Protein AF-A0A962AWM6-F1 (afdb_monomer_lite)

Secondary structure (DSSP, 8-state):
-TTHHHHTT--HHHHHHHHHHHHTHHHHHHHHHHHHHHHHHHH-HHHHHHHHH-GGGHHHHHHHHHHHT-SB--EEEE--S-EEETTEEE-TT-EEEE-HHHHTT-TTTSSSTTS--TTS--TT-STT--GGG--TTHHHHHHHHHHHHHHHHHHEEEEEESS--EE---SSB--EEE--EEEEEPSSPPP--TTTSTTSS-EEEEEEEEEEEETTEEEEEEE-TT-PPPPP--TT-EEEEEEETTEEEEEEB-S-TT--S-EEEEEE--TT--SHHHHHHHH--TT-EEEEPPPB-SS---SS-SEEEEEEEGGGHHHHHHHHHHHHHHT--EEEEEEESSGGG-TTHHHHGGGTTTEEEEETTS-GGGS--HHHHT-S--TTEEEEEEE-HHHHHHHHHHHHHHT--GGGEEEEESS------S--EEEEETTTTEEEEE-TT--HHHHHHHTT-----SSSSSSSSTTEEEEEES-EE---SSS-HHHHHHTSEEETTT-EESSSEEEE--

Radius of gyration: 28.43 Å; chains: 1; bounding box: 74×52×82 Å

pLDDT: mean 88.44, std 11.42, range [35.28, 98.56]

Structure (mmCIF, N/CA/C/O backbone):
data_AF-A0A962AWM6-F1
#
_entry.id   AF-A0A962AWM6-F1
#
loop_
_atom_site.group_PDB
_atom_site.id
_atom_site.type_symbol
_atom_site.label_atom_id
_atom_site.label_alt_id
_atom_site.label_comp_id
_atom_site.label_asym_id
_atom_site.label_entity_id
_atom_site.label_seq_id
_atom_site.pdbx_PDB_ins_code
_atom_site.Cartn_x
_atom_site.Cartn_y
_atom_site.Cartn_z
_atom_site.occupancy
_atom_site.B_iso_or_equiv
_atom_site.auth_seq_id
_atom_site.auth_comp_id
_atom_site.auth_asym_id
_atom_site.auth_atom_id
_atom_site.pdbx_PDB_model_num
ATOM 1 N N . ILE A 1 1 ? 14.568 21.253 -15.092 1.00 81.56 1 ILE A N 1
ATOM 2 C CA . ILE A 1 1 ? 16.038 21.143 -14.885 1.00 81.56 1 ILE A CA 1
ATOM 3 C C . ILE A 1 1 ? 16.761 22.460 -15.158 1.00 81.56 1 ILE A C 1
ATOM 5 O O . ILE A 1 1 ? 17.589 22.832 -14.346 1.00 81.56 1 ILE A O 1
ATOM 9 N N . PHE A 1 2 ? 16.430 23.188 -16.231 1.00 88.44 2 PHE A N 1
ATOM 10 C CA . PHE A 1 2 ? 17.069 24.473 -16.549 1.00 88.44 2 PHE A CA 1
ATOM 11 C C . PHE A 1 2 ? 16.739 25.620 -15.583 1.00 88.44 2 PHE A C 1
ATOM 13 O O . PHE A 1 2 ? 17.521 26.553 -15.495 1.00 88.44 2 PHE A O 1
ATOM 20 N N . GLU A 1 3 ? 15.629 25.536 -14.847 1.00 85.69 3 GLU A N 1
ATOM 21 C CA . GLU A 1 3 ? 15.274 26.508 -13.800 1.00 85.69 3 GLU A CA 1
ATOM 22 C C . GLU A 1 3 ? 16.015 26.202 -12.485 1.00 85.69 3 GLU A C 1
ATOM 24 O O . GLU A 1 3 ? 16.808 27.000 -12.009 1.00 85.69 3 GLU A O 1
ATOM 29 N N . ILE A 1 4 ? 15.846 24.986 -11.953 1.00 86.62 4 ILE A N 1
ATOM 30 C CA . ILE A 1 4 ? 16.390 24.569 -10.643 1.00 86.62 4 ILE A CA 1
ATOM 31 C C . ILE A 1 4 ? 17.904 24.269 -10.685 1.00 86.62 4 ILE A C 1
ATOM 33 O O . ILE A 1 4 ? 18.601 24.364 -9.678 1.00 86.62 4 ILE A O 1
ATOM 37 N N . GLY A 1 5 ? 18.438 23.846 -11.833 1.00 86.62 5 GLY A N 1
ATOM 38 C CA . GLY A 1 5 ? 19.843 23.451 -11.976 1.00 86.62 5 GLY A CA 1
ATOM 39 C C . GLY A 1 5 ? 20.822 24.591 -11.668 1.00 86.62 5 GLY A C 1
ATOM 40 O O . GLY A 1 5 ? 21.676 24.407 -10.797 1.00 86.62 5 GLY A O 1
ATOM 41 N N . PRO A 1 6 ? 20.675 25.768 -12.306 1.00 85.38 6 PRO A N 1
ATOM 42 C CA . PRO A 1 6 ? 21.480 26.949 -12.002 1.00 85.38 6 PRO A CA 1
ATOM 43 C C . PRO A 1 6 ? 21.389 27.395 -10.539 1.00 85.38 6 PRO A C 1
ATOM 45 O O . PRO A 1 6 ? 22.417 27.707 -9.942 1.00 85.38 6 PRO A O 1
ATOM 48 N N . GLU A 1 7 ? 20.200 27.333 -9.925 1.00 88.56 7 GLU A N 1
ATOM 49 C CA . GLU A 1 7 ? 20.006 27.631 -8.493 1.00 88.56 7 GLU A CA 1
ATOM 50 C C . GLU A 1 7 ? 20.824 26.703 -7.579 1.00 88.56 7 GLU A C 1
ATOM 52 O O . GLU A 1 7 ? 21.186 27.074 -6.465 1.00 88.56 7 GLU A O 1
ATOM 57 N N . ARG A 1 8 ? 21.152 25.496 -8.056 1.00 88.00 8 ARG A N 1
ATOM 58 C CA . ARG A 1 8 ? 21.978 24.505 -7.350 1.00 88.00 8 ARG A CA 1
ATOM 59 C C . ARG A 1 8 ? 23.421 24.434 -7.857 1.00 88.00 8 ARG A C 1
ATOM 61 O O . ARG A 1 8 ? 24.117 23.462 -7.570 1.00 88.00 8 ARG A O 1
ATOM 68 N N . GLY A 1 9 ? 23.873 25.441 -8.605 1.00 90.62 9 GLY A N 1
ATOM 69 C CA . GLY A 1 9 ? 25.248 25.534 -9.104 1.00 90.62 9 GLY A CA 1
ATOM 70 C C . GLY A 1 9 ? 25.566 24.614 -10.288 1.00 90.62 9 GLY A C 1
ATOM 71 O O . GLY A 1 9 ? 26.736 24.404 -10.604 1.00 90.62 9 GLY A O 1
ATOM 72 N N . ILE A 1 10 ? 24.555 24.051 -10.956 1.00 91.38 10 ILE A N 1
ATOM 73 C CA . ILE A 1 10 ? 24.737 23.254 -12.174 1.00 91.38 10 ILE A CA 1
ATOM 74 C C . ILE A 1 10 ? 24.705 24.200 -13.376 1.00 91.38 10 ILE A C 1
ATOM 76 O O . ILE A 1 10 ? 23.707 24.885 -13.601 1.00 91.38 10 ILE A O 1
ATOM 80 N N . SER A 1 11 ? 25.776 24.218 -14.177 1.00 93.06 11 SER A N 1
ATOM 81 C CA . SER A 1 11 ? 25.823 25.071 -15.369 1.00 93.06 11 SER A CA 1
ATOM 82 C C . SER A 1 11 ? 24.703 24.725 -16.356 1.00 93.06 11 SER A C 1
ATOM 84 O O . SER A 1 11 ? 24.231 23.584 -16.431 1.00 93.06 11 SER A O 1
ATOM 86 N N . TYR A 1 12 ? 24.285 25.708 -17.152 1.00 90.75 12 TYR A N 1
ATOM 87 C CA . TYR A 1 12 ? 23.269 25.509 -18.185 1.00 90.75 12 TYR A CA 1
ATOM 88 C C . TYR A 1 12 ? 23.674 24.406 -19.181 1.00 90.75 12 TYR A C 1
ATOM 90 O O . TYR A 1 12 ? 22.868 23.540 -19.524 1.00 90.75 12 TYR A O 1
ATOM 98 N N . GLU A 1 13 ? 24.949 24.368 -19.581 1.00 91.56 13 GLU A N 1
ATOM 99 C CA . GLU A 1 13 ? 25.497 23.330 -20.467 1.00 91.56 13 GLU A CA 1
ATOM 100 C C . GLU A 1 13 ? 25.404 21.942 -19.830 1.00 91.56 13 GLU A C 1
ATOM 102 O O . GLU A 1 13 ? 25.039 20.969 -20.495 1.00 91.56 13 GLU A O 1
ATOM 107 N N . ARG A 1 14 ? 25.674 21.843 -18.521 1.00 90.44 14 ARG A N 1
ATOM 108 C CA . ARG A 1 14 ? 25.540 20.587 -17.784 1.00 90.44 14 ARG A CA 1
ATOM 109 C C . ARG A 1 14 ? 24.078 20.164 -17.663 1.00 90.44 14 ARG A C 1
ATOM 111 O O . ARG A 1 14 ? 23.800 18.976 -17.798 1.00 90.44 14 ARG A O 1
ATOM 118 N N . CYS A 1 15 ? 23.145 21.101 -17.490 1.00 89.94 15 CYS A N 1
ATOM 119 C CA . CYS A 1 15 ? 21.708 20.816 -17.534 1.00 89.94 15 CYS A CA 1
ATOM 120 C C . CYS A 1 15 ? 21.279 20.267 -18.903 1.00 89.94 15 CYS A C 1
ATOM 122 O O . CYS A 1 15 ? 20.565 19.266 -18.962 1.00 89.94 15 CYS A O 1
ATOM 124 N N . ALA A 1 16 ? 21.758 20.866 -19.999 1.00 88.69 16 ALA A N 1
ATOM 125 C CA . ALA A 1 16 ? 21.488 20.380 -21.351 1.00 88.69 16 ALA A CA 1
ATOM 126 C C . ALA A 1 16 ? 22.069 18.980 -21.589 1.00 88.69 16 ALA A C 1
ATOM 128 O O . ALA A 1 16 ? 21.409 18.132 -22.192 1.00 88.69 16 ALA A O 1
ATOM 129 N N . GLN A 1 17 ? 23.275 18.715 -21.080 1.00 89.50 17 GLN A N 1
ATOM 130 C CA . GLN A 1 17 ? 23.879 17.389 -21.153 1.00 89.50 17 GLN A CA 1
ATOM 131 C C . GLN A 1 17 ? 23.064 16.350 -20.375 1.00 89.50 17 GLN A C 1
ATOM 133 O O . GLN A 1 17 ? 22.725 15.320 -20.942 1.00 89.50 17 GLN A O 1
ATOM 138 N N . LEU A 1 18 ? 22.676 16.644 -19.130 1.00 86.50 18 LEU A N 1
ATOM 139 C CA . LEU A 1 18 ? 21.845 15.749 -18.314 1.00 86.50 18 LEU A CA 1
ATOM 140 C C . LEU A 1 18 ? 20.491 15.456 -18.971 1.00 86.50 18 LEU A C 1
ATOM 142 O O . LEU A 1 18 ? 20.005 14.332 -18.901 1.00 86.50 18 LEU A O 1
ATOM 146 N N . MET A 1 19 ? 19.892 16.448 -19.633 1.00 87.38 19 MET A N 1
ATOM 147 C CA . MET A 1 19 ? 18.646 16.258 -20.373 1.00 87.38 19 MET A CA 1
ATOM 148 C C . MET A 1 19 ? 18.831 15.288 -21.550 1.00 87.38 19 MET A C 1
ATOM 150 O O . MET A 1 19 ? 18.028 14.373 -21.711 1.00 87.38 19 MET A O 1
ATOM 154 N N . ARG A 1 20 ? 19.909 15.429 -22.336 1.00 85.31 20 ARG A N 1
ATOM 155 C CA . ARG A 1 20 ? 20.241 14.475 -23.414 1.00 85.31 20 ARG A CA 1
ATOM 156 C C . ARG A 1 20 ? 20.549 13.080 -22.875 1.00 85.31 20 ARG A C 1
ATOM 158 O O . ARG A 1 20 ? 20.062 12.101 -23.432 1.00 85.31 20 ARG A O 1
ATOM 165 N N . ASP A 1 21 ? 21.305 13.001 -21.782 1.00 83.50 21 ASP A N 1
ATOM 166 C CA . ASP A 1 21 ? 21.666 11.745 -21.118 1.00 83.50 21 ASP A CA 1
ATOM 167 C C . ASP A 1 21 ? 20.448 11.044 -20.495 1.00 83.50 21 ASP A C 1
ATOM 169 O O . ASP A 1 21 ? 20.510 9.850 -20.226 1.00 83.50 21 ASP A O 1
ATOM 173 N N . TYR A 1 22 ? 19.339 11.758 -20.287 1.00 81.62 22 TYR A N 1
ATOM 174 C CA . TYR A 1 22 ? 18.064 11.185 -19.862 1.00 81.62 22 TYR A CA 1
ATOM 175 C C . TYR A 1 22 ? 17.187 10.759 -21.050 1.00 81.62 22 TYR A C 1
ATOM 177 O O . TYR A 1 22 ? 16.686 9.639 -21.063 1.00 81.62 22 TYR A O 1
ATOM 185 N N . ILE A 1 23 ? 17.033 11.626 -22.059 1.00 81.94 23 ILE A N 1
ATOM 186 C CA . ILE A 1 23 ? 16.125 11.408 -23.201 1.00 81.94 23 ILE A CA 1
ATOM 187 C C . ILE A 1 23 ? 16.653 10.341 -24.168 1.00 81.94 23 ILE A C 1
ATOM 189 O O . ILE A 1 23 ? 15.909 9.467 -24.599 1.00 81.94 23 ILE A O 1
ATOM 193 N N . ASN A 1 24 ? 17.934 10.392 -24.536 1.00 81.12 24 ASN A N 1
ATOM 194 C CA . ASN A 1 24 ? 18.476 9.475 -25.541 1.00 81.12 24 ASN A CA 1
ATOM 195 C C . ASN A 1 24 ? 18.356 7.994 -25.128 1.00 81.12 24 ASN A C 1
ATOM 197 O O . ASN A 1 24 ? 17.855 7.197 -25.924 1.00 81.12 24 ASN A O 1
ATOM 201 N N . PRO A 1 25 ? 18.755 7.578 -23.906 1.00 81.75 25 PRO A N 1
ATOM 202 C CA . PRO A 1 25 ? 18.636 6.174 -23.522 1.00 81.75 25 PRO A CA 1
ATOM 203 C C . PRO A 1 25 ? 17.192 5.725 -23.253 1.00 81.75 25 PRO A C 1
ATOM 205 O O . PRO A 1 25 ? 16.959 4.515 -23.233 1.00 81.75 25 PRO A O 1
ATOM 208 N N . SER A 1 26 ? 16.233 6.646 -23.069 1.00 82.19 26 SER A N 1
ATOM 209 C CA . SER A 1 26 ? 14.831 6.309 -22.775 1.00 82.19 26 SER A CA 1
ATOM 210 C C . SER A 1 26 ? 14.011 5.904 -24.003 1.00 82.19 26 SER A C 1
ATOM 212 O O . SER A 1 26 ? 12.874 5.478 -23.846 1.00 82.19 26 SER A O 1
ATOM 214 N N . LEU A 1 27 ? 14.556 6.051 -25.215 1.00 86.00 27 LEU A N 1
ATOM 215 C CA . LEU A 1 27 ? 13.845 5.748 -26.461 1.00 86.00 27 LEU A CA 1
ATOM 216 C C . LEU A 1 27 ? 14.270 4.392 -27.031 1.00 86.00 27 LEU A C 1
ATOM 218 O O . LEU A 1 27 ? 13.503 3.428 -27.014 1.00 86.00 27 LEU A O 1
ATOM 222 N N . ASP A 1 28 ? 15.517 4.298 -27.498 1.00 89.44 28 ASP A N 1
ATOM 223 C CA . ASP A 1 28 ? 15.986 3.161 -28.297 1.00 89.44 28 ASP A CA 1
ATOM 224 C C . ASP A 1 28 ? 15.923 1.833 -27.539 1.00 89.44 28 ASP A C 1
ATOM 226 O O . ASP A 1 28 ? 15.608 0.794 -28.119 1.00 89.44 28 ASP A O 1
ATOM 230 N N . THR A 1 29 ? 16.201 1.844 -26.234 1.00 92.12 29 THR A N 1
ATOM 231 C CA . THR A 1 29 ? 16.214 0.618 -25.424 1.00 92.12 29 THR A CA 1
ATOM 232 C C . THR A 1 29 ? 14.807 0.050 -25.218 1.00 92.12 29 THR A C 1
ATOM 234 O O . THR A 1 29 ? 14.619 -1.161 -25.369 1.00 92.12 29 THR A O 1
ATOM 237 N N . THR A 1 30 ? 13.807 0.906 -24.978 1.00 92.50 30 THR A N 1
ATOM 238 C CA . THR A 1 30 ? 12.395 0.506 -24.875 1.00 92.50 30 THR A CA 1
ATOM 239 C C . THR A 1 30 ? 11.842 0.049 -26.229 1.00 92.50 30 THR A C 1
ATOM 241 O O . THR A 1 30 ? 11.168 -0.982 -26.311 1.00 92.50 30 THR A O 1
ATOM 244 N N . ILE A 1 31 ? 12.162 0.757 -27.318 1.00 92.94 31 ILE A N 1
ATOM 245 C CA . ILE A 1 31 ? 11.776 0.347 -28.681 1.00 92.94 31 ILE A CA 1
ATOM 246 C C . ILE A 1 31 ? 12.367 -1.032 -28.997 1.00 92.94 31 ILE A C 1
ATOM 248 O O . ILE A 1 31 ? 11.667 -1.934 -29.461 1.00 92.94 31 ILE A O 1
ATOM 252 N N . SER A 1 32 ? 13.650 -1.216 -28.684 1.00 93.31 32 SER A N 1
ATOM 253 C CA . SER A 1 32 ? 14.381 -2.458 -28.905 1.00 93.31 32 SER A CA 1
ATOM 254 C C . SER A 1 32 ? 13.749 -3.635 -28.164 1.00 93.31 32 SER A C 1
ATOM 256 O O . SER A 1 32 ? 13.521 -4.677 -28.778 1.00 93.31 32 SER A O 1
ATOM 258 N N . VAL A 1 33 ? 13.443 -3.496 -26.868 1.00 93.75 33 VAL A N 1
ATOM 259 C CA . VAL A 1 33 ? 12.820 -4.595 -26.112 1.00 93.75 33 VAL A CA 1
ATOM 260 C C . VAL A 1 33 ? 11.395 -4.870 -26.580 1.00 93.75 33 VAL A C 1
ATOM 262 O O . VAL A 1 33 ? 11.014 -6.029 -26.696 1.00 93.75 33 VAL A O 1
ATOM 265 N N . SER A 1 34 ? 10.633 -3.834 -26.936 1.00 95.06 34 SER A N 1
ATOM 266 C CA . SER A 1 34 ? 9.277 -4.003 -27.468 1.00 95.06 34 SER A CA 1
ATOM 267 C C . SER A 1 34 ? 9.302 -4.822 -28.760 1.00 95.06 34 SER A C 1
ATOM 269 O O . SER A 1 34 ? 8.532 -5.767 -28.912 1.00 95.06 34 SER A O 1
ATOM 271 N N . GLY A 1 35 ? 10.252 -4.541 -29.659 1.00 95.44 35 GLY A N 1
ATOM 272 C CA . GLY A 1 35 ? 10.480 -5.356 -30.854 1.00 95.44 35 GLY A CA 1
ATOM 273 C C . GLY A 1 35 ? 10.876 -6.800 -30.526 1.00 95.44 35 GLY A C 1
ATOM 274 O O . GLY A 1 35 ? 10.354 -7.737 -31.126 1.00 95.44 35 GLY A O 1
ATOM 275 N N . GLN A 1 36 ? 11.751 -7.007 -29.538 1.00 96.00 36 GLN A N 1
ATOM 276 C CA . GLN A 1 36 ? 12.124 -8.354 -29.091 1.00 96.00 36 GLN A CA 1
ATOM 277 C C . GLN A 1 36 ? 10.935 -9.133 -28.531 1.00 96.00 36 GLN A C 1
ATOM 279 O O . GLN A 1 36 ? 10.790 -10.305 -28.851 1.00 96.00 36 GLN A O 1
ATOM 284 N N . ILE A 1 37 ? 10.069 -8.490 -27.750 1.00 97.06 37 ILE A N 1
ATOM 285 C CA . ILE A 1 37 ? 8.864 -9.103 -27.187 1.00 97.06 37 ILE A CA 1
ATOM 286 C C . ILE A 1 37 ? 7.934 -9.602 -28.292 1.00 97.06 37 ILE A C 1
ATOM 288 O O . ILE A 1 37 ? 7.483 -10.744 -28.244 1.00 97.06 37 ILE A O 1
ATOM 292 N N . ILE A 1 38 ? 7.691 -8.784 -29.321 1.00 96.94 38 ILE A N 1
ATOM 293 C CA . ILE A 1 38 ? 6.863 -9.193 -30.462 1.00 96.94 38 ILE A CA 1
ATOM 294 C C . ILE A 1 38 ? 7.487 -10.389 -31.190 1.00 96.94 38 ILE A C 1
ATOM 296 O O . ILE A 1 38 ? 6.776 -11.342 -31.502 1.00 96.94 38 ILE A O 1
ATOM 300 N N . ARG A 1 39 ? 8.809 -10.386 -31.413 1.00 97.25 39 ARG A N 1
ATOM 301 C CA . ARG A 1 39 ? 9.511 -11.538 -32.000 1.00 97.25 39 ARG A CA 1
ATOM 302 C C . ARG A 1 39 ? 9.374 -12.792 -31.132 1.00 97.25 39 ARG A C 1
ATOM 304 O O . ARG A 1 39 ? 9.029 -13.847 -31.649 1.00 97.25 39 ARG A O 1
ATOM 311 N N . LEU A 1 40 ? 9.622 -12.674 -29.826 1.00 97.69 40 LEU A N 1
ATOM 312 C CA . LEU A 1 40 ? 9.570 -13.789 -28.877 1.00 97.69 40 LEU A CA 1
ATOM 313 C C . LEU A 1 40 ? 8.171 -14.407 -28.820 1.00 97.69 40 LEU A C 1
ATOM 315 O O . LEU A 1 40 ? 8.055 -15.625 -28.881 1.00 97.69 40 LEU A O 1
ATOM 319 N N . PHE A 1 41 ? 7.112 -13.598 -28.786 1.00 98.25 41 PHE A N 1
ATOM 320 C CA . PHE A 1 41 ? 5.739 -14.105 -28.827 1.00 98.25 41 PHE A CA 1
ATOM 321 C C . PHE A 1 41 ? 5.328 -14.667 -30.193 1.00 98.25 41 PHE A C 1
ATOM 323 O O . PHE A 1 41 ? 4.498 -15.572 -30.241 1.00 98.25 41 PHE A O 1
ATOM 330 N N . ALA A 1 42 ? 5.895 -14.172 -31.298 1.00 97.75 42 ALA A N 1
ATOM 331 C CA . ALA A 1 42 ? 5.670 -14.755 -32.621 1.00 97.75 42 ALA A CA 1
ATOM 332 C C . ALA A 1 42 ? 6.338 -16.135 -32.770 1.00 97.75 42 ALA A C 1
ATOM 334 O O . ALA A 1 42 ? 5.765 -17.031 -33.381 1.00 97.75 42 ALA A O 1
ATOM 335 N N . GLU A 1 43 ? 7.533 -16.312 -32.200 1.00 97.25 43 GLU A N 1
ATOM 336 C CA . GLU A 1 43 ? 8.270 -17.584 -32.204 1.00 97.25 43 GLU A CA 1
ATOM 337 C C . GLU A 1 43 ? 7.751 -18.585 -31.155 1.00 97.25 43 GLU A C 1
ATOM 339 O O . GLU A 1 43 ? 7.922 -19.788 -31.329 1.00 97.25 43 GLU A O 1
ATOM 344 N N . ASN A 1 44 ? 7.106 -18.102 -30.087 1.00 98.12 44 ASN A N 1
ATOM 345 C CA . ASN A 1 44 ? 6.578 -18.906 -28.978 1.00 98.12 44 ASN A CA 1
ATOM 346 C C . ASN A 1 44 ? 5.071 -18.625 -28.789 1.00 98.12 44 ASN A C 1
ATOM 348 O O . ASN A 1 44 ? 4.666 -17.964 -27.822 1.00 98.12 44 ASN A O 1
ATOM 352 N N . PRO A 1 45 ? 4.217 -19.066 -29.733 1.00 97.50 45 PRO A N 1
ATOM 353 C CA . PRO A 1 45 ? 2.790 -18.749 -29.717 1.00 97.50 45 PRO A CA 1
ATOM 354 C C . PRO A 1 45 ? 2.051 -19.341 -28.507 1.00 97.50 45 PRO A C 1
ATOM 356 O O . PRO A 1 45 ? 1.044 -18.779 -28.079 1.00 97.50 45 PRO A O 1
ATOM 359 N N . ASP A 1 46 ? 2.553 -20.432 -27.925 1.00 97.62 46 ASP A N 1
ATOM 360 C CA . ASP A 1 46 ? 2.054 -21.022 -26.680 1.00 97.62 46 ASP A CA 1
ATOM 361 C C . ASP A 1 46 ? 2.230 -20.069 -25.487 1.00 97.62 46 ASP A C 1
ATOM 363 O O . ASP A 1 46 ? 1.303 -19.887 -24.698 1.00 97.62 46 ASP A O 1
ATOM 367 N N . GLN A 1 47 ? 3.375 -19.385 -25.398 1.00 98.00 47 GLN A N 1
ATOM 368 C CA . GLN A 1 47 ? 3.648 -18.391 -24.358 1.00 98.00 47 GLN A CA 1
ATOM 369 C C . GLN A 1 47 ? 2.745 -17.163 -24.516 1.00 98.00 47 GLN A C 1
ATOM 371 O O . GLN A 1 47 ? 2.234 -16.633 -23.529 1.00 98.00 47 GLN A O 1
ATOM 376 N N . TRP A 1 48 ? 2.489 -16.729 -25.756 1.00 97.56 48 TRP A N 1
ATOM 377 C CA . TRP A 1 48 ? 1.531 -15.651 -26.017 1.00 97.56 48 TRP A CA 1
ATOM 378 C C . TRP A 1 48 ? 0.106 -16.054 -25.637 1.00 97.56 48 TRP A C 1
ATOM 380 O O . TRP A 1 48 ? -0.586 -15.294 -24.962 1.00 97.56 48 TRP A O 1
ATOM 390 N N . ALA A 1 49 ? -0.327 -17.259 -26.017 1.00 95.88 49 ALA A N 1
ATOM 391 C CA . ALA A 1 49 ? -1.629 -17.791 -25.626 1.00 95.88 49 ALA A CA 1
ATOM 392 C C . ALA A 1 49 ? -1.770 -17.873 -24.097 1.00 95.88 49 ALA A C 1
ATOM 394 O O . ALA A 1 49 ? -2.818 -17.512 -23.562 1.00 95.88 49 ALA A O 1
ATOM 395 N N . LEU A 1 50 ? -0.704 -18.265 -23.391 1.00 94.50 50 LEU A N 1
ATOM 396 C CA . LEU A 1 50 ? -0.669 -18.308 -21.933 1.00 94.50 50 LEU A CA 1
ATOM 397 C C . LEU A 1 50 ? -0.824 -16.913 -21.314 1.00 94.50 50 LEU A C 1
ATOM 399 O O . LEU A 1 50 ? -1.696 -16.735 -20.471 1.00 94.50 50 LEU A O 1
ATOM 403 N N . VAL A 1 51 ? -0.059 -15.911 -21.760 1.00 92.38 51 VAL A N 1
ATOM 404 C CA . VAL A 1 51 ? -0.189 -14.514 -21.290 1.00 92.38 51 VAL A CA 1
ATOM 405 C C . VAL A 1 51 ? -1.560 -13.925 -21.637 1.00 92.38 51 VAL A C 1
ATOM 407 O O . VAL A 1 51 ? -2.136 -13.159 -20.862 1.00 92.38 51 VAL A O 1
ATOM 410 N N . ARG A 1 52 ? -2.133 -14.303 -22.786 1.00 92.75 52 ARG A N 1
ATOM 411 C CA . ARG A 1 52 ? -3.508 -13.932 -23.138 1.00 92.75 52 ARG A CA 1
ATOM 412 C C . ARG A 1 52 ? -4.533 -14.564 -22.202 1.00 92.75 52 ARG A C 1
ATOM 414 O O . ARG A 1 52 ? -5.466 -13.882 -21.796 1.00 92.75 52 ARG A O 1
ATOM 421 N N . ALA A 1 53 ? -4.371 -15.821 -21.811 1.00 89.19 53 ALA A N 1
ATOM 422 C CA . ALA A 1 53 ? -5.263 -16.454 -20.843 1.00 89.19 53 ALA A CA 1
ATOM 423 C C . ALA A 1 53 ? -5.054 -15.925 -19.410 1.00 89.19 53 ALA A C 1
ATOM 425 O O . ALA A 1 53 ? -6.018 -15.813 -18.658 1.00 89.19 53 ALA A O 1
ATOM 426 N N . ARG A 1 54 ? -3.813 -15.576 -19.055 1.00 84.19 54 ARG A N 1
ATOM 427 C CA . ARG A 1 54 ? -3.352 -15.237 -17.701 1.00 84.19 54 ARG A CA 1
ATOM 428 C C . ARG A 1 54 ? -2.660 -13.864 -17.668 1.00 84.19 54 ARG A C 1
ATOM 430 O O . ARG A 1 54 ? -1.429 -13.787 -17.743 1.00 84.19 54 ARG A O 1
ATOM 437 N N . PRO A 1 55 ? -3.432 -12.763 -17.613 1.00 80.56 55 PRO A N 1
ATOM 438 C CA . PRO A 1 55 ? -2.901 -11.401 -17.685 1.00 80.56 55 PRO A CA 1
ATOM 439 C C . PRO A 1 55 ? -1.993 -11.019 -16.506 1.00 80.56 55 PRO A C 1
ATOM 441 O O . PRO A 1 55 ? -1.165 -10.119 -16.655 1.00 80.56 55 PRO A O 1
ATOM 444 N N . GLU A 1 56 ? -2.090 -11.706 -15.366 1.00 74.50 56 GLU A N 1
ATOM 445 C CA . GLU A 1 56 ? -1.191 -11.538 -14.217 1.00 74.50 56 GLU A CA 1
ATOM 446 C C . GLU A 1 56 ? 0.268 -11.898 -14.551 1.00 74.50 56 GLU A C 1
ATOM 448 O O . GLU A 1 56 ? 1.198 -11.434 -13.898 1.00 74.50 56 GLU A O 1
ATOM 453 N N . LEU A 1 57 ? 0.500 -12.672 -15.619 1.00 81.62 57 LEU A N 1
ATOM 454 C CA . LEU A 1 57 ? 1.844 -13.007 -16.096 1.00 81.62 57 LEU A CA 1
ATOM 455 C C . LEU A 1 57 ? 2.479 -11.894 -16.938 1.00 81.62 57 LEU A C 1
ATOM 457 O O . LEU A 1 57 ? 3.672 -11.969 -17.223 1.00 81.62 57 LEU A O 1
ATOM 461 N N . ILE A 1 58 ? 1.730 -10.858 -17.341 1.00 88.00 58 ILE A N 1
ATOM 462 C CA . ILE A 1 58 ? 2.248 -9.789 -18.212 1.00 88.00 58 ILE A CA 1
ATOM 463 C C . ILE A 1 58 ? 3.492 -9.106 -17.616 1.00 88.00 58 ILE A C 1
ATOM 465 O O . ILE A 1 58 ? 4.472 -8.982 -18.351 1.00 88.00 58 ILE A O 1
ATOM 469 N N . PRO A 1 59 ? 3.523 -8.681 -16.334 1.00 81.19 59 PRO A N 1
ATOM 470 C CA . PRO A 1 59 ? 4.720 -8.068 -15.759 1.00 81.19 59 PRO A CA 1
ATOM 471 C C . PRO A 1 59 ? 5.940 -8.994 -15.818 1.00 81.19 59 PRO A C 1
ATOM 473 O O . PRO A 1 59 ? 7.004 -8.569 -16.258 1.00 81.19 59 PRO A O 1
ATOM 476 N N . ASN A 1 60 ? 5.777 -10.272 -15.463 1.00 84.00 60 ASN A N 1
ATOM 477 C CA . ASN A 1 60 ? 6.880 -11.233 -15.496 1.00 84.00 60 ASN A CA 1
ATOM 478 C C . ASN A 1 60 ? 7.325 -11.566 -16.930 1.00 84.00 60 ASN A C 1
ATOM 480 O O . ASN A 1 60 ? 8.511 -11.736 -17.184 1.00 84.00 60 ASN A O 1
ATOM 484 N N . ALA A 1 61 ? 6.401 -11.583 -17.895 1.00 92.38 61 ALA A N 1
ATOM 485 C CA . ALA A 1 61 ? 6.727 -11.764 -19.306 1.00 92.38 61 ALA A CA 1
ATOM 486 C C . ALA A 1 61 ? 7.616 -10.631 -19.851 1.00 92.38 61 ALA A C 1
ATOM 488 O O . ALA A 1 61 ? 8.474 -10.881 -20.700 1.00 92.38 61 ALA A O 1
ATOM 489 N N . VAL A 1 62 ? 7.439 -9.397 -19.357 1.00 91.94 62 VAL A N 1
ATOM 490 C CA . VAL A 1 62 ? 8.332 -8.272 -19.683 1.00 91.94 62 VAL A CA 1
ATOM 491 C C . VAL A 1 62 ? 9.734 -8.524 -19.136 1.00 91.94 62 VAL A C 1
ATOM 493 O O . VAL A 1 62 ? 10.698 -8.398 -19.891 1.00 91.94 62 VAL A O 1
ATOM 496 N N . GLU A 1 63 ? 9.857 -8.931 -17.871 1.00 89.81 63 GLU A N 1
ATOM 497 C CA . GLU A 1 63 ? 11.157 -9.254 -17.268 1.00 89.81 63 GLU A CA 1
ATOM 498 C C . GLU A 1 63 ? 11.840 -10.427 -17.993 1.00 89.81 63 GLU A C 1
ATOM 500 O O . GLU A 1 63 ? 13.018 -10.350 -18.337 1.00 89.81 63 GLU A O 1
ATOM 505 N N . GLU A 1 64 ? 11.105 -11.486 -18.340 1.00 94.56 64 GLU A N 1
ATOM 506 C CA . GLU A 1 64 ? 11.662 -12.629 -19.074 1.00 94.56 64 GLU A CA 1
ATOM 507 C C . GLU A 1 64 ? 12.156 -12.220 -20.469 1.00 94.56 64 GLU A C 1
ATOM 509 O O . GLU A 1 64 ? 13.225 -12.646 -20.923 1.00 94.56 64 GLU A O 1
ATOM 514 N N . ALA A 1 65 ? 11.425 -11.339 -21.152 1.00 95.94 65 ALA A N 1
ATOM 515 C CA . ALA A 1 65 ? 11.859 -10.812 -22.437 1.00 95.94 65 ALA A CA 1
ATOM 516 C C . ALA A 1 65 ? 13.106 -9.927 -22.309 1.00 95.94 65 ALA A C 1
ATOM 518 O O . ALA A 1 65 ? 14.004 -10.017 -23.147 1.00 95.94 65 ALA A O 1
ATOM 519 N N . VAL A 1 66 ? 13.207 -9.113 -21.254 1.00 93.94 66 VAL A N 1
ATOM 520 C CA . VAL A 1 66 ? 14.413 -8.328 -20.950 1.00 93.94 66 VAL A CA 1
ATOM 521 C C . VAL A 1 66 ? 15.585 -9.247 -20.603 1.00 93.94 66 VAL A C 1
ATOM 523 O O . VAL A 1 66 ? 16.703 -8.996 -21.051 1.00 93.94 66 VAL A O 1
ATOM 526 N N . ARG A 1 67 ? 15.366 -10.340 -19.866 1.00 94.62 67 ARG A N 1
ATOM 527 C CA . ARG A 1 67 ? 16.403 -11.338 -19.579 1.00 94.62 67 ARG A CA 1
ATOM 528 C C . ARG A 1 67 ? 16.910 -11.963 -20.879 1.00 94.62 67 ARG A C 1
ATOM 530 O O . ARG A 1 67 ? 18.099 -11.883 -21.195 1.00 94.62 67 ARG A O 1
ATOM 537 N N . ILE A 1 68 ? 16.019 -12.554 -21.673 1.00 94.12 68 ILE A N 1
ATOM 538 C CA . ILE A 1 68 ? 16.407 -13.259 -22.900 1.00 94.12 68 ILE A CA 1
ATOM 539 C C . ILE A 1 68 ? 16.918 -12.316 -23.964 1.00 94.12 68 ILE A C 1
ATOM 541 O O . ILE A 1 68 ? 17.784 -12.706 -24.741 1.00 94.12 68 ILE A O 1
ATOM 545 N N . ALA A 1 69 ? 16.411 -11.099 -24.049 1.00 92.69 69 ALA A N 1
ATOM 546 C CA . ALA A 1 69 ? 16.750 -10.166 -25.104 1.00 92.69 69 ALA A CA 1
ATOM 547 C C . ALA A 1 69 ? 17.189 -8.818 -24.535 1.00 92.69 69 ALA A C 1
ATOM 549 O O . ALA A 1 69 ? 16.739 -7.774 -25.004 1.00 92.69 69 ALA A O 1
ATOM 550 N N . ALA A 1 70 ? 18.116 -8.873 -23.568 1.00 92.06 70 ALA A N 1
ATOM 551 C CA . ALA A 1 70 ? 18.732 -7.715 -22.925 1.00 92.06 70 ALA A CA 1
ATOM 552 C C . ALA A 1 70 ? 19.040 -6.619 -23.960 1.00 92.06 70 ALA A C 1
ATOM 554 O O . ALA A 1 70 ? 19.902 -6.831 -24.827 1.00 92.06 70 ALA A O 1
ATOM 555 N N . PRO A 1 71 ? 18.332 -5.470 -23.905 1.00 89.06 71 PRO A N 1
ATOM 556 C CA . PRO A 1 71 ? 18.439 -4.439 -24.932 1.00 89.06 71 PRO A CA 1
ATOM 557 C C . PRO A 1 71 ? 19.855 -3.910 -25.018 1.00 89.06 71 PRO A C 1
ATOM 559 O O . PRO A 1 71 ? 20.378 -3.761 -26.112 1.00 89.06 71 PRO A O 1
ATOM 562 N N . VAL A 1 72 ? 20.502 -3.719 -23.868 1.00 91.75 72 VAL A N 1
ATOM 563 C CA . VAL A 1 72 ? 21.934 -3.450 -23.767 1.00 91.75 72 VAL A CA 1
ATOM 564 C C . VAL A 1 72 ? 22.664 -4.776 -23.568 1.00 91.75 72 VAL A C 1
ATOM 566 O O . VAL A 1 72 ? 22.525 -5.430 -22.538 1.00 91.75 72 VAL A O 1
ATOM 569 N N . ARG A 1 73 ? 23.468 -5.182 -24.554 1.00 90.44 73 ARG A N 1
ATOM 570 C CA . ARG A 1 73 ? 24.143 -6.492 -24.549 1.00 90.44 73 ARG A CA 1
ATOM 571 C C . ARG A 1 73 ? 25.295 -6.571 -23.561 1.00 90.44 73 ARG A C 1
ATOM 573 O O . ARG A 1 73 ? 25.567 -7.640 -23.017 1.00 90.44 73 ARG A O 1
ATOM 580 N N . GLY A 1 74 ? 25.972 -5.453 -23.349 1.00 91.44 74 GLY A N 1
ATOM 581 C CA . GLY A 1 74 ? 27.068 -5.354 -22.410 1.00 91.44 74 GLY A CA 1
ATOM 582 C C . GLY A 1 74 ? 27.514 -3.918 -22.211 1.00 91.44 74 GLY A C 1
ATOM 583 O O . GLY A 1 74 ? 27.208 -3.035 -23.012 1.00 91.44 74 GLY A O 1
ATOM 584 N N . TRP A 1 75 ? 28.231 -3.694 -21.117 1.00 89.75 75 TRP A N 1
ATOM 585 C CA . TRP A 1 75 ? 28.799 -2.397 -20.776 1.00 89.75 75 TRP A CA 1
ATOM 586 C C . TRP A 1 75 ? 30.192 -2.567 -20.201 1.00 89.75 75 TRP A C 1
ATOM 588 O O . TRP A 1 75 ? 30.496 -3.568 -19.557 1.00 89.75 75 TRP A O 1
ATOM 598 N N . THR A 1 76 ? 31.051 -1.576 -20.398 1.00 92.19 76 THR A N 1
ATOM 599 C CA . THR A 1 76 ? 32.419 -1.655 -19.883 1.00 92.19 76 THR A CA 1
ATOM 600 C C . THR A 1 76 ? 32.531 -1.136 -18.450 1.00 92.19 76 THR A C 1
ATOM 602 O O . THR A 1 76 ? 31.776 -0.248 -18.037 1.00 92.19 76 THR A O 1
ATOM 605 N N . ARG A 1 77 ? 33.521 -1.631 -17.712 1.00 92.00 77 ARG A N 1
ATOM 606 C CA . ARG A 1 77 ? 34.014 -1.083 -16.444 1.00 92.00 77 ARG A CA 1
ATOM 607 C C . ARG A 1 77 ? 35.506 -0.785 -16.559 1.00 92.00 77 ARG A C 1
ATOM 609 O O . ARG A 1 77 ? 36.203 -1.425 -17.343 1.00 92.00 77 ARG A O 1
ATOM 616 N N . PHE A 1 78 ? 35.961 0.214 -15.811 1.00 95.75 78 PHE A N 1
ATOM 617 C CA . PHE A 1 78 ? 37.370 0.575 -15.705 1.00 95.75 78 PHE A CA 1
ATOM 618 C C . PHE A 1 78 ? 37.918 0.025 -14.392 1.00 95.75 78 PHE A C 1
ATOM 620 O O . PHE A 1 78 ? 37.294 0.209 -13.348 1.00 95.75 78 PHE A O 1
ATOM 627 N N . VAL A 1 79 ? 39.053 -0.661 -14.457 1.00 96.38 79 VAL A N 1
ATOM 628 C CA . VAL A 1 79 ? 39.654 -1.343 -13.310 1.00 96.38 79 VAL A CA 1
ATOM 629 C C . VAL A 1 79 ? 40.532 -0.352 -12.550 1.00 96.38 79 VAL A C 1
ATOM 631 O O . VAL A 1 79 ? 41.500 0.178 -13.095 1.00 96.38 79 VAL A O 1
ATOM 634 N N . THR A 1 80 ? 40.171 -0.047 -11.304 1.00 96.75 80 THR A N 1
ATOM 635 C CA . THR A 1 80 ? 40.810 1.015 -10.503 1.00 96.75 80 THR A CA 1
ATOM 636 C C . THR A 1 80 ? 42.058 0.556 -9.751 1.00 96.75 80 THR A C 1
ATOM 638 O O . THR A 1 80 ? 42.906 1.386 -9.416 1.00 96.75 80 THR A O 1
ATOM 641 N N . GLU A 1 81 ? 42.195 -0.748 -9.532 1.00 96.25 81 GLU A N 1
ATOM 642 C CA . GLU A 1 81 ? 43.304 -1.406 -8.841 1.00 96.25 81 GLU A CA 1
ATOM 643 C C . GLU A 1 81 ? 43.501 -2.824 -9.386 1.00 96.25 81 GLU A C 1
ATOM 645 O O . GLU A 1 81 ? 42.567 -3.387 -9.958 1.00 96.25 81 GLU A O 1
ATOM 650 N N . ASP A 1 82 ? 44.702 -3.387 -9.238 1.00 97.50 82 ASP A N 1
ATOM 651 C CA . ASP A 1 82 ? 44.969 -4.765 -9.657 1.00 97.50 82 ASP A CA 1
ATOM 652 C C . ASP A 1 82 ? 43.983 -5.701 -8.950 1.00 97.50 82 ASP A C 1
ATOM 654 O O . ASP A 1 82 ? 43.850 -5.673 -7.729 1.00 97.50 82 ASP A O 1
ATOM 658 N N . SER A 1 83 ? 43.240 -6.474 -9.736 1.00 95.88 83 SER A N 1
ATOM 659 C CA . SER A 1 83 ? 42.098 -7.262 -9.273 1.00 95.88 83 SER A CA 1
ATOM 660 C C . SER A 1 83 ? 42.126 -8.664 -9.871 1.00 95.88 83 SER A C 1
ATOM 662 O O . SER A 1 83 ? 42.922 -8.963 -10.758 1.00 95.88 83 SER A O 1
ATOM 664 N N . GLU A 1 84 ? 41.212 -9.522 -9.431 1.00 96.56 84 GLU A N 1
ATOM 665 C CA . GLU A 1 84 ? 40.998 -10.848 -10.006 1.00 96.56 84 GLU A CA 1
ATOM 666 C C . GLU A 1 84 ? 39.505 -11.059 -10.293 1.00 96.56 84 GLU A C 1
ATOM 668 O O . GLU A 1 84 ? 38.653 -10.691 -9.485 1.00 96.56 84 GLU A O 1
ATOM 673 N N . ILE A 1 85 ? 39.174 -11.641 -11.450 1.00 92.44 85 ILE A N 1
ATOM 674 C CA . ILE A 1 85 ? 37.806 -12.028 -11.819 1.00 92.44 85 ILE A CA 1
ATOM 675 C C . ILE A 1 85 ? 37.827 -13.500 -12.225 1.00 92.44 85 ILE A C 1
ATOM 677 O O . ILE A 1 85 ? 38.478 -13.865 -13.201 1.00 92.44 85 ILE A O 1
ATOM 681 N N . SER A 1 86 ? 37.109 -14.349 -11.485 1.00 89.62 86 SER A N 1
ATOM 682 C CA . SER A 1 86 ? 37.010 -15.793 -11.759 1.00 89.62 86 SER A CA 1
ATOM 683 C C . SER A 1 86 ? 38.376 -16.490 -11.898 1.00 89.62 86 SER A C 1
ATOM 685 O O . SER A 1 86 ? 38.578 -17.280 -12.820 1.00 89.62 86 SER A O 1
ATOM 687 N N . GLY A 1 87 ? 39.333 -16.186 -11.014 1.00 93.06 87 GLY A N 1
ATOM 688 C CA . GLY A 1 87 ? 40.678 -16.770 -11.078 1.00 93.06 87 GLY A CA 1
ATOM 689 C C . GLY A 1 87 ? 41.624 -16.095 -12.074 1.00 93.06 87 GLY A C 1
ATOM 690 O O . GLY A 1 87 ? 42.764 -16.532 -12.205 1.00 93.06 87 GLY A O 1
ATOM 691 N N . GLN A 1 88 ? 41.172 -15.077 -12.817 1.00 95.88 88 GLN A N 1
ATOM 692 C CA . GLN A 1 88 ? 41.982 -14.397 -13.830 1.00 95.88 88 GLN A CA 1
ATOM 693 C C . GLN A 1 88 ? 42.439 -13.020 -13.340 1.00 95.88 88 GLN A C 1
ATOM 695 O O . GLN A 1 88 ? 41.584 -12.196 -12.995 1.00 95.88 88 GLN A O 1
ATOM 700 N N . PRO A 1 89 ? 43.754 -12.730 -13.338 1.00 96.69 89 PRO A N 1
ATOM 701 C CA . PRO A 1 89 ? 44.259 -11.424 -12.944 1.00 96.69 89 PRO A CA 1
ATOM 702 C C . PRO A 1 89 ? 43.851 -10.363 -13.969 1.00 96.69 89 PRO A C 1
ATOM 704 O O . PRO A 1 89 ? 43.997 -10.541 -15.180 1.00 96.69 89 PRO A O 1
ATOM 707 N N . VAL A 1 90 ? 43.363 -9.231 -13.474 1.00 97.12 90 VAL A N 1
ATOM 708 C CA . VAL A 1 90 ? 42.952 -8.077 -14.267 1.00 97.12 90 VAL A CA 1
ATOM 709 C C . VAL A 1 90 ? 43.692 -6.844 -13.743 1.00 97.12 90 VAL A C 1
ATOM 711 O O . VAL A 1 90 ? 43.392 -6.374 -12.644 1.00 97.12 90 VAL A O 1
ATOM 714 N N . PRO A 1 91 ? 44.665 -6.306 -14.498 1.00 97.38 91 PRO A N 1
ATOM 715 C CA . PRO A 1 91 ? 45.501 -5.221 -14.007 1.00 97.38 91 PRO A CA 1
ATOM 716 C C . PRO A 1 91 ? 44.734 -3.899 -13.921 1.00 97.38 91 PRO A C 1
ATOM 718 O O . PRO A 1 91 ? 43.823 -3.617 -14.711 1.00 97.38 91 PRO A O 1
ATOM 721 N N . LYS A 1 92 ? 45.168 -3.042 -12.998 1.00 97.62 92 LYS A N 1
ATOM 722 C CA . LYS A 1 92 ? 44.763 -1.643 -12.899 1.00 97.62 92 LYS A CA 1
ATOM 723 C C . LYS A 1 92 ? 44.887 -0.957 -14.256 1.00 97.62 92 LYS A C 1
ATOM 725 O O . LYS A 1 92 ? 45.887 -1.080 -14.958 1.00 97.62 92 LYS A O 1
ATOM 730 N N . GLY A 1 93 ? 43.871 -0.179 -14.611 1.00 96.31 93 GLY A N 1
ATOM 731 C CA . GLY A 1 93 ? 43.806 0.542 -15.878 1.00 96.31 93 GLY A CA 1
ATOM 732 C C . GLY A 1 93 ? 43.210 -0.259 -17.036 1.00 96.31 93 GLY A C 1
ATOM 733 O O . GLY A 1 93 ? 42.913 0.329 -18.078 1.00 96.31 93 GLY A O 1
ATOM 734 N N . ALA A 1 94 ? 42.971 -1.564 -16.873 1.00 96.81 94 ALA A N 1
ATOM 735 C CA . ALA A 1 94 ? 42.262 -2.354 -17.870 1.00 96.81 94 ALA A CA 1
ATOM 736 C C . ALA A 1 94 ? 40.790 -1.921 -18.011 1.00 96.81 94 ALA A C 1
ATOM 738 O O . ALA A 1 94 ? 40.168 -1.375 -17.092 1.00 96.81 94 ALA A O 1
ATOM 739 N N . ARG A 1 95 ? 40.202 -2.210 -19.179 1.00 95.25 95 ARG A N 1
ATOM 740 C CA . ARG A 1 95 ? 38.752 -2.130 -19.404 1.00 95.25 95 ARG A CA 1
ATOM 741 C C . ARG A 1 95 ? 38.177 -3.530 -19.521 1.00 95.25 95 ARG A C 1
ATOM 743 O O . ARG A 1 95 ? 38.588 -4.291 -20.388 1.00 95.25 95 ARG A O 1
ATOM 750 N N . VAL A 1 96 ? 37.179 -3.830 -18.700 1.00 93.88 96 VAL A N 1
ATOM 751 C CA . VAL A 1 96 ? 36.464 -5.111 -18.723 1.00 93.88 96 VAL A CA 1
ATOM 752 C C . VAL A 1 96 ? 35.095 -4.898 -19.347 1.00 93.88 96 VAL A C 1
ATOM 754 O O . VAL A 1 96 ? 34.382 -3.974 -18.959 1.00 93.88 96 VAL A O 1
ATOM 757 N N . LEU A 1 97 ? 34.716 -5.733 -20.315 1.00 93.12 97 LEU A N 1
ATOM 758 C CA . LEU A 1 97 ? 33.369 -5.747 -20.882 1.00 93.12 97 LEU A CA 1
ATOM 759 C C . LEU A 1 97 ? 32.498 -6.741 -20.108 1.00 93.12 97 LEU A C 1
ATOM 761 O O . LEU A 1 97 ? 32.740 -7.942 -20.142 1.00 93.12 97 LEU A O 1
ATOM 765 N N . VAL A 1 98 ? 31.464 -6.237 -19.438 1.00 91.62 98 VAL A N 1
ATOM 766 C CA . VAL A 1 98 ? 30.470 -7.057 -18.742 1.00 91.62 98 VAL A CA 1
ATOM 767 C C . VAL A 1 98 ? 29.338 -7.366 -19.714 1.00 91.62 98 VAL A C 1
ATOM 769 O O . VAL A 1 98 ? 28.622 -6.461 -20.141 1.00 91.62 98 VAL A O 1
ATOM 772 N N . MET A 1 99 ? 29.182 -8.637 -20.077 1.00 93.88 99 MET A N 1
ATOM 773 C CA . MET A 1 99 ? 28.207 -9.093 -21.070 1.00 93.88 99 MET A CA 1
ATOM 774 C C . MET A 1 99 ? 26.879 -9.487 -20.409 1.00 93.88 99 MET A C 1
ATOM 776 O O . MET A 1 99 ? 26.644 -10.665 -20.138 1.00 93.88 99 MET A O 1
ATOM 780 N N . PHE A 1 100 ? 25.981 -8.521 -20.186 1.00 92.94 100 PHE A N 1
ATOM 781 C CA . PHE A 1 100 ? 24.642 -8.772 -19.626 1.00 92.94 100 PHE A CA 1
ATOM 782 C C . PHE A 1 100 ? 23.849 -9.805 -20.430 1.00 92.94 100 PHE A C 1
ATOM 784 O O . PHE A 1 100 ? 23.235 -10.691 -19.849 1.00 92.94 100 PHE A O 1
ATOM 791 N N . ALA A 1 101 ? 23.921 -9.760 -21.764 1.00 93.25 101 ALA A N 1
ATOM 792 C CA . ALA A 1 101 ? 23.241 -10.735 -22.617 1.00 93.25 101 ALA A CA 1
ATOM 793 C C . ALA A 1 101 ? 23.751 -12.177 -22.422 1.00 93.25 101 ALA A C 1
ATOM 795 O O . ALA A 1 101 ? 23.018 -13.120 -22.719 1.00 93.25 101 ALA A O 1
ATOM 796 N N . SER A 1 102 ? 24.993 -12.347 -21.954 1.00 95.06 102 SER A N 1
ATOM 797 C CA . SER A 1 102 ? 25.536 -13.653 -21.574 1.00 95.06 102 SER A CA 1
ATOM 798 C C . SER A 1 102 ? 25.080 -14.036 -20.169 1.00 95.06 102 SER A C 1
ATOM 800 O O . SER A 1 102 ? 24.541 -15.119 -19.993 1.00 95.06 102 SER A O 1
ATOM 802 N N . ALA A 1 103 ? 25.224 -13.133 -19.193 1.00 93.69 103 ALA A N 1
ATOM 803 C CA . ALA A 1 103 ? 24.842 -13.378 -17.800 1.00 93.69 103 ALA A CA 1
ATOM 804 C C . ALA A 1 103 ? 23.348 -13.714 -17.646 1.00 93.69 103 ALA A C 1
ATOM 806 O O . ALA A 1 103 ? 22.980 -14.653 -16.948 1.00 93.69 103 ALA A O 1
ATOM 807 N N . CYS A 1 104 ? 22.474 -13.012 -18.370 1.00 93.94 104 CYS A N 1
ATOM 808 C CA . CYS A 1 104 ? 21.042 -13.299 -18.377 1.00 93.94 104 CYS A CA 1
ATOM 809 C C . CYS A 1 104 ? 20.694 -14.667 -18.987 1.00 93.94 104 CYS A C 1
ATOM 811 O O . CYS A 1 104 ? 19.562 -15.116 -18.843 1.00 93.94 104 CYS A O 1
ATOM 813 N N . ARG A 1 105 ? 21.629 -15.335 -19.672 1.00 95.00 105 ARG A N 1
ATOM 814 C CA . ARG A 1 105 ? 21.458 -16.686 -20.228 1.00 95.00 105 ARG A CA 1
ATOM 815 C C . ARG A 1 105 ? 22.488 -17.673 -19.672 1.00 95.00 105 ARG A C 1
ATOM 817 O O . ARG A 1 105 ? 22.802 -18.661 -20.331 1.00 95.00 105 ARG A O 1
ATOM 824 N N . ASP A 1 106 ? 23.018 -17.398 -18.487 1.00 95.50 106 ASP A N 1
ATOM 825 C CA . ASP A 1 106 ? 23.983 -18.273 -17.838 1.00 95.50 106 ASP A CA 1
ATOM 826 C C . ASP A 1 106 ? 23.283 -19.546 -17.316 1.00 95.50 106 ASP A C 1
ATOM 828 O O . ASP A 1 106 ? 22.393 -19.435 -16.462 1.00 95.50 106 ASP A O 1
ATOM 832 N N . PRO A 1 107 ? 23.653 -20.751 -17.795 1.00 95.00 107 PRO A N 1
ATOM 833 C CA . PRO A 1 107 ? 23.072 -22.004 -17.318 1.00 95.00 107 PRO A CA 1
ATOM 834 C C . PRO A 1 107 ? 23.382 -22.297 -15.844 1.00 95.00 107 PRO A C 1
ATOM 836 O O . PRO A 1 107 ? 22.652 -23.064 -15.223 1.00 95.00 107 PRO A O 1
ATOM 839 N N . ALA A 1 108 ? 24.418 -21.682 -15.260 1.00 93.00 108 ALA A N 1
ATOM 840 C CA . ALA A 1 108 ? 24.694 -21.798 -13.829 1.00 93.00 108 ALA A CA 1
ATOM 841 C C . ALA A 1 108 ? 23.618 -21.111 -12.969 1.00 93.00 108 ALA A C 1
ATOM 843 O O . ALA A 1 108 ? 23.469 -21.441 -11.793 1.00 93.00 108 ALA A O 1
ATOM 844 N N . LYS A 1 109 ? 22.862 -20.165 -13.547 1.00 87.31 109 LYS A N 1
ATOM 845 C CA . LYS A 1 109 ? 21.790 -19.426 -12.871 1.00 87.31 109 LYS A CA 1
ATOM 846 C C . LYS A 1 109 ? 20.393 -19.834 -13.339 1.00 87.31 109 LYS A C 1
ATOM 848 O O . LYS A 1 109 ? 19.495 -19.968 -12.511 1.00 87.31 109 LYS A O 1
ATOM 853 N N . TYR A 1 110 ? 20.200 -20.018 -14.643 1.00 87.62 110 TYR A N 1
ATOM 854 C CA . TYR A 1 110 ? 18.895 -20.299 -15.240 1.00 87.62 110 TYR A CA 1
ATOM 855 C C . TYR A 1 110 ? 18.916 -21.643 -15.976 1.00 87.62 110 TYR A C 1
ATOM 857 O O . TYR A 1 110 ? 19.622 -21.797 -16.968 1.00 87.62 110 TYR A O 1
ATOM 865 N N . ALA A 1 111 ? 18.097 -22.604 -15.540 1.00 90.50 111 ALA A N 1
ATOM 866 C CA . ALA A 1 111 ? 17.887 -23.855 -16.277 1.00 90.50 111 ALA A CA 1
ATOM 867 C C . ALA A 1 111 ? 17.230 -23.583 -17.644 1.00 90.50 111 ALA A C 1
ATOM 869 O O . ALA A 1 111 ? 16.321 -22.758 -17.722 1.00 90.50 111 ALA A O 1
ATOM 870 N N . ASP A 1 112 ? 17.659 -24.260 -18.712 1.00 94.88 112 ASP A N 1
ATOM 871 C CA . ASP A 1 112 ? 17.232 -23.994 -20.100 1.00 94.88 112 ASP A CA 1
ATOM 872 C C . ASP A 1 112 ? 17.263 -22.493 -20.461 1.00 94.88 112 ASP A C 1
ATOM 874 O O . ASP A 1 112 ? 16.237 -21.898 -20.810 1.00 94.88 112 ASP A O 1
ATOM 878 N N . PRO A 1 113 ? 18.431 -21.834 -20.356 1.00 94.44 113 PRO A N 1
ATOM 879 C CA . PRO A 1 113 ? 18.520 -20.376 -20.277 1.00 94.44 113 PRO A CA 1
ATOM 880 C C . PRO A 1 113 ? 18.092 -19.639 -21.554 1.00 94.44 113 PRO A C 1
ATOM 882 O O . PRO A 1 113 ? 17.851 -18.429 -21.516 1.00 94.44 113 PRO A O 1
ATOM 885 N N . THR A 1 114 ? 18.013 -20.336 -22.688 1.00 95.25 114 THR A N 1
ATOM 886 C CA . THR A 1 114 ? 17.603 -19.785 -23.987 1.00 95.25 114 THR A CA 1
ATOM 887 C C . THR A 1 114 ? 16.106 -19.919 -24.260 1.00 95.25 114 THR A C 1
ATOM 889 O O . THR A 1 114 ? 15.607 -19.238 -25.156 1.00 95.25 114 THR A O 1
ATOM 892 N N . ARG A 1 115 ? 15.386 -20.759 -23.505 1.00 96.69 115 ARG A N 1
ATOM 893 C CA . ARG A 1 115 ? 13.941 -20.950 -23.650 1.00 96.69 115 ARG A CA 1
ATOM 894 C C . ARG A 1 115 ? 13.195 -19.760 -23.055 1.00 96.69 115 ARG A C 1
ATOM 896 O O . ARG A 1 115 ? 13.405 -19.451 -21.884 1.00 96.69 115 ARG A O 1
ATOM 903 N N . PHE A 1 116 ? 12.307 -19.157 -23.847 1.00 97.81 116 PHE A N 1
ATOM 904 C CA . PHE A 1 116 ? 11.378 -18.121 -23.398 1.00 97.81 116 PHE A CA 1
ATOM 905 C C . PHE A 1 116 ? 10.239 -18.746 -22.598 1.00 97.81 116 PHE A C 1
ATOM 907 O O . PHE A 1 116 ? 9.448 -19.514 -23.140 1.00 97.81 116 PHE A O 1
ATOM 914 N N . ASP A 1 117 ? 10.204 -18.446 -21.301 1.00 95.62 117 ASP A N 1
ATOM 915 C CA . ASP A 1 117 ? 9.208 -18.966 -20.370 1.00 95.62 117 ASP A CA 1
ATOM 916 C C . ASP A 1 117 ? 8.678 -17.841 -19.477 1.00 95.62 117 ASP A C 1
ATOM 918 O O . ASP A 1 117 ? 9.342 -17.397 -18.540 1.00 95.62 117 ASP A O 1
ATOM 922 N N . VAL A 1 118 ? 7.454 -17.390 -19.753 1.00 92.19 118 VAL A N 1
ATOM 923 C CA . VAL A 1 118 ? 6.822 -16.265 -19.041 1.00 92.19 118 VAL A CA 1
ATOM 924 C C . VAL A 1 118 ? 6.476 -16.578 -17.584 1.00 92.19 118 VAL A C 1
ATOM 926 O O . VAL A 1 118 ? 6.067 -15.677 -16.853 1.00 92.19 118 VAL A O 1
ATOM 929 N N . THR A 1 119 ? 6.602 -17.834 -17.151 1.00 85.12 119 THR A N 1
ATOM 930 C CA . THR A 1 119 ? 6.346 -18.268 -15.768 1.00 85.12 119 THR A CA 1
ATOM 931 C C . THR A 1 119 ? 7.617 -18.404 -14.937 1.00 85.12 119 THR A C 1
ATOM 933 O O . THR A 1 119 ? 7.541 -18.582 -13.721 1.00 85.12 119 THR A O 1
ATOM 936 N N . ARG A 1 120 ? 8.788 -18.299 -15.576 1.00 84.88 120 ARG A N 1
ATOM 937 C CA . ARG A 1 120 ? 10.086 -18.381 -14.912 1.00 84.88 120 ARG A CA 1
ATOM 938 C C . ARG A 1 120 ? 10.253 -17.226 -13.932 1.00 84.88 120 ARG A C 1
ATOM 940 O O . ARG A 1 120 ? 10.027 -16.076 -14.295 1.00 84.88 120 ARG A O 1
ATOM 947 N N . ASP A 1 121 ? 10.717 -17.520 -12.723 1.00 77.81 121 ASP A N 1
ATOM 948 C CA . ASP A 1 121 ? 11.127 -16.475 -11.789 1.00 77.81 121 ASP A CA 1
ATOM 949 C C . ASP A 1 121 ? 12.421 -15.802 -12.279 1.00 77.81 121 ASP A C 1
ATOM 951 O O . ASP A 1 121 ? 13.476 -16.437 -12.360 1.00 77.81 121 ASP A O 1
ATOM 955 N N . VAL A 1 122 ? 12.319 -14.525 -12.657 1.00 75.88 122 VAL A N 1
ATOM 956 C CA . VAL A 1 122 ? 13.397 -13.757 -13.305 1.00 75.88 122 VAL A CA 1
ATOM 957 C C . VAL A 1 122 ? 13.582 -12.354 -12.742 1.00 75.88 122 VAL A C 1
ATOM 959 O O . VAL A 1 122 ? 14.241 -11.517 -13.357 1.00 75.88 122 VAL A O 1
ATOM 962 N N . HIS A 1 123 ? 13.040 -12.098 -11.551 1.00 68.19 123 HIS A N 1
ATOM 963 C CA . HIS A 1 123 ? 13.115 -10.794 -10.885 1.00 68.19 123 HIS A CA 1
ATOM 964 C C . HIS A 1 123 ? 14.552 -10.298 -10.625 1.00 68.19 123 HIS A C 1
ATOM 966 O O . HIS A 1 123 ? 14.760 -9.112 -10.379 1.00 68.19 123 HIS A O 1
ATOM 972 N N . ASP A 1 124 ? 15.541 -11.192 -10.669 1.00 66.88 124 ASP A N 1
ATOM 973 C CA . ASP A 1 124 ? 16.949 -10.920 -10.384 1.00 66.88 124 ASP A CA 1
ATOM 974 C C . ASP A 1 124 ? 17.841 -10.814 -11.634 1.00 66.88 124 ASP A C 1
ATOM 976 O O . ASP A 1 124 ? 19.070 -10.771 -11.522 1.00 66.88 124 ASP A O 1
ATOM 980 N N . HIS A 1 125 ? 17.251 -10.766 -12.833 1.00 84.31 125 HIS A N 1
ATOM 981 C CA . HIS A 1 125 ? 18.025 -10.645 -14.061 1.00 84.31 125 HIS A CA 1
ATOM 982 C C . HIS A 1 125 ? 18.819 -9.328 -14.116 1.00 84.31 125 HIS A C 1
ATOM 984 O O . HIS A 1 125 ? 18.389 -8.274 -13.646 1.00 84.31 125 HIS A O 1
ATOM 990 N N . VAL A 1 126 ? 19.938 -9.323 -14.838 1.00 85.56 126 VAL A N 1
ATOM 991 C CA . VAL A 1 126 ? 20.811 -8.136 -14.952 1.00 85.56 126 VAL A CA 1
ATOM 992 C C . VAL A 1 126 ? 20.571 -7.298 -16.215 1.00 85.56 126 VAL A C 1
ATOM 994 O O . VAL A 1 126 ? 21.385 -6.439 -16.551 1.00 85.56 126 VAL A O 1
ATOM 997 N N . GLY A 1 127 ? 19.460 -7.508 -16.933 1.00 85.25 127 GLY A N 1
ATOM 998 C CA . GLY A 1 127 ? 19.157 -6.808 -18.192 1.00 85.25 127 GLY A CA 1
ATOM 999 C C . GLY A 1 127 ? 18.970 -5.287 -18.063 1.00 85.25 127 GLY A C 1
ATOM 1000 O O . GLY A 1 127 ? 19.221 -4.560 -19.024 1.00 85.25 127 GLY A O 1
ATOM 1001 N N . PHE A 1 128 ? 18.619 -4.792 -16.871 1.00 82.31 128 PHE A N 1
ATOM 1002 C CA . PHE A 1 128 ? 18.582 -3.359 -16.531 1.00 82.31 128 PHE A CA 1
ATOM 1003 C C . PHE A 1 128 ? 19.875 -2.856 -15.859 1.00 82.31 128 PHE A C 1
ATOM 1005 O O . PHE A 1 128 ? 19.944 -1.713 -15.397 1.00 82.31 128 PHE A O 1
ATOM 1012 N N . GLY A 1 129 ? 20.912 -3.693 -15.807 1.00 80.50 129 GLY A N 1
ATOM 1013 C CA . GLY A 1 129 ? 22.093 -3.474 -14.981 1.00 80.50 129 GLY A CA 1
ATOM 1014 C C . GLY A 1 129 ? 21.818 -3.702 -13.491 1.00 80.50 129 GLY A C 1
ATOM 1015 O O . GLY A 1 129 ? 20.696 -3.976 -13.082 1.00 80.50 129 GLY A O 1
ATOM 1016 N N . GLN A 1 130 ? 22.867 -3.577 -12.677 1.00 74.44 130 GLN A N 1
ATOM 1017 C CA . GLN A 1 130 ? 22.821 -3.785 -11.228 1.00 74.44 130 GLN A CA 1
ATOM 1018 C C . GLN A 1 130 ? 23.670 -2.720 -10.515 1.00 74.44 130 GLN A C 1
ATOM 1020 O O . GLN A 1 130 ? 24.675 -2.245 -11.056 1.00 74.44 130 GLN A O 1
ATOM 1025 N N . GLY A 1 131 ? 23.280 -2.357 -9.291 1.00 66.38 131 GLY A N 1
ATOM 1026 C CA . GLY A 1 131 ? 24.061 -1.499 -8.394 1.00 66.38 131 GLY A CA 1
ATOM 1027 C C . GLY A 1 131 ? 23.877 0.007 -8.611 1.00 66.38 131 GLY A C 1
ATOM 1028 O O . GLY A 1 131 ? 22.792 0.483 -8.940 1.00 66.38 131 GLY A O 1
ATOM 1029 N N . VAL A 1 132 ? 24.941 0.788 -8.389 1.00 64.25 132 VAL A N 1
ATOM 1030 C CA . VAL A 1 132 ? 24.898 2.269 -8.378 1.00 64.25 132 VAL A CA 1
ATOM 1031 C C . VAL A 1 132 ? 24.427 2.903 -9.692 1.00 64.25 132 VAL A C 1
ATOM 1033 O O . VAL A 1 132 ? 23.839 3.979 -9.668 1.00 64.25 132 VAL A O 1
ATOM 1036 N N . HIS A 1 133 ? 24.640 2.215 -10.816 1.00 77.25 133 HIS A N 1
ATOM 1037 C CA . HIS A 1 133 ? 24.226 2.639 -12.158 1.00 77.25 133 HIS A CA 1
ATOM 1038 C C . HIS A 1 133 ? 23.131 1.737 -12.746 1.00 77.25 133 HIS A C 1
ATOM 1040 O O . HIS A 1 133 ? 23.049 1.585 -13.964 1.00 77.25 133 HIS A O 1
ATOM 1046 N N . MET A 1 134 ? 22.316 1.105 -11.895 1.00 76.69 134 MET A N 1
ATOM 1047 C CA . MET A 1 134 ? 21.095 0.433 -12.346 1.00 76.69 134 MET A CA 1
ATOM 1048 C C . MET A 1 134 ? 20.208 1.419 -13.120 1.00 76.69 134 MET A C 1
ATOM 1050 O O . MET A 1 134 ? 20.161 2.610 -12.798 1.00 76.69 134 MET A O 1
ATOM 1054 N N . CYS A 1 135 ? 19.533 0.930 -14.162 1.00 79.75 135 CYS A N 1
ATOM 1055 C CA . CYS A 1 135 ? 18.724 1.757 -15.048 1.00 79.75 135 CYS A CA 1
ATOM 1056 C C . CYS A 1 135 ? 17.647 2.534 -14.276 1.00 79.75 135 CYS A C 1
ATOM 1058 O O . CYS A 1 135 ? 16.654 1.974 -13.824 1.00 79.75 135 CYS A O 1
ATOM 1060 N N . MET A 1 136 ? 17.803 3.855 -14.200 1.00 76.94 136 MET A N 1
ATOM 1061 C CA . MET A 1 136 ? 16.824 4.741 -13.565 1.00 76.94 136 MET A CA 1
ATOM 1062 C C . MET A 1 136 ? 15.474 4.757 -14.309 1.00 76.94 136 MET A C 1
ATOM 1064 O O . MET A 1 136 ? 14.432 4.987 -13.704 1.00 76.94 136 MET A O 1
ATOM 1068 N N . GLY A 1 137 ? 15.485 4.494 -15.621 1.00 78.69 137 GLY A N 1
ATOM 1069 C CA . GLY A 1 137 ? 14.293 4.474 -16.474 1.00 78.69 137 GLY A CA 1
ATOM 1070 C C . GLY A 1 137 ? 13.507 3.159 -16.462 1.00 78.69 137 GLY A C 1
ATOM 1071 O O . GLY A 1 137 ? 12.455 3.095 -17.093 1.00 78.69 137 GLY A O 1
ATOM 1072 N N . MET A 1 138 ? 13.970 2.117 -15.755 1.00 78.69 138 MET A N 1
ATOM 1073 C CA . MET A 1 138 ? 13.366 0.778 -15.833 1.00 78.69 138 MET A CA 1
ATOM 1074 C C . MET A 1 138 ? 11.880 0.758 -15.451 1.00 78.69 138 MET A C 1
ATOM 1076 O O . MET A 1 138 ? 11.104 0.016 -16.042 1.00 78.69 138 MET A O 1
ATOM 1080 N N . HIS A 1 139 ? 11.456 1.596 -14.500 1.00 77.62 139 HIS A N 1
ATOM 1081 C CA . HIS A 1 139 ? 10.054 1.661 -14.075 1.00 77.62 139 HIS A CA 1
ATOM 1082 C C . HIS A 1 139 ? 9.141 2.234 -15.162 1.00 77.62 139 HIS A C 1
ATOM 1084 O O . HIS A 1 139 ? 8.032 1.736 -15.350 1.00 77.62 139 HIS A O 1
ATOM 1090 N N . LEU A 1 140 ? 9.617 3.246 -15.897 1.00 80.12 140 LEU A N 1
ATOM 1091 C CA . LEU A 1 140 ? 8.873 3.813 -17.017 1.00 80.12 140 LEU A CA 1
ATOM 1092 C C . LEU A 1 140 ? 8.807 2.814 -18.176 1.00 80.12 140 LEU A C 1
ATOM 1094 O O . LEU A 1 140 ? 7.716 2.532 -18.656 1.00 80.12 140 LEU A O 1
ATOM 1098 N N . ALA A 1 141 ? 9.938 2.201 -18.541 1.00 82.50 141 ALA A N 1
ATOM 1099 C CA . ALA A 1 141 ? 9.978 1.186 -19.593 1.00 82.50 141 ALA A CA 1
ATOM 1100 C C . ALA A 1 141 ? 9.029 0.011 -19.287 1.00 82.50 141 ALA A C 1
ATOM 1102 O O . ALA A 1 141 ? 8.236 -0.387 -20.139 1.00 82.50 141 ALA A O 1
ATOM 1103 N N . ARG A 1 142 ? 9.036 -0.504 -18.047 1.00 82.25 142 ARG A N 1
ATOM 1104 C CA . ARG A 1 142 ? 8.088 -1.539 -17.599 1.00 82.25 142 ARG A CA 1
ATOM 1105 C C . ARG A 1 142 ? 6.642 -1.090 -17.760 1.00 82.25 142 ARG A C 1
ATOM 1107 O O . ARG A 1 142 ? 5.842 -1.832 -18.319 1.00 82.25 142 ARG A O 1
ATOM 1114 N N . LEU A 1 143 ? 6.305 0.114 -17.297 1.00 80.06 143 LEU A N 1
ATOM 1115 C CA . LEU A 1 143 ? 4.949 0.650 -17.406 1.00 80.06 143 LEU A CA 1
ATOM 1116 C C . LEU A 1 143 ? 4.489 0.737 -18.867 1.00 80.06 143 LEU A C 1
ATOM 1118 O O . LEU A 1 143 ? 3.375 0.312 -19.178 1.00 80.06 143 LEU A O 1
ATOM 1122 N N . GLU A 1 144 ? 5.338 1.253 -19.755 1.00 88.81 144 GLU A N 1
ATOM 1123 C CA . GLU A 1 144 ? 5.055 1.388 -21.187 1.00 88.81 144 GLU A CA 1
ATOM 1124 C C . GLU A 1 144 ? 4.780 0.025 -21.830 1.00 88.81 144 GLU A C 1
ATOM 1126 O O . GLU A 1 144 ? 3.746 -0.172 -22.473 1.00 88.81 144 GLU A O 1
ATOM 1131 N N . ILE A 1 145 ? 5.662 -0.946 -21.596 1.00 91.81 145 ILE A N 1
ATOM 1132 C CA . ILE A 1 145 ? 5.577 -2.271 -22.215 1.00 91.81 145 ILE A CA 1
ATOM 1133 C C . ILE A 1 145 ? 4.416 -3.084 -21.633 1.00 91.81 145 ILE A C 1
ATOM 1135 O O . ILE A 1 145 ? 3.673 -3.712 -22.385 1.00 91.81 145 ILE A O 1
ATOM 1139 N N . VAL A 1 146 ? 4.203 -3.057 -20.313 1.00 87.69 146 VAL A N 1
ATOM 1140 C CA . VAL A 1 146 ? 3.055 -3.726 -19.674 1.00 87.69 146 VAL A CA 1
ATOM 1141 C C . VAL A 1 146 ? 1.745 -3.160 -20.218 1.00 87.69 146 VAL A C 1
ATOM 1143 O O . VAL A 1 146 ? 0.831 -3.920 -20.540 1.00 87.69 146 VAL A O 1
ATOM 1146 N N . SER A 1 147 ? 1.657 -1.836 -20.372 1.00 87.12 147 SER A N 1
ATOM 1147 C CA . SER A 1 147 ? 0.478 -1.181 -20.948 1.00 87.12 147 SER A CA 1
ATOM 1148 C C . SER A 1 147 ? 0.259 -1.601 -22.402 1.00 87.12 147 SER A C 1
ATOM 1150 O O . SER A 1 147 ? -0.866 -1.933 -22.783 1.00 87.12 147 SER A O 1
ATOM 1152 N N . LEU A 1 148 ? 1.335 -1.665 -23.194 1.00 93.56 148 LEU A N 1
ATOM 1153 C CA . LEU A 1 148 ? 1.298 -2.153 -24.570 1.00 93.56 148 LEU A CA 1
ATOM 1154 C C . LEU A 1 148 ? 0.795 -3.602 -24.638 1.00 93.56 148 LEU A C 1
ATOM 1156 O O . LEU A 1 148 ? -0.119 -3.893 -25.405 1.00 93.56 148 LEU A O 1
ATOM 1160 N N . LEU A 1 149 ? 1.333 -4.510 -23.820 1.00 93.56 149 LEU A N 1
ATOM 1161 C CA . LEU A 1 149 ? 0.937 -5.921 -23.837 1.00 93.56 149 LEU A CA 1
ATOM 1162 C C . LEU A 1 149 ? -0.495 -6.144 -23.362 1.00 93.56 149 LEU A C 1
ATOM 1164 O O . LEU A 1 149 ? -1.207 -6.941 -23.972 1.00 93.56 149 LEU A O 1
ATOM 1168 N N . ARG A 1 150 ? -0.957 -5.401 -22.349 1.00 89.44 150 ARG A N 1
ATOM 1169 C CA . ARG A 1 150 ? -2.369 -5.409 -21.934 1.00 89.44 150 ARG A CA 1
ATOM 1170 C C . ARG A 1 150 ? -3.287 -4.982 -23.078 1.00 89.44 150 ARG A C 1
ATOM 1172 O O . ARG A 1 150 ? -4.287 -5.647 -23.344 1.00 89.44 150 ARG A O 1
ATOM 1179 N N . ALA A 1 151 ? -2.926 -3.923 -23.801 1.00 91.75 151 ALA A N 1
ATOM 1180 C CA . ALA A 1 151 ? -3.696 -3.463 -24.953 1.00 91.75 151 ALA A CA 1
ATOM 1181 C C . ALA A 1 151 ? -3.680 -4.475 -26.114 1.00 91.75 151 ALA A C 1
ATOM 1183 O O . ALA A 1 151 ? -4.724 -4.740 -26.714 1.00 91.75 151 ALA A O 1
ATOM 1184 N N . LEU A 1 152 ? -2.518 -5.067 -26.417 1.00 94.19 152 LEU A N 1
ATOM 1185 C CA . LEU A 1 152 ? -2.368 -6.058 -27.485 1.00 94.19 152 LEU A CA 1
ATOM 1186 C C . LEU A 1 152 ? -3.131 -7.346 -27.176 1.00 94.19 152 LEU A C 1
ATOM 1188 O O . LEU A 1 152 ? -3.853 -7.831 -28.041 1.00 94.19 152 LEU A O 1
ATOM 1192 N N . ARG A 1 153 ? -3.049 -7.864 -25.946 1.00 91.69 153 ARG A N 1
ATOM 1193 C CA . ARG A 1 153 ? -3.734 -9.092 -25.507 1.00 91.69 153 ARG A CA 1
ATOM 1194 C C . ARG A 1 153 ? -5.222 -9.101 -25.865 1.00 91.69 153 ARG A C 1
ATOM 1196 O O . ARG A 1 153 ? -5.739 -10.125 -26.309 1.00 91.69 153 ARG A O 1
ATOM 1203 N N . ARG A 1 154 ? -5.891 -7.957 -25.690 1.00 88.00 154 ARG A N 1
ATOM 1204 C CA . ARG A 1 154 ? -7.332 -7.790 -25.942 1.00 88.00 154 ARG A CA 1
ATOM 1205 C C . ARG A 1 154 ? -7.720 -8.018 -27.399 1.00 88.00 154 ARG A C 1
ATOM 1207 O O . ARG A 1 154 ? -8.842 -8.433 -27.673 1.00 88.00 154 ARG A O 1
ATOM 1214 N N . ARG A 1 155 ? -6.821 -7.696 -28.334 1.00 92.44 155 ARG A N 1
ATOM 1215 C CA . ARG A 1 155 ? -7.139 -7.586 -29.767 1.00 92.44 155 ARG A CA 1
ATOM 1216 C C . ARG A 1 155 ? -6.340 -8.535 -30.644 1.00 92.44 155 ARG A C 1
ATOM 1218 O O . ARG A 1 155 ? -6.804 -8.852 -31.730 1.00 92.44 155 ARG A O 1
ATOM 1225 N N . VAL A 1 156 ? -5.159 -8.960 -30.212 1.00 96.00 156 VAL A N 1
ATOM 1226 C CA . VAL A 1 156 ? -4.226 -9.748 -31.016 1.00 96.00 156 VAL A CA 1
ATOM 1227 C C . VAL A 1 156 ? -4.312 -11.207 -30.623 1.00 96.00 156 VAL A C 1
ATOM 1229 O O . VAL A 1 156 ? -3.955 -11.586 -29.512 1.00 96.00 156 VAL A O 1
ATOM 1232 N N . GLU A 1 157 ? -4.744 -12.036 -31.562 1.00 95.75 157 GLU A N 1
ATOM 1233 C CA . GLU A 1 157 ? -4.802 -13.475 -31.380 1.00 95.75 157 GLU A CA 1
ATOM 1234 C C . GLU A 1 157 ? -3.412 -14.105 -31.409 1.00 95.75 157 GLU A C 1
ATOM 1236 O O . GLU A 1 157 ? -3.045 -14.842 -30.494 1.00 95.75 157 GLU A O 1
ATOM 1241 N N . ARG A 1 158 ? -2.631 -13.761 -32.436 1.00 96.56 158 ARG A N 1
ATOM 1242 C CA . ARG A 1 158 ? -1.261 -14.234 -32.638 1.00 96.56 158 ARG A CA 1
ATOM 1243 C C . ARG A 1 158 ? -0.454 -13.261 -33.492 1.00 96.56 158 ARG A C 1
ATOM 1245 O O . ARG A 1 158 ? -1.005 -12.507 -34.299 1.00 96.56 158 ARG A O 1
ATOM 1252 N N . PHE A 1 159 ? 0.860 -13.343 -33.351 1.00 98.00 159 PHE A N 1
ATOM 1253 C CA . PHE A 1 159 ? 1.826 -12.664 -34.207 1.00 98.00 159 PHE A CA 1
ATOM 1254 C C . PHE A 1 159 ? 2.429 -13.664 -35.197 1.00 98.00 159 PHE A C 1
ATOM 1256 O O . PHE A 1 159 ? 2.614 -14.833 -34.869 1.00 98.00 159 PHE A O 1
ATOM 1263 N N . GLU A 1 160 ? 2.730 -13.213 -36.409 1.00 97.81 160 GLU A N 1
ATOM 1264 C CA . GLU A 1 160 ? 3.392 -14.010 -37.441 1.00 97.81 160 GLU A CA 1
ATOM 1265 C C . GLU A 1 160 ? 4.521 -13.190 -38.062 1.00 97.81 160 GLU A C 1
ATOM 1267 O O . GLU A 1 160 ? 4.281 -12.112 -38.610 1.00 97.81 160 GLU A O 1
ATOM 1272 N N . LEU A 1 161 ? 5.753 -13.691 -37.983 1.00 97.56 161 LEU A N 1
ATOM 1273 C CA . LEU A 1 161 ? 6.875 -13.109 -38.716 1.00 97.56 161 LEU A CA 1
ATOM 1274 C C . LEU A 1 161 ? 6.722 -13.474 -40.194 1.00 97.56 161 LEU A C 1
ATOM 1276 O O . LEU A 1 161 ? 6.720 -14.646 -40.554 1.00 97.56 161 LEU A O 1
ATOM 1280 N N . THR A 1 162 ? 6.577 -12.463 -41.047 1.00 97.50 162 THR A N 1
ATOM 1281 C CA . THR A 1 162 ? 6.387 -12.662 -42.499 1.00 97.50 162 THR A CA 1
ATOM 1282 C C . THR A 1 162 ? 7.702 -12.707 -43.274 1.00 97.50 162 THR A C 1
ATOM 1284 O O . THR A 1 162 ? 7.725 -13.104 -44.436 1.00 97.50 162 THR A O 1
ATOM 1287 N N . ALA A 1 163 ? 8.793 -12.305 -42.628 1.00 96.06 163 ALA A N 1
ATOM 1288 C CA . ALA A 1 163 ? 10.159 -12.402 -43.112 1.00 96.06 163 ALA A CA 1
ATOM 1289 C C . ALA A 1 163 ? 11.113 -12.432 -41.909 1.00 96.06 163 ALA A C 1
ATOM 1291 O O . ALA A 1 163 ? 10.717 -12.113 -40.783 1.00 96.06 163 ALA A O 1
ATOM 1292 N N . GLU A 1 164 ? 12.373 -12.787 -42.151 1.00 95.19 164 GLU A N 1
ATOM 1293 C CA . GLU A 1 164 ? 13.402 -12.766 -41.115 1.00 95.19 164 GLU A CA 1
ATOM 1294 C C . GLU A 1 164 ? 13.657 -11.324 -40.622 1.00 95.19 164 GLU A C 1
ATOM 1296 O O . GLU A 1 164 ? 13.842 -10.419 -41.445 1.00 95.19 164 GLU A O 1
ATOM 1301 N N . PRO A 1 165 ? 13.659 -11.070 -39.298 1.00 96.12 165 PRO A N 1
ATOM 1302 C CA . PRO A 1 165 ? 13.938 -9.743 -38.758 1.00 96.12 165 PRO A CA 1
ATOM 1303 C C . PRO A 1 165 ? 15.348 -9.256 -39.121 1.00 96.12 165 PRO A C 1
ATOM 1305 O O . PRO A 1 165 ? 16.342 -9.933 -38.859 1.00 96.12 165 PRO A O 1
ATOM 1308 N N . GLN A 1 166 ? 15.462 -8.035 -39.640 1.00 96.44 166 GLN A N 1
ATOM 1309 C CA . GLN A 1 166 ? 16.753 -7.427 -39.954 1.00 96.44 166 GLN A CA 1
ATOM 1310 C C . GLN A 1 166 ? 17.315 -6.733 -38.717 1.00 96.44 166 GLN A C 1
ATOM 1312 O O . GLN A 1 166 ? 16.782 -5.725 -38.252 1.00 96.44 166 GLN A O 1
ATOM 1317 N N . VAL A 1 167 ? 18.400 -7.269 -38.165 1.00 92.88 167 VAL A N 1
ATOM 1318 C CA . VAL A 1 167 ? 19.058 -6.709 -36.976 1.00 92.88 167 VAL A CA 1
ATOM 1319 C C . VAL A 1 167 ? 19.719 -5.370 -37.311 1.00 92.88 167 VAL A C 1
ATOM 1321 O O . VAL A 1 167 ? 20.451 -5.259 -38.292 1.00 92.88 167 VAL A O 1
ATOM 1324 N N . ALA A 1 168 ? 19.495 -4.356 -36.473 1.00 92.88 168 ALA A N 1
ATOM 1325 C CA . ALA A 1 168 ? 20.213 -3.092 -36.586 1.00 92.88 168 ALA A CA 1
ATOM 1326 C C . ALA A 1 168 ? 21.664 -3.277 -36.114 1.00 92.88 168 ALA A C 1
ATOM 1328 O O . ALA A 1 168 ? 21.908 -3.749 -35.000 1.00 92.88 168 ALA A O 1
ATOM 1329 N N . LEU A 1 169 ? 22.635 -2.890 -36.947 1.00 90.44 169 LEU A N 1
ATOM 1330 C CA . LEU A 1 169 ? 24.049 -2.939 -36.579 1.00 90.44 169 LEU A CA 1
ATOM 1331 C C . LEU A 1 169 ? 24.353 -1.874 -35.521 1.00 90.44 169 LEU A C 1
ATOM 1333 O O . LEU A 1 169 ? 24.417 -0.681 -35.801 1.00 90.44 169 LEU A O 1
ATOM 1337 N N . ASN A 1 170 ? 24.551 -2.326 -34.288 1.00 89.06 170 ASN A N 1
ATOM 1338 C CA . ASN A 1 170 ? 24.962 -1.504 -33.160 1.00 89.06 170 ASN A CA 1
ATOM 1339 C C . ASN A 1 170 ? 25.868 -2.345 -32.252 1.00 89.06 170 ASN A C 1
ATOM 1341 O O . ASN A 1 170 ? 25.711 -3.564 -32.196 1.00 89.06 170 ASN A O 1
ATOM 1345 N N . ASN A 1 171 ? 26.823 -1.720 -31.558 1.00 84.50 171 ASN A N 1
ATOM 1346 C CA . ASN A 1 171 ? 27.779 -2.415 -30.685 1.00 84.50 171 ASN A CA 1
ATOM 1347 C C . ASN A 1 171 ? 27.244 -2.649 -29.263 1.00 84.50 171 ASN A C 1
ATOM 1349 O O . ASN A 1 171 ? 27.621 -3.635 -28.629 1.00 84.50 171 ASN A O 1
ATOM 1353 N N . SER A 1 172 ? 26.299 -1.836 -28.799 1.00 85.38 172 SER A N 1
ATOM 1354 C CA . SER A 1 172 ? 25.777 -1.890 -27.430 1.00 85.38 172 SER A CA 1
ATOM 1355 C C . SER A 1 172 ? 24.339 -2.393 -27.373 1.00 85.38 172 SER A C 1
ATOM 1357 O O . SER A 1 172 ? 24.032 -3.248 -26.544 1.00 85.38 172 SER A O 1
ATOM 1359 N N . ILE A 1 173 ? 23.473 -1.898 -28.260 1.00 90.56 173 ILE A N 1
ATOM 1360 C CA . ILE A 1 173 ? 22.033 -2.170 -28.243 1.00 90.56 173 ILE A CA 1
ATOM 1361 C C . ILE A 1 173 ? 21.671 -3.280 -29.240 1.00 90.56 173 ILE A C 1
ATOM 1363 O O . ILE A 1 173 ? 22.242 -3.348 -30.326 1.00 90.56 173 ILE A O 1
ATOM 1367 N N . ARG A 1 174 ? 20.722 -4.159 -28.893 1.00 90.12 174 ARG A N 1
ATOM 1368 C CA . ARG A 1 174 ? 20.215 -5.226 -29.775 1.00 90.12 174 ARG A CA 1
ATOM 1369 C C . ARG A 1 174 ? 18.782 -4.971 -30.251 1.00 90.12 174 ARG A C 1
ATOM 1371 O O . ARG A 1 174 ? 17.847 -5.627 -29.788 1.00 90.12 174 ARG A O 1
ATOM 1378 N N . GLY A 1 175 ? 18.643 -4.088 -31.234 1.00 92.00 175 GLY A N 1
ATOM 1379 C CA . GLY A 1 175 ? 17.371 -3.788 -31.897 1.00 92.00 175 GLY A CA 1
ATOM 1380 C C . GLY A 1 175 ? 17.261 -4.355 -33.315 1.00 92.00 175 GLY A C 1
ATOM 1381 O O . GLY A 1 175 ? 18.193 -4.968 -33.842 1.00 92.00 175 GLY A O 1
ATOM 1382 N N . TYR A 1 176 ? 16.116 -4.107 -33.945 1.00 94.44 176 TYR A N 1
ATOM 1383 C CA . TYR A 1 176 ? 15.851 -4.433 -35.346 1.00 94.44 176 TYR A CA 1
ATOM 1384 C C . TYR A 1 176 ? 15.778 -3.150 -36.172 1.00 94.44 176 TYR A C 1
ATOM 1386 O O . TYR A 1 176 ? 15.145 -2.188 -35.751 1.00 94.44 176 TYR A O 1
ATOM 1394 N N . ALA A 1 177 ? 16.416 -3.145 -37.343 1.00 94.94 177 ALA A N 1
ATOM 1395 C CA . ALA A 1 177 ? 16.237 -2.104 -38.350 1.00 94.94 177 ALA A CA 1
ATOM 1396 C C . ALA A 1 177 ? 14.866 -2.244 -39.025 1.00 94.94 177 ALA A C 1
ATOM 1398 O O . ALA A 1 177 ? 14.197 -1.253 -39.300 1.00 94.94 177 ALA A O 1
ATOM 1399 N N . SER A 1 178 ? 14.430 -3.485 -39.254 1.00 95.88 178 SER A N 1
ATOM 1400 C CA . SER A 1 178 ? 13.081 -3.801 -39.712 1.00 95.88 178 SER A CA 1
ATOM 1401 C C . SER A 1 178 ? 12.651 -5.178 -39.202 1.00 95.88 178 SER A C 1
ATOM 1403 O O . SER A 1 178 ? 13.470 -6.081 -39.024 1.00 95.88 178 SER A O 1
ATOM 1405 N N . MET A 1 179 ? 11.356 -5.342 -38.939 1.00 96.88 179 MET A N 1
ATOM 1406 C CA . MET A 1 179 ? 10.771 -6.629 -38.565 1.00 96.88 179 MET A CA 1
ATOM 1407 C C . MET A 1 179 ? 9.354 -6.733 -39.143 1.00 96.88 179 MET A C 1
ATOM 1409 O O . MET A 1 179 ? 8.414 -6.198 -38.554 1.00 96.88 179 MET A O 1
ATOM 1413 N N . PRO A 1 180 ? 9.184 -7.375 -40.311 1.00 97.00 180 PRO A N 1
ATOM 1414 C CA . PRO A 1 180 ? 7.873 -7.531 -40.935 1.00 97.00 180 PRO A CA 1
ATOM 1415 C C . PRO A 1 180 ? 6.978 -8.508 -40.156 1.00 97.00 180 PRO A C 1
ATOM 1417 O O . PRO A 1 180 ? 7.159 -9.727 -40.224 1.00 97.00 180 PRO A O 1
ATOM 1420 N N . VAL A 1 181 ? 5.982 -7.981 -39.440 1.00 97.25 181 VAL A N 1
ATOM 1421 C CA . VAL A 1 181 ? 5.039 -8.775 -38.633 1.00 97.25 181 VAL A CA 1
ATOM 1422 C C . VAL A 1 181 ? 3.620 -8.632 -39.164 1.00 97.25 181 VAL A C 1
ATOM 1424 O O . VAL A 1 181 ? 3.115 -7.522 -39.328 1.00 97.25 181 VAL A O 1
ATOM 1427 N N . ARG A 1 182 ? 2.943 -9.763 -39.368 1.00 97.94 182 ARG A N 1
ATOM 1428 C CA . ARG A 1 182 ? 1.493 -9.818 -39.545 1.00 97.94 182 ARG A CA 1
ATOM 1429 C C . ARG A 1 182 ? 0.836 -10.065 -38.192 1.00 97.94 182 ARG A C 1
ATOM 1431 O O . ARG A 1 182 ? 1.151 -11.028 -37.496 1.00 97.94 182 ARG A O 1
ATOM 1438 N N . VAL A 1 183 ? -0.086 -9.182 -37.832 1.00 97.06 183 VAL A N 1
ATOM 1439 C CA . VAL A 1 183 ? -0.866 -9.265 -36.596 1.00 97.06 183 VAL A CA 1
ATOM 1440 C C . VAL A 1 183 ? -2.230 -9.848 -36.934 1.00 97.06 183 VAL A C 1
ATOM 1442 O O . VAL A 1 183 ? -2.985 -9.251 -37.698 1.00 97.06 183 VAL A O 1
ATOM 1445 N N . HIS A 1 184 ? -2.544 -11.013 -36.375 1.00 96.81 184 HIS A N 1
ATOM 1446 C CA . HIS A 1 184 ? -3.853 -11.640 -36.539 1.00 96.81 184 HIS A CA 1
ATOM 1447 C C . HIS A 1 184 ? -4.744 -11.185 -35.396 1.00 96.81 184 HIS A C 1
ATOM 1449 O O . HIS A 1 184 ? -4.413 -11.403 -34.230 1.00 96.81 184 HIS A O 1
ATOM 1455 N N . LEU A 1 185 ? -5.836 -10.498 -35.718 1.00 95.56 185 LEU A N 1
ATOM 1456 C CA . LEU A 1 185 ? -6.765 -9.997 -34.713 1.00 95.56 185 LEU A CA 1
ATOM 1457 C C . LEU A 1 185 ? -7.714 -11.106 -34.263 1.00 95.56 185 LEU A C 1
ATOM 1459 O O . LEU A 1 185 ? -8.156 -11.907 -35.080 1.00 95.56 185 LEU A O 1
ATOM 1463 N N . ALA A 1 186 ? -8.054 -11.113 -32.977 1.00 88.81 186 ALA A N 1
ATOM 1464 C CA . ALA A 1 186 ? -9.063 -12.017 -32.445 1.00 88.81 186 ALA A CA 1
ATOM 1465 C C . ALA A 1 186 ? -10.439 -11.699 -33.054 1.00 88.81 186 ALA A C 1
ATOM 1467 O O . ALA A 1 186 ? -10.817 -10.530 -33.164 1.00 88.81 186 ALA A O 1
ATOM 1468 N N . ALA A 1 187 ? -11.199 -12.741 -33.411 1.00 81.94 187 ALA A N 1
ATOM 1469 C CA . ALA A 1 187 ? -12.530 -12.609 -34.016 1.00 81.94 187 ALA A CA 1
ATOM 1470 C C . ALA A 1 187 ? -13.522 -11.821 -33.137 1.00 81.94 187 ALA A C 1
ATOM 1472 O O . ALA A 1 187 ? -14.401 -11.131 -33.651 1.00 81.94 187 ALA A O 1
ATOM 1473 N N . GLN A 1 188 ? -13.356 -11.894 -31.814 1.00 76.50 188 GLN A N 1
ATOM 1474 C CA . GLN A 1 188 ? -14.005 -11.019 -30.843 1.00 76.50 188 GLN A CA 1
ATOM 1475 C C . GLN A 1 188 ? -12.939 -10.466 -29.887 1.00 76.50 188 GLN A C 1
ATOM 1477 O O . GLN A 1 188 ? -12.061 -11.230 -29.468 1.00 76.50 188 GLN A O 1
ATOM 1482 N N . PRO A 1 189 ? -12.979 -9.168 -29.530 1.00 70.00 189 PRO A N 1
ATOM 1483 C CA . PRO A 1 189 ? -12.111 -8.635 -28.490 1.00 70.00 189 PRO A CA 1
ATOM 1484 C C . PRO A 1 189 ? -12.338 -9.414 -27.198 1.00 70.00 189 PRO A C 1
ATOM 1486 O O . PRO A 1 189 ? -13.486 -9.663 -26.826 1.00 70.00 189 PRO A O 1
ATOM 1489 N N . MET A 1 190 ? -11.261 -9.788 -26.507 1.00 68.69 190 MET A N 1
ATOM 1490 C CA . MET A 1 190 ? -11.415 -10.342 -25.164 1.00 68.69 190 MET A CA 1
ATOM 1491 C C . MET A 1 190 ? -12.052 -9.260 -24.290 1.00 68.69 190 MET A C 1
ATOM 1493 O O . MET A 1 190 ? -11.496 -8.166 -24.170 1.00 68.69 190 MET A O 1
ATOM 1497 N N . ALA A 1 191 ? -13.234 -9.550 -23.741 1.00 57.78 191 ALA A N 1
ATOM 1498 C CA . ALA A 1 191 ? -13.823 -8.727 -22.696 1.00 57.78 191 ALA A CA 1
ATOM 1499 C C . ALA A 1 191 ? -12.842 -8.689 -21.521 1.00 57.78 191 ALA A C 1
ATOM 1501 O O . ALA A 1 191 ? -12.222 -9.716 -21.223 1.00 57.78 191 ALA A O 1
ATOM 15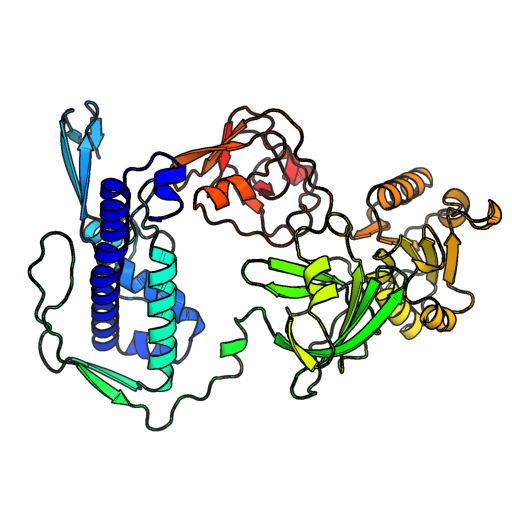02 N N . ASP A 1 192 ? -12.697 -7.531 -20.873 1.00 49.75 192 ASP A N 1
ATOM 1503 C CA . ASP A 1 192 ? -12.002 -7.477 -19.592 1.00 49.75 192 ASP A CA 1
ATOM 1504 C C . ASP A 1 192 ? -12.708 -8.499 -18.693 1.00 49.75 192 ASP A C 1
ATOM 1506 O O . ASP A 1 192 ? -13.906 -8.387 -18.413 1.00 49.75 192 ASP A O 1
ATOM 1510 N N . SER A 1 193 ? -12.011 -9.570 -18.314 1.00 42.69 193 SER A N 1
ATOM 1511 C CA . SER A 1 193 ? -12.559 -10.415 -17.263 1.00 42.69 193 SER A CA 1
ATOM 1512 C C . SER A 1 193 ? -12.643 -9.529 -16.021 1.00 42.69 193 SER A C 1
ATOM 1514 O O . SER A 1 193 ? -11.703 -8.794 -15.737 1.00 42.69 193 SER A O 1
ATOM 1516 N N . ALA A 1 194 ? -13.720 -9.602 -15.239 1.00 39.88 194 ALA A N 1
ATOM 1517 C CA . ALA A 1 194 ? -13.782 -8.933 -13.932 1.00 39.88 194 ALA A CA 1
ATOM 1518 C C . ALA A 1 194 ? -12.612 -9.337 -12.991 1.00 39.88 194 ALA A C 1
ATOM 1520 O O . ALA A 1 194 ? -12.423 -8.751 -11.930 1.00 39.88 194 ALA A O 1
ATOM 1521 N N . ALA A 1 195 ? -11.820 -10.343 -13.388 1.00 35.34 195 ALA A N 1
ATOM 1522 C CA . ALA A 1 195 ? -10.571 -10.763 -12.773 1.00 35.34 195 ALA A CA 1
ATOM 1523 C C . ALA A 1 195 ? -9.331 -9.934 -13.193 1.00 35.34 195 ALA A C 1
ATOM 1525 O O . ALA A 1 195 ? -8.344 -9.944 -12.468 1.00 35.34 195 ALA A O 1
ATOM 1526 N N . GLU A 1 196 ? -9.358 -9.175 -14.292 1.00 38.62 196 GLU A N 1
ATOM 1527 C CA . GLU A 1 196 ? -8.271 -8.255 -14.685 1.00 38.62 196 GLU A CA 1
ATOM 1528 C C . GLU A 1 196 ? -8.165 -7.031 -13.767 1.00 38.62 196 GLU A C 1
ATOM 1530 O O . GLU A 1 196 ? -7.067 -6.514 -13.567 1.00 38.62 196 GLU A O 1
ATOM 1535 N N . ASP A 1 197 ? -9.269 -6.655 -13.118 1.00 35.28 197 ASP A N 1
ATOM 1536 C CA . ASP A 1 197 ? -9.280 -5.704 -12.003 1.00 35.28 197 ASP A CA 1
ATOM 1537 C C . ASP A 1 197 ? -8.995 -6.374 -10.648 1.00 35.28 197 ASP A C 1
ATOM 1539 O O . ASP A 1 197 ? -8.775 -5.688 -9.652 1.00 35.28 197 ASP A O 1
ATOM 1543 N N . ALA A 1 198 ? -8.943 -7.710 -10.566 1.00 36.03 198 ALA A N 1
ATOM 1544 C CA . ALA A 1 198 ? -8.744 -8.402 -9.289 1.00 36.03 198 ALA A CA 1
ATOM 1545 C C . ALA A 1 198 ? -7.303 -8.313 -8.753 1.00 36.03 198 ALA A C 1
ATOM 1547 O O . ALA A 1 198 ? -7.097 -8.577 -7.565 1.00 36.03 198 ALA A O 1
ATOM 1548 N N . GLU A 1 199 ? -6.343 -7.889 -9.584 1.00 36.47 199 GLU A N 1
ATOM 1549 C CA . GLU A 1 199 ? -4.989 -7.491 -9.168 1.00 36.47 199 GLU A CA 1
ATOM 1550 C C . GLU A 1 199 ? -4.769 -5.972 -9.123 1.00 36.47 199 GLU A C 1
ATOM 1552 O O . GLU A 1 199 ? -3.698 -5.520 -8.710 1.00 36.47 199 GLU A O 1
ATOM 1557 N N . ALA A 1 200 ? -5.770 -5.151 -9.456 1.00 42.75 200 ALA A N 1
ATOM 1558 C CA . ALA A 1 200 ? -5.787 -3.814 -8.891 1.00 42.75 200 ALA A CA 1
ATOM 1559 C C . ALA A 1 200 ? -6.147 -4.000 -7.407 1.00 42.75 200 ALA A C 1
ATOM 1561 O O . ALA A 1 200 ? -7.227 -4.502 -7.099 1.00 42.75 200 ALA A O 1
ATOM 1562 N N . PRO A 1 201 ? -5.302 -3.603 -6.437 1.00 62.31 201 PRO A N 1
ATOM 1563 C CA . PRO A 1 201 ? -5.661 -3.682 -5.020 1.00 62.31 201 PRO A CA 1
ATOM 1564 C C . PRO A 1 201 ? -6.757 -2.664 -4.651 1.00 62.31 201 PRO A C 1
ATOM 1566 O O . PRO A 1 201 ? -6.865 -2.275 -3.494 1.00 62.31 201 PRO A O 1
ATOM 1569 N N . TRP A 1 202 ? -7.546 -2.209 -5.626 1.00 76.56 202 TRP A N 1
ATOM 1570 C CA . TRP A 1 202 ? -8.428 -1.064 -5.573 1.00 76.56 202 TRP A CA 1
ATOM 1571 C C . TRP A 1 202 ? -9.782 -1.415 -6.187 1.00 76.56 202 TRP A C 1
ATOM 1573 O O . TRP A 1 202 ? -9.870 -1.796 -7.346 1.00 76.56 202 TRP A O 1
ATOM 1583 N N . LEU A 1 203 ? -10.832 -1.245 -5.401 1.00 88.94 203 LEU A N 1
ATOM 1584 C CA . LEU A 1 203 ? -12.214 -1.147 -5.823 1.00 88.94 203 LEU A CA 1
ATOM 1585 C C . LEU A 1 203 ? -12.491 0.315 -6.174 1.00 88.94 203 LEU A C 1
ATOM 1587 O O . LEU A 1 203 ? -12.143 1.222 -5.405 1.00 88.94 203 LEU A O 1
ATOM 1591 N N . ASP A 1 204 ? -13.140 0.542 -7.308 1.00 91.00 204 ASP A N 1
ATOM 1592 C CA . ASP A 1 204 ? -13.723 1.845 -7.591 1.00 91.00 204 ASP A CA 1
ATOM 1593 C C . ASP A 1 204 ? -14.911 2.083 -6.661 1.00 91.00 204 ASP A C 1
ATOM 1595 O O . ASP A 1 204 ? -15.739 1.202 -6.420 1.00 91.00 204 ASP A O 1
ATOM 1599 N N . ALA A 1 205 ? -14.983 3.291 -6.120 1.00 96.00 205 ALA A N 1
ATOM 1600 C CA . ALA A 1 205 ? -16.039 3.704 -5.220 1.00 96.00 205 ALA A CA 1
ATOM 1601 C C . ALA A 1 205 ? -16.370 5.183 -5.416 1.00 96.00 205 ALA A C 1
ATOM 1603 O O . ALA A 1 205 ? -15.655 5.935 -6.077 1.00 96.00 205 ALA A O 1
ATOM 1604 N N . VAL A 1 206 ? -17.475 5.623 -4.833 1.00 97.69 206 VAL A N 1
ATOM 1605 C CA . VAL A 1 206 ? -17.879 7.028 -4.819 1.00 97.69 206 VAL A CA 1
ATOM 1606 C C . VAL A 1 206 ? -18.223 7.436 -3.397 1.00 97.69 206 VAL A C 1
ATOM 1608 O O . VAL A 1 206 ? -18.853 6.672 -2.663 1.00 97.69 206 VAL A O 1
ATOM 1611 N N . VAL A 1 207 ? -17.824 8.646 -3.008 1.00 98.31 207 VAL A N 1
ATOM 1612 C CA . VAL A 1 207 ? -18.292 9.264 -1.763 1.00 98.31 207 VAL A CA 1
ATOM 1613 C C . VAL A 1 207 ? -19.773 9.593 -1.941 1.00 98.31 207 VAL A C 1
ATOM 1615 O O . VAL A 1 207 ? -20.119 10.575 -2.592 1.00 98.31 207 VAL A O 1
ATOM 1618 N N . SER A 1 208 ? -20.671 8.766 -1.411 1.00 97.81 208 SER A N 1
ATOM 1619 C CA . SER A 1 208 ? -22.119 8.981 -1.523 1.00 97.81 208 SER A CA 1
ATOM 1620 C C . SER A 1 208 ? -22.631 10.030 -0.552 1.00 97.81 208 SER A C 1
ATOM 1622 O O . SER A 1 208 ? -23.644 10.673 -0.822 1.00 97.81 208 SER A O 1
ATOM 1624 N N . LYS A 1 209 ? -21.943 10.213 0.575 1.00 97.81 209 LYS A N 1
ATOM 1625 C CA . LYS A 1 209 ? -22.291 11.222 1.570 1.00 97.81 209 LYS A CA 1
ATOM 1626 C C . LYS A 1 209 ? -21.048 11.664 2.325 1.00 97.81 209 LYS A C 1
ATOM 1628 O O . LYS A 1 209 ? -20.202 10.846 2.670 1.00 97.81 209 LYS A O 1
ATOM 1633 N N . ARG A 1 210 ? -20.984 12.956 2.628 1.00 97.31 210 ARG A N 1
ATOM 1634 C CA . ARG A 1 210 ? -20.009 13.565 3.534 1.00 97.31 210 ARG A CA 1
ATOM 1635 C C . ARG A 1 210 ? -20.768 14.358 4.588 1.00 97.31 210 ARG A C 1
ATOM 1637 O O . ARG A 1 210 ? -21.672 15.116 4.239 1.00 97.31 210 ARG A O 1
ATOM 1644 N N . ARG A 1 211 ? -20.401 14.207 5.858 1.00 96.50 211 ARG A N 1
ATOM 1645 C CA . ARG A 1 211 ? -20.899 15.053 6.952 1.00 96.50 211 ARG A CA 1
ATOM 1646 C C . ARG A 1 211 ? -19.805 15.316 7.971 1.00 96.50 211 ARG A C 1
ATOM 1648 O O . ARG A 1 211 ? -18.913 14.490 8.135 1.00 96.50 211 ARG A O 1
ATOM 1655 N N . ASP A 1 212 ? -19.887 16.440 8.662 1.00 96.44 212 ASP A N 1
ATOM 1656 C CA . ASP A 1 212 ? -19.011 16.701 9.799 1.00 96.44 212 ASP A CA 1
ATOM 1657 C C . ASP A 1 212 ? -19.569 15.923 10.998 1.00 96.44 212 ASP A C 1
ATOM 1659 O O . ASP A 1 212 ? -20.705 16.137 11.414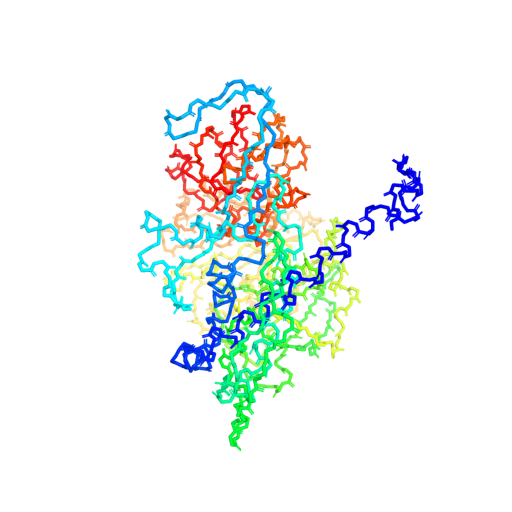 1.00 96.44 212 ASP A O 1
ATOM 1663 N N . ALA A 1 213 ? -18.806 14.948 11.493 1.00 95.69 213 ALA A N 1
ATOM 1664 C CA . ALA A 1 213 ? -19.244 14.055 12.568 1.00 95.69 213 ALA A CA 1
ATOM 1665 C C . ALA A 1 213 ? -18.915 14.605 13.962 1.00 95.69 213 ALA A C 1
ATOM 1667 O O . ALA A 1 213 ? -19.538 14.210 14.945 1.00 95.69 213 ALA A O 1
ATOM 1668 N N . ALA A 1 214 ? -17.901 15.469 14.037 1.00 96.62 214 ALA A N 1
ATOM 1669 C CA . ALA A 1 214 ? -17.455 16.209 15.212 1.00 96.62 214 ALA A CA 1
ATOM 1670 C C . ALA A 1 214 ? -16.431 17.274 14.773 1.00 96.62 214 ALA A C 1
ATOM 1672 O O . ALA A 1 214 ? -15.960 17.266 13.632 1.00 96.62 214 ALA A O 1
ATOM 1673 N N . THR A 1 215 ? -16.026 18.165 15.678 1.00 95.69 215 THR A N 1
ATOM 1674 C CA . THR A 1 215 ? -14.979 19.164 15.429 1.00 95.69 215 THR A CA 1
ATOM 1675 C C . THR A 1 215 ? -13.684 18.492 14.956 1.00 95.69 215 THR A C 1
ATOM 1677 O O . THR A 1 215 ? -12.997 17.795 15.710 1.00 95.69 215 THR A O 1
ATOM 1680 N N . GLY A 1 216 ? -13.326 18.741 13.693 1.00 95.19 216 GLY A N 1
ATOM 1681 C CA . GLY A 1 216 ? -12.135 18.185 13.048 1.00 95.19 216 GLY A CA 1
ATOM 1682 C C . GLY A 1 216 ? -12.282 16.739 12.566 1.00 95.19 216 GLY A C 1
ATOM 1683 O O . GLY A 1 216 ? -11.279 16.143 12.186 1.00 95.19 216 GLY A O 1
ATOM 1684 N N . ILE A 1 217 ? -13.486 16.160 12.557 1.00 97.62 217 ILE A N 1
ATOM 1685 C CA . ILE A 1 217 ? -13.739 14.795 12.078 1.00 97.62 217 ILE A CA 1
ATOM 1686 C C . ILE A 1 217 ? -14.829 14.830 11.010 1.00 97.62 217 ILE A C 1
ATOM 1688 O O . ILE A 1 217 ? -15.955 15.243 11.278 1.00 97.62 217 ILE A O 1
ATOM 1692 N N . VAL A 1 218 ? -14.509 14.334 9.815 1.00 98.00 218 VAL A N 1
ATOM 1693 C CA . VAL A 1 218 ? -15.511 14.089 8.770 1.00 98.00 218 VAL A CA 1
ATOM 1694 C C . VAL A 1 218 ? -15.886 12.620 8.752 1.00 98.00 218 VAL A C 1
ATOM 1696 O O . VAL A 1 218 ? -15.038 11.742 8.920 1.00 98.00 218 VAL A O 1
ATOM 1699 N N . GLU A 1 219 ? -17.159 12.359 8.516 1.00 98.19 219 GLU A N 1
ATOM 1700 C CA . GLU A 1 219 ? -17.654 11.049 8.148 1.00 98.19 219 GLU A CA 1
ATOM 1701 C C . GLU A 1 219 ? -17.891 10.987 6.641 1.00 98.19 219 GLU A C 1
ATOM 1703 O O . GLU A 1 219 ? -18.518 11.879 6.059 1.00 98.19 219 GLU A O 1
ATOM 1708 N N . LEU A 1 220 ? -17.422 9.898 6.035 1.00 98.38 220 LEU A N 1
ATOM 1709 C CA . LEU A 1 220 ? -17.661 9.568 4.637 1.00 98.38 220 LEU A CA 1
ATOM 1710 C C . LEU A 1 220 ? -18.473 8.278 4.544 1.00 98.38 220 LEU A C 1
ATOM 1712 O O . LEU A 1 220 ? -18.082 7.262 5.117 1.00 98.38 220 LEU A O 1
ATOM 1716 N N . GLU A 1 221 ? -19.561 8.309 3.779 1.00 98.06 221 GLU A N 1
ATOM 1717 C CA . GLU A 1 221 ? -20.209 7.106 3.257 1.00 98.06 221 GLU A CA 1
ATOM 1718 C C . GLU A 1 221 ? -19.675 6.850 1.848 1.00 98.06 221 GLU A C 1
ATOM 1720 O O . GLU A 1 221 ? -19.606 7.761 1.016 1.00 98.06 221 GLU A O 1
ATOM 1725 N N . VAL A 1 222 ? -19.274 5.612 1.596 1.00 97.62 222 VAL A N 1
ATOM 1726 C CA . VAL A 1 222 ? -18.625 5.170 0.367 1.00 97.62 222 VAL A CA 1
ATOM 1727 C C . VAL A 1 222 ? -19.415 4.001 -0.201 1.00 97.62 222 VAL A C 1
ATOM 1729 O O . VAL A 1 222 ? -19.698 3.046 0.516 1.00 97.62 222 VAL A O 1
ATOM 1732 N N . ARG A 1 223 ? -19.762 4.050 -1.486 1.00 97.44 223 ARG A N 1
ATOM 1733 C CA . ARG A 1 223 ? -20.507 2.980 -2.171 1.00 97.44 223 ARG A CA 1
ATOM 1734 C C . ARG A 1 223 ? -19.859 2.606 -3.496 1.00 97.44 223 ARG A C 1
ATOM 1736 O O . ARG A 1 223 ? -19.091 3.397 -4.046 1.00 97.44 223 ARG A O 1
ATOM 1743 N N . SER A 1 224 ? -20.219 1.443 -4.033 1.00 94.25 224 SER A N 1
ATOM 1744 C CA . SER A 1 224 ? -19.905 1.113 -5.425 1.00 94.25 224 SER A CA 1
ATOM 1745 C C . SER A 1 224 ? -20.545 2.148 -6.369 1.00 94.25 224 SER A C 1
ATOM 1747 O O . SER A 1 224 ? -21.701 2.522 -6.144 1.00 94.25 224 SER A O 1
ATOM 1749 N N . PRO A 1 225 ? -19.873 2.596 -7.447 1.00 91.19 225 PRO A N 1
ATOM 1750 C CA . PRO A 1 225 ? -20.475 3.487 -8.438 1.00 91.19 225 PRO A CA 1
ATOM 1751 C C . PRO A 1 225 ? -21.706 2.870 -9.117 1.00 91.19 225 PRO A C 1
ATOM 1753 O O . PRO A 1 225 ? -22.592 3.601 -9.547 1.00 91.19 225 PRO A O 1
ATOM 1756 N N . SER A 1 226 ? -21.774 1.535 -9.182 1.00 90.38 226 SER A N 1
ATOM 1757 C CA . SER A 1 226 ? -22.912 0.775 -9.713 1.00 90.38 226 SER A CA 1
ATOM 1758 C C . SER A 1 226 ? -23.989 0.452 -8.671 1.00 90.38 226 SER A C 1
ATOM 1760 O O . SER A 1 226 ? -24.926 -0.273 -8.985 1.00 90.38 226 SER A O 1
ATOM 1762 N N . GLU A 1 227 ? -23.835 0.926 -7.429 1.00 87.62 227 GLU A N 1
ATOM 1763 C CA . GLU A 1 227 ? -24.686 0.590 -6.273 1.00 87.62 227 GLU A CA 1
ATOM 1764 C C . GLU A 1 227 ? -24.723 -0.909 -5.910 1.00 87.62 227 GLU A C 1
ATOM 1766 O O . GLU A 1 227 ? -25.496 -1.329 -5.050 1.00 87.62 227 GLU A O 1
ATOM 1771 N N . ALA A 1 228 ? -23.848 -1.720 -6.512 1.00 90.38 228 ALA A N 1
ATOM 1772 C CA . ALA A 1 228 ? -23.653 -3.107 -6.114 1.00 90.38 228 ALA A CA 1
ATOM 1773 C C . ALA A 1 228 ? -23.103 -3.208 -4.673 1.00 90.38 228 ALA A C 1
ATOM 1775 O O . ALA A 1 228 ? -22.338 -2.328 -4.253 1.00 90.38 228 ALA A O 1
ATOM 1776 N N . PRO A 1 229 ? -23.426 -4.289 -3.936 1.00 93.31 229 PRO A N 1
ATOM 1777 C CA . PRO A 1 229 ? -22.851 -4.535 -2.620 1.00 93.31 229 PRO A CA 1
ATOM 1778 C C . PRO A 1 229 ? -21.321 -4.557 -2.658 1.00 93.31 229 PRO A C 1
ATOM 1780 O O . PRO A 1 229 ? -20.711 -5.175 -3.533 1.00 93.31 229 PRO A O 1
ATOM 1783 N N . LEU A 1 230 ? -20.703 -3.898 -1.684 1.00 94.69 230 LEU A N 1
ATOM 1784 C CA . LEU A 1 230 ? -19.268 -3.969 -1.440 1.00 94.69 230 LEU A CA 1
ATOM 1785 C C . LEU A 1 230 ? -18.912 -5.304 -0.756 1.00 94.69 230 LEU A C 1
ATOM 1787 O O . LEU A 1 230 ? -19.791 -5.969 -0.199 1.00 94.69 230 LEU A O 1
ATOM 1791 N N . PRO A 1 231 ? -17.633 -5.728 -0.768 1.00 94.12 231 PRO A N 1
ATOM 1792 C CA . PRO A 1 231 ? -17.209 -6.917 -0.033 1.00 94.12 231 PRO A CA 1
ATOM 1793 C C . PRO A 1 231 ? -17.626 -6.868 1.443 1.00 94.12 231 PRO A C 1
ATOM 1795 O O . PRO A 1 231 ? -17.579 -5.816 2.080 1.00 94.12 231 PRO A O 1
ATOM 1798 N N . ALA A 1 232 ? -18.019 -8.004 2.009 1.00 94.06 232 ALA A N 1
ATOM 1799 C CA . ALA A 1 232 ? -18.290 -8.072 3.440 1.00 94.06 232 ALA A CA 1
ATOM 1800 C C . ALA A 1 232 ? -17.010 -7.790 4.249 1.00 94.06 232 ALA A C 1
ATOM 1802 O O . ALA A 1 232 ? -15.896 -8.042 3.781 1.00 94.06 232 ALA A O 1
ATOM 1803 N N . PHE A 1 233 ? -17.178 -7.279 5.465 1.00 94.94 233 PHE A N 1
ATOM 1804 C CA . PHE A 1 233 ? -16.088 -7.069 6.409 1.00 94.94 233 PHE A CA 1
ATOM 1805 C C . PHE A 1 233 ? -16.505 -7.527 7.804 1.00 94.94 233 PHE A C 1
ATOM 1807 O O . PHE A 1 233 ? -17.689 -7.674 8.094 1.00 94.94 233 PHE A O 1
ATOM 1814 N N . GLU A 1 234 ? -15.522 -7.745 8.668 1.00 95.62 234 GLU A N 1
ATOM 1815 C CA . GLU A 1 234 ? -15.732 -8.058 10.080 1.00 95.62 234 GLU A CA 1
ATOM 1816 C C . GLU A 1 234 ? -15.401 -6.840 10.945 1.00 95.62 234 GLU A C 1
ATOM 1818 O O . GLU A 1 234 ? -14.593 -5.992 10.558 1.00 95.62 234 GLU A O 1
ATOM 1823 N N . ALA A 1 235 ? -15.998 -6.750 12.135 1.00 96.75 235 ALA A N 1
ATOM 1824 C CA . ALA A 1 235 ? -15.680 -5.683 13.079 1.00 96.75 235 ALA A CA 1
ATOM 1825 C C . ALA A 1 235 ? -14.165 -5.603 13.357 1.00 96.75 235 ALA A C 1
ATOM 1827 O O . ALA A 1 235 ? -13.497 -6.626 13.515 1.00 96.75 235 ALA A O 1
ATOM 1828 N N . GLY A 1 236 ? -13.639 -4.374 13.386 1.00 93.88 236 GLY A N 1
ATOM 1829 C CA . GLY A 1 236 ? -12.199 -4.097 13.474 1.00 93.88 236 GLY A CA 1
ATOM 1830 C C . GLY A 1 236 ? -11.483 -3.975 12.124 1.00 93.88 236 GLY A C 1
ATOM 1831 O O . GLY A 1 236 ? -10.342 -3.521 12.076 1.00 93.88 236 GLY A O 1
ATOM 1832 N N . ALA A 1 237 ? -12.139 -4.307 11.006 1.00 94.25 237 ALA A N 1
ATOM 1833 C CA . ALA A 1 237 ? -11.525 -4.162 9.692 1.00 94.25 237 ALA A CA 1
ATOM 1834 C C . ALA A 1 237 ? -11.286 -2.695 9.288 1.00 94.25 237 ALA A C 1
ATOM 1836 O O . ALA A 1 237 ? -12.034 -1.779 9.639 1.00 94.25 237 ALA A O 1
ATOM 1837 N N . HIS A 1 238 ? -10.265 -2.492 8.459 1.00 93.56 238 HIS A N 1
ATOM 1838 C CA . HIS A 1 238 ? -9.932 -1.227 7.813 1.00 93.56 238 HIS A CA 1
ATOM 1839 C C . HIS A 1 238 ? -9.781 -1.409 6.301 1.00 93.56 238 HIS A C 1
ATOM 1841 O O . HIS A 1 238 ? -9.579 -2.518 5.799 1.00 93.56 238 HIS A O 1
ATOM 1847 N N . ILE A 1 239 ? -9.831 -0.298 5.570 1.00 91.88 239 ILE A N 1
ATOM 1848 C CA . ILE A 1 239 ? -9.538 -0.249 4.133 1.00 91.88 239 ILE A CA 1
ATOM 1849 C C . ILE A 1 239 ? -8.405 0.731 3.851 1.00 91.88 239 ILE A C 1
ATOM 1851 O O . ILE A 1 239 ? -8.231 1.727 4.557 1.00 91.88 239 ILE A O 1
ATOM 1855 N N . ASP A 1 240 ? -7.652 0.467 2.785 1.00 84.06 240 ASP A N 1
ATOM 1856 C CA . ASP A 1 240 ? -6.786 1.482 2.192 1.00 84.06 240 ASP A CA 1
ATOM 1857 C C . ASP A 1 240 ? -7.638 2.468 1.386 1.00 84.06 240 ASP A C 1
ATOM 1859 O O . ASP A 1 240 ? -8.552 2.077 0.669 1.00 84.06 240 ASP A O 1
ATOM 1863 N N . VAL A 1 241 ? -7.314 3.750 1.442 1.00 88.56 241 VAL A N 1
ATOM 1864 C CA . VAL A 1 241 ? -7.917 4.793 0.614 1.00 88.56 241 VAL A CA 1
ATOM 1865 C C . VAL A 1 241 ? -6.809 5.456 -0.181 1.00 88.56 241 VAL A C 1
ATOM 1867 O O . VAL A 1 241 ? -5.846 5.991 0.382 1.00 88.56 241 VAL A O 1
ATOM 1870 N N . TYR A 1 242 ? -6.943 5.422 -1.504 1.00 78.62 242 TYR A N 1
ATOM 1871 C CA . TYR A 1 242 ? -6.054 6.144 -2.399 1.00 78.62 242 TYR A CA 1
ATOM 1872 C C . TYR A 1 242 ? -6.393 7.636 -2.340 1.00 78.62 242 TYR A C 1
ATOM 1874 O O . TYR A 1 242 ? -7.440 8.066 -2.824 1.00 78.62 242 TYR A O 1
ATOM 1882 N N . VAL A 1 243 ? -5.504 8.436 -1.751 1.00 78.38 243 VAL A N 1
ATOM 1883 C CA . VAL A 1 243 ? -5.711 9.882 -1.598 1.00 78.38 243 VAL A CA 1
ATOM 1884 C C . VAL A 1 243 ? -5.202 10.620 -2.836 1.00 78.38 243 VAL A C 1
ATOM 1886 O O . VAL A 1 243 ? -5.934 11.391 -3.453 1.00 78.38 243 VAL A O 1
ATOM 1889 N N . ARG A 1 244 ? -3.946 10.364 -3.218 1.00 69.31 244 ARG A N 1
ATOM 1890 C CA . ARG A 1 244 ? -3.288 10.893 -4.427 1.00 69.31 244 ARG A CA 1
ATOM 1891 C C . ARG A 1 244 ? -2.050 10.061 -4.765 1.00 69.31 244 ARG A C 1
ATOM 1893 O O . ARG A 1 244 ? -1.709 9.140 -4.027 1.00 69.31 244 ARG A O 1
ATOM 1900 N N . SER A 1 245 ? -1.367 10.391 -5.863 1.00 52.78 245 SER A N 1
ATOM 1901 C CA . SER A 1 245 ? -0.150 9.678 -6.283 1.00 52.78 245 SER A CA 1
ATOM 1902 C C . SER A 1 245 ? 0.872 9.604 -5.144 1.00 52.78 245 SER A C 1
ATOM 1904 O O . SER A 1 245 ? 1.195 10.622 -4.532 1.00 52.78 245 SER A O 1
ATOM 1906 N N . GLY A 1 246 ? 1.318 8.387 -4.821 1.00 48.06 246 GLY A N 1
ATOM 1907 C CA . GLY A 1 246 ? 2.253 8.113 -3.725 1.00 48.06 246 GLY A CA 1
ATOM 1908 C C . GLY A 1 246 ? 1.680 8.246 -2.306 1.00 48.06 246 GLY A C 1
ATOM 1909 O O . GLY A 1 246 ? 2.436 8.125 -1.344 1.00 48.06 246 GLY A O 1
ATOM 1910 N N . LEU A 1 247 ? 0.372 8.490 -2.139 1.00 60.06 247 LEU A N 1
ATOM 1911 C CA . LEU A 1 247 ? -0.246 8.726 -0.834 1.00 60.06 247 LEU A CA 1
ATOM 1912 C C . LEU A 1 247 ? -1.503 7.875 -0.616 1.00 60.06 247 LEU A C 1
ATOM 1914 O O . LEU A 1 247 ? -2.578 8.159 -1.146 1.00 60.06 247 LEU A O 1
ATOM 1918 N N . ILE A 1 248 ? -1.355 6.867 0.241 1.00 70.75 248 ILE A N 1
ATOM 1919 C CA . ILE A 1 248 ? -2.413 5.949 0.673 1.00 70.75 248 ILE A CA 1
ATOM 1920 C C . ILE A 1 248 ? -2.590 6.085 2.186 1.00 70.75 248 ILE A C 1
ATOM 1922 O O . ILE A 1 248 ? -1.611 6.282 2.916 1.00 70.75 248 ILE A O 1
ATOM 1926 N N . ARG A 1 249 ? -3.829 6.011 2.672 1.00 77.75 249 ARG A N 1
ATOM 1927 C CA . ARG A 1 249 ? -4.135 6.019 4.109 1.00 77.75 249 ARG A CA 1
ATOM 1928 C C . ARG A 1 249 ? -5.100 4.910 4.472 1.00 77.75 249 ARG A C 1
ATOM 1930 O O . ARG A 1 249 ? -5.953 4.562 3.671 1.00 77.75 249 ARG A O 1
ATOM 1937 N N . GLN A 1 250 ? -4.946 4.386 5.679 1.00 84.38 250 GLN A N 1
ATOM 1938 C CA . GLN A 1 250 ? -5.836 3.380 6.238 1.00 84.38 250 GLN A CA 1
ATOM 1939 C C . GLN A 1 250 ? -6.869 4.057 7.121 1.00 84.38 250 GLN A C 1
ATOM 1941 O O . GLN A 1 250 ? -6.522 4.938 7.909 1.00 84.38 250 GLN A O 1
ATOM 1946 N N . TYR A 1 251 ? -8.118 3.636 6.977 1.00 94.44 251 TYR A N 1
ATOM 1947 C CA . TYR A 1 251 ? -9.217 4.074 7.822 1.00 94.44 251 TYR A CA 1
ATOM 1948 C C . TYR A 1 251 ? -10.043 2.858 8.224 1.00 94.44 251 TYR A C 1
ATOM 1950 O O . TYR A 1 251 ? -10.414 2.051 7.366 1.00 94.44 251 TYR A O 1
ATOM 1958 N N . SER A 1 252 ? -10.307 2.726 9.523 1.00 96.38 252 SER A N 1
ATOM 1959 C CA . SER A 1 252 ? -11.196 1.693 10.050 1.00 96.38 252 SER A CA 1
ATOM 1960 C C . SER A 1 252 ? -12.607 1.894 9.502 1.00 96.38 252 SER A C 1
ATOM 1962 O O . SER A 1 252 ? -13.062 3.027 9.307 1.00 96.38 252 SER A O 1
ATOM 1964 N N . LEU A 1 253 ? -13.287 0.785 9.227 1.00 97.81 253 LEU A N 1
ATOM 1965 C CA . LEU A 1 253 ? -14.679 0.787 8.807 1.00 97.81 253 LEU A CA 1
ATOM 1966 C C . LEU A 1 253 ? -15.564 1.046 10.033 1.00 97.81 253 LEU A C 1
ATOM 1968 O O . LEU A 1 253 ? -15.568 0.277 10.989 1.00 97.81 253 LEU A O 1
ATOM 1972 N N . THR A 1 254 ? -16.304 2.150 9.993 1.00 92.31 254 THR A N 1
ATOM 1973 C CA . THR A 1 254 ? -17.080 2.723 11.099 1.00 92.31 254 THR A CA 1
ATOM 1974 C C . THR A 1 254 ? -18.575 2.555 10.834 1.00 92.31 254 THR A C 1
ATOM 1976 O O . THR A 1 254 ? -19.273 3.506 10.491 1.00 92.31 254 THR A O 1
ATOM 1979 N N . GLY A 1 255 ? -19.087 1.330 10.913 1.00 91.62 255 GLY A N 1
ATOM 1980 C CA . GLY A 1 255 ? -20.495 1.036 10.638 1.00 91.62 255 GLY A CA 1
ATOM 1981 C C . GLY A 1 255 ? -20.870 -0.403 10.969 1.00 91.62 255 GLY A C 1
ATOM 1982 O O . GLY A 1 255 ? -20.030 -1.160 11.446 1.00 91.62 255 GLY A O 1
ATOM 1983 N N . ASP A 1 256 ? -22.129 -0.763 10.718 1.00 95.50 256 ASP A N 1
ATOM 1984 C CA . ASP A 1 256 ? -22.626 -2.126 10.915 1.00 95.50 256 ASP A CA 1
ATOM 1985 C C . ASP A 1 256 ? -21.987 -3.077 9.883 1.00 95.50 256 ASP A C 1
ATOM 1987 O O . ASP A 1 256 ? -22.222 -2.892 8.686 1.00 95.50 256 ASP A O 1
ATOM 1991 N N . PRO A 1 257 ? -21.215 -4.099 10.304 1.00 95.38 257 PRO A N 1
ATOM 1992 C CA . PRO A 1 257 ? -20.622 -5.077 9.388 1.00 95.38 257 PRO A CA 1
ATOM 1993 C C . PRO A 1 257 ? -21.638 -5.849 8.529 1.00 95.38 257 PRO A C 1
ATOM 1995 O O . PRO A 1 257 ? -21.268 -6.406 7.495 1.00 95.38 257 PRO A O 1
ATOM 1998 N N . LYS A 1 258 ? -22.922 -5.881 8.922 1.00 94.81 258 LYS A N 1
ATOM 1999 C CA . LYS A 1 258 ? -24.002 -6.491 8.129 1.00 94.81 258 LYS A CA 1
ATOM 2000 C C . LYS A 1 258 ? -24.475 -5.615 6.965 1.00 94.81 258 LYS A C 1
ATOM 2002 O O . LYS A 1 258 ? -25.114 -6.135 6.051 1.00 94.81 258 LYS A O 1
ATOM 2007 N N . ASP A 1 259 ? -24.185 -4.313 6.978 1.00 95.12 259 ASP A N 1
ATOM 2008 C CA . ASP A 1 259 ? -24.531 -3.394 5.892 1.00 95.12 259 ASP A CA 1
ATOM 2009 C C . ASP A 1 259 ? -23.401 -3.357 4.857 1.00 95.12 259 ASP A C 1
ATOM 2011 O O . ASP A 1 259 ? -22.433 -2.610 4.979 1.00 95.12 259 ASP A O 1
ATOM 2015 N N . ASN A 1 260 ? -23.531 -4.167 3.808 1.00 92.81 260 ASN A N 1
ATOM 2016 C CA . ASN A 1 260 ? -22.596 -4.180 2.684 1.00 92.81 260 ASN A CA 1
ATOM 2017 C C . ASN A 1 260 ? -23.017 -3.256 1.528 1.00 92.81 260 ASN A C 1
ATOM 2019 O O . ASN A 1 260 ? -22.348 -3.224 0.497 1.00 92.81 260 ASN A O 1
ATOM 2023 N N . SER A 1 261 ? -24.100 -2.484 1.676 1.00 95.81 261 SER A N 1
ATOM 2024 C CA . SER A 1 261 ? -24.523 -1.520 0.649 1.00 95.81 261 SER A CA 1
ATOM 2025 C C . SER A 1 261 ? -23.595 -0.302 0.579 1.00 95.81 261 SER A C 1
ATOM 2027 O O . SER A 1 261 ? -23.519 0.388 -0.441 1.00 95.81 261 SER A O 1
ATOM 2029 N N . ARG A 1 262 ? -22.868 -0.038 1.670 1.00 96.25 262 ARG A N 1
ATOM 2030 C CA . ARG A 1 262 ? -21.941 1.082 1.822 1.00 96.25 262 ARG A CA 1
ATOM 2031 C C . ARG A 1 262 ? -20.898 0.777 2.889 1.00 96.25 262 ARG A C 1
ATOM 2033 O O . ARG A 1 262 ? -21.165 0.092 3.867 1.00 96.25 262 ARG A O 1
ATOM 2040 N N . TYR A 1 263 ? -19.735 1.386 2.747 1.00 98.06 263 TYR A N 1
ATOM 2041 C CA . TYR A 1 263 ? -18.764 1.534 3.819 1.00 98.06 263 TYR A CA 1
ATOM 2042 C C . TYR A 1 263 ? -18.887 2.910 4.456 1.00 98.06 263 TYR A C 1
ATOM 2044 O O . TYR A 1 263 ? -19.272 3.884 3.808 1.00 98.06 263 TYR A O 1
ATOM 2052 N N . ARG A 1 264 ? -18.529 2.998 5.733 1.00 97.88 264 ARG A N 1
ATOM 2053 C CA . ARG A 1 264 ? -18.500 4.244 6.499 1.00 97.88 264 ARG A CA 1
ATOM 2054 C C . ARG A 1 264 ? -17.114 4.443 7.079 1.00 97.88 264 ARG A C 1
ATOM 2056 O O . ARG A 1 264 ? -16.533 3.492 7.586 1.00 97.88 264 ARG A O 1
ATOM 2063 N N . LEU A 1 265 ? -16.588 5.660 7.001 1.00 98.06 265 LEU A N 1
ATOM 2064 C CA . LEU A 1 265 ? -15.254 6.015 7.486 1.00 98.06 265 LEU A CA 1
ATOM 2065 C C . LEU A 1 265 ? -15.346 7.247 8.380 1.00 98.06 265 LEU A C 1
ATOM 2067 O O . LEU A 1 265 ? -16.030 8.206 8.027 1.00 98.06 265 LEU A O 1
ATOM 2071 N N . GLY A 1 266 ? -14.614 7.252 9.494 1.00 97.44 266 GLY A N 1
ATOM 2072 C CA . GLY A 1 266 ? -14.384 8.451 10.303 1.00 97.44 266 GLY A CA 1
ATOM 2073 C C . GLY A 1 266 ? -12.956 8.951 10.112 1.00 97.44 266 GLY A C 1
ATOM 2074 O O . GLY A 1 266 ? -12.008 8.231 10.414 1.00 97.44 266 GLY A O 1
ATOM 2075 N N . VAL A 1 267 ? -12.785 10.179 9.624 1.00 96.81 267 VAL A N 1
ATOM 2076 C CA . VAL A 1 267 ? -11.467 10.736 9.291 1.00 96.81 267 VAL A CA 1
ATOM 2077 C C . VAL A 1 267 ? -11.191 11.982 10.121 1.00 96.81 267 VAL A C 1
ATOM 2079 O O . VAL A 1 267 ? -11.769 13.043 9.889 1.00 96.81 267 VAL A O 1
ATOM 2082 N N . LEU A 1 268 ? -10.256 11.869 11.064 1.00 96.00 268 LEU A N 1
ATOM 2083 C CA . LEU A 1 268 ? -9.740 12.997 11.842 1.00 96.00 268 LEU A CA 1
ATOM 2084 C C . LEU A 1 268 ? -8.765 13.844 11.009 1.00 96.00 268 LEU A C 1
ATOM 2086 O O . LEU A 1 268 ? -7.839 13.316 10.386 1.00 96.00 268 LEU A O 1
ATOM 2090 N N . LEU A 1 269 ? -8.932 15.166 11.050 1.00 94.19 269 LEU A N 1
ATOM 2091 C CA . LEU A 1 269 ? -7.951 16.127 10.563 1.00 94.19 269 LEU A CA 1
ATOM 2092 C C . LEU A 1 269 ? -6.804 16.234 11.564 1.00 94.19 269 LEU A C 1
ATOM 2094 O O . LEU A 1 269 ? -6.859 16.996 12.526 1.00 94.19 269 LEU A O 1
ATOM 2098 N N . ASP A 1 270 ? -5.764 15.445 11.322 1.00 85.56 270 ASP A N 1
ATOM 2099 C CA . ASP A 1 270 ? -4.491 15.579 12.027 1.00 85.56 270 ASP A CA 1
ATOM 2100 C C . ASP A 1 270 ? -3.903 16.997 11.828 1.00 85.56 270 ASP A C 1
ATOM 2102 O O . ASP A 1 270 ? -3.644 17.378 10.680 1.00 85.56 270 ASP A O 1
ATOM 2106 N N . PRO A 1 271 ? -3.668 17.779 12.901 1.00 79.12 271 PRO A N 1
ATOM 2107 C CA . PRO A 1 271 ? -3.022 19.090 12.813 1.00 79.12 271 PRO A CA 1
ATOM 2108 C C . PRO A 1 271 ? -1.632 19.047 12.160 1.00 79.12 271 PRO A C 1
ATOM 2110 O O . PRO A 1 271 ? -1.243 20.004 11.497 1.00 79.12 271 PRO A O 1
ATOM 2113 N N . ASN A 1 272 ? -0.916 17.927 12.292 1.00 76.19 272 ASN A N 1
ATOM 2114 C CA . ASN A 1 272 ? 0.409 17.692 11.714 1.00 76.19 272 ASN A CA 1
ATOM 2115 C C . ASN A 1 272 ? 0.327 16.801 10.462 1.00 76.19 272 ASN A C 1
ATOM 2117 O O . ASN A 1 272 ? 1.237 16.022 10.162 1.00 76.19 272 ASN A O 1
ATOM 2121 N N . SER A 1 273 ? -0.786 16.880 9.723 1.00 72.81 273 SER A N 1
ATOM 2122 C CA . SER A 1 273 ? -1.043 16.012 8.576 1.00 72.81 273 SER A CA 1
ATOM 2123 C C . SER A 1 273 ? 0.103 16.018 7.563 1.00 72.81 273 SER A C 1
ATOM 2125 O O . SER A 1 273 ? 0.435 17.038 6.964 1.00 72.81 273 SER A O 1
ATOM 2127 N N . ARG A 1 274 ? 0.598 14.824 7.219 1.00 68.00 274 ARG A N 1
ATOM 2128 C CA . ARG A 1 274 ? 1.521 14.594 6.086 1.00 68.00 274 ARG A CA 1
ATOM 2129 C C . ARG A 1 274 ? 0.830 14.692 4.710 1.00 68.00 274 ARG A C 1
ATOM 2131 O O . ARG A 1 274 ? 1.255 14.058 3.748 1.00 68.00 274 ARG A O 1
ATOM 2138 N N . GLY A 1 275 ? -0.297 15.401 4.632 1.00 66.88 275 GLY A N 1
ATOM 2139 C CA . GLY A 1 275 ? -1.111 15.581 3.428 1.00 66.88 275 GLY A CA 1
ATOM 2140 C C . GLY A 1 275 ? -2.246 14.573 3.231 1.00 66.88 275 GLY A C 1
ATOM 2141 O O . GLY A 1 275 ? -2.978 14.702 2.259 1.00 66.88 275 GLY A O 1
ATOM 2142 N N . GLY A 1 276 ? -2.385 13.561 4.097 1.00 75.50 276 GLY A N 1
ATOM 2143 C CA . GLY A 1 276 ? -3.406 12.512 3.953 1.00 75.50 276 GLY A CA 1
ATOM 2144 C C . GLY A 1 276 ? -4.779 12.983 4.422 1.00 75.50 276 GLY A C 1
ATOM 2145 O O . GLY A 1 276 ? -5.670 13.224 3.616 1.00 75.50 276 GLY A O 1
ATOM 2146 N N . SER A 1 277 ? -4.923 13.162 5.736 1.00 83.12 277 SER A N 1
ATOM 2147 C CA . SER A 1 277 ? -6.159 13.656 6.350 1.00 83.12 277 SER A CA 1
ATOM 2148 C C . SER A 1 277 ? -6.566 15.038 5.832 1.00 83.12 277 SER A C 1
ATOM 2150 O O . SER A 1 277 ? -7.746 15.249 5.581 1.00 83.12 277 SER A O 1
ATOM 2152 N N . SER A 1 278 ? -5.617 15.952 5.593 1.00 88.56 278 SER A N 1
ATOM 2153 C CA . SER A 1 278 ? -5.934 17.280 5.053 1.00 88.56 278 SER A CA 1
ATOM 2154 C C . SER A 1 278 ? -6.511 17.223 3.637 1.00 88.56 278 SER A C 1
ATOM 2156 O O . SER A 1 278 ? -7.487 17.914 3.363 1.00 88.56 278 SER A O 1
ATOM 2158 N N . ALA A 1 279 ? -5.987 16.354 2.765 1.00 85.38 279 ALA A N 1
ATOM 2159 C CA . ALA A 1 279 ? -6.542 16.157 1.426 1.00 85.38 279 ALA A CA 1
ATOM 2160 C C . ALA A 1 279 ? -7.918 15.480 1.459 1.00 85.38 279 ALA A C 1
ATOM 2162 O O . ALA A 1 279 ? -8.800 15.851 0.694 1.00 85.38 279 ALA A O 1
ATOM 2163 N N . VAL A 1 280 ? -8.147 14.526 2.369 1.00 92.75 280 VAL A N 1
ATOM 2164 C CA . VAL A 1 280 ? -9.489 13.945 2.539 1.00 92.75 280 VAL A CA 1
ATOM 2165 C C . VAL A 1 280 ? -10.488 15.019 2.980 1.00 92.75 280 VAL A C 1
ATOM 2167 O O . VAL A 1 280 ? -11.559 15.145 2.395 1.00 92.75 280 VAL A O 1
ATOM 2170 N N . HIS A 1 281 ? -10.128 15.848 3.960 1.00 96.19 281 HIS A N 1
ATOM 2171 C CA . HIS A 1 281 ? -10.999 16.923 4.446 1.00 96.19 281 HIS A CA 1
ATOM 2172 C C . HIS A 1 281 ? -11.324 17.966 3.375 1.00 96.19 281 HIS A C 1
ATOM 2174 O O . HIS A 1 281 ? -12.485 18.371 3.268 1.00 96.19 281 HIS A O 1
ATOM 2180 N N . ALA A 1 282 ? -10.322 18.375 2.595 1.00 92.25 282 ALA A N 1
ATOM 2181 C CA . ALA A 1 282 ? -10.473 19.374 1.543 1.00 92.25 282 ALA A CA 1
ATOM 2182 C C . ALA A 1 282 ? -11.215 18.815 0.320 1.00 92.25 282 ALA A C 1
ATOM 2184 O O . ALA A 1 282 ? -12.181 19.411 -0.160 1.00 92.25 282 ALA A O 1
ATOM 2185 N N . ASP A 1 283 ? -10.804 17.640 -0.154 1.00 91.62 283 ASP A N 1
ATOM 2186 C CA . ASP A 1 283 ? -11.103 17.229 -1.518 1.00 91.62 283 ASP A CA 1
ATOM 2187 C C . ASP A 1 283 ? -12.208 16.162 -1.605 1.00 91.62 283 ASP A C 1
ATOM 2189 O O . ASP A 1 283 ? -12.854 16.050 -2.650 1.00 91.62 283 ASP A O 1
ATOM 2193 N N . PHE A 1 284 ? -12.456 15.361 -0.557 1.00 96.38 284 PHE A N 1
ATOM 2194 C CA . PHE A 1 284 ? -13.386 14.218 -0.608 1.00 96.38 284 PHE A CA 1
ATOM 2195 C C . PHE A 1 284 ? -14.834 14.648 -0.360 1.00 96.38 284 PHE A C 1
ATOM 2197 O O . PHE A 1 284 ? -15.421 14.373 0.683 1.00 96.38 284 PHE A O 1
ATOM 2204 N N . GLN A 1 285 ? -15.404 15.334 -1.348 1.00 96.88 285 GLN A N 1
ATOM 2205 C CA . GLN A 1 285 ? -16.793 15.792 -1.352 1.00 96.88 285 GLN A CA 1
ATOM 2206 C C . GLN A 1 285 ? -17.758 14.724 -1.892 1.00 96.88 285 GLN A C 1
ATOM 2208 O O . GLN A 1 285 ? -17.355 13.816 -2.622 1.00 96.88 285 GLN A O 1
ATOM 2213 N N . THR A 1 286 ? -19.046 14.849 -1.555 1.00 98.00 286 THR A N 1
ATOM 2214 C CA . THR A 1 286 ? -20.117 13.998 -2.101 1.00 98.00 286 THR A CA 1
ATOM 2215 C C . THR A 1 286 ? -20.081 13.983 -3.633 1.00 98.00 286 THR A C 1
ATOM 2217 O O . THR A 1 286 ? -19.921 15.021 -4.270 1.00 98.00 286 THR A O 1
ATOM 2220 N N . GLY A 1 287 ? -20.234 12.799 -4.225 1.00 96.31 287 GLY A N 1
ATOM 2221 C CA . GLY A 1 287 ? -20.157 12.556 -5.664 1.00 96.31 287 GLY A CA 1
ATOM 2222 C C . GLY A 1 287 ? -18.742 12.304 -6.190 1.00 96.31 287 GLY A C 1
ATOM 2223 O O . GLY A 1 287 ? -18.597 11.903 -7.342 1.00 96.31 287 GLY A O 1
ATOM 2224 N N . ARG A 1 288 ? -17.692 12.488 -5.377 1.00 94.75 288 ARG A N 1
ATOM 2225 C CA . ARG A 1 288 ? -16.308 12.266 -5.815 1.00 94.75 288 ARG A CA 1
ATOM 2226 C C . ARG A 1 288 ? -16.025 10.773 -6.046 1.00 94.75 288 ARG A C 1
ATOM 2228 O O . ARG A 1 288 ? -16.167 9.993 -5.099 1.00 94.75 288 ARG A O 1
ATOM 2235 N N . PRO A 1 289 ? -15.529 10.382 -7.235 1.00 95.00 289 PRO A N 1
ATOM 2236 C CA . PRO A 1 289 ? -14.961 9.058 -7.459 1.00 95.00 289 PRO A CA 1
ATOM 2237 C C . PRO A 1 289 ? -13.666 8.884 -6.662 1.00 95.00 289 PRO A C 1
ATOM 2239 O O . PRO A 1 289 ? -12.785 9.747 -6.677 1.00 95.00 289 PRO A O 1
ATOM 2242 N N . ILE A 1 290 ? -13.540 7.761 -5.970 1.00 94.44 290 ILE A N 1
ATOM 2243 C CA . ILE A 1 290 ? -12.371 7.394 -5.176 1.00 94.44 290 ILE A CA 1
ATOM 2244 C C . ILE A 1 290 ? -12.000 5.938 -5.450 1.00 94.44 290 ILE A C 1
ATOM 2246 O O . ILE A 1 290 ? -12.782 5.172 -6.005 1.00 94.44 290 ILE A O 1
ATOM 2250 N N . ARG A 1 291 ? -10.798 5.550 -5.030 1.00 88.19 291 ARG A N 1
ATOM 2251 C CA . ARG A 1 291 ? -10.338 4.161 -5.075 1.00 88.19 291 ARG A CA 1
ATOM 2252 C C . ARG A 1 291 ? -10.039 3.682 -3.667 1.00 88.19 291 ARG A C 1
ATOM 2254 O O . ARG A 1 291 ? -9.346 4.378 -2.918 1.00 88.19 291 ARG A O 1
ATOM 2261 N N . ILE A 1 292 ? -10.557 2.510 -3.322 1.00 93.75 292 ILE A N 1
ATOM 2262 C CA . ILE A 1 292 ? -10.445 1.927 -1.983 1.00 93.75 292 ILE A CA 1
ATOM 2263 C C . ILE A 1 292 ? -9.930 0.493 -2.044 1.00 93.75 292 ILE A C 1
ATOM 2265 O O . ILE A 1 292 ? -10.223 -0.223 -2.985 1.00 93.75 292 ILE A O 1
ATOM 2269 N N . GLY A 1 293 ? -9.162 0.054 -1.059 1.00 84.00 293 GLY A N 1
ATOM 2270 C CA . GLY A 1 293 ? -8.739 -1.335 -0.951 1.00 84.00 293 GLY A CA 1
ATOM 2271 C C . GLY A 1 293 ? -9.868 -2.250 -0.490 1.00 84.00 293 GLY A C 1
ATOM 2272 O O . GLY A 1 293 ? -10.875 -1.800 0.058 1.00 84.00 293 GLY A O 1
ATOM 2273 N N . LYS A 1 294 ? -9.672 -3.560 -0.665 1.00 86.44 294 LYS A N 1
ATOM 2274 C CA . LYS A 1 294 ? -10.508 -4.565 0.005 1.00 86.44 294 LYS A CA 1
ATOM 2275 C C . LYS A 1 294 ? -10.296 -4.485 1.529 1.00 86.44 294 LYS A C 1
ATOM 2277 O O . LYS A 1 294 ? -9.172 -4.186 1.950 1.00 86.44 294 LYS A O 1
ATOM 2282 N N . PRO A 1 295 ? -11.325 -4.768 2.348 1.00 89.75 295 PRO A N 1
ATOM 2283 C CA . PRO A 1 295 ? -11.179 -4.807 3.798 1.00 89.75 295 PRO A CA 1
ATOM 2284 C C . PRO A 1 295 ? -10.084 -5.776 4.243 1.00 89.75 295 PRO A C 1
ATOM 2286 O O . PRO A 1 295 ? -9.965 -6.883 3.716 1.00 89.75 295 PRO A O 1
ATOM 2289 N N . ARG A 1 296 ? -9.298 -5.363 5.236 1.00 86.19 296 ARG A N 1
ATOM 2290 C CA . ARG A 1 296 ? -8.362 -6.216 5.975 1.00 86.19 296 ARG A CA 1
ATOM 2291 C C . ARG A 1 296 ? -8.609 -6.039 7.460 1.00 86.19 296 ARG A C 1
ATOM 2293 O O . ARG A 1 296 ? -8.909 -4.931 7.896 1.00 86.19 296 ARG A O 1
ATOM 2300 N N . ASN A 1 297 ? -8.461 -7.109 8.230 1.00 84.88 297 ASN A N 1
ATOM 2301 C CA . ASN A 1 297 ? -8.710 -7.074 9.662 1.00 84.88 297 ASN A CA 1
ATOM 2302 C C . ASN A 1 297 ? -7.474 -7.528 10.439 1.00 84.88 297 ASN A C 1
ATOM 2304 O O . ASN A 1 297 ? -7.148 -8.709 10.456 1.00 84.88 297 ASN A O 1
ATOM 2308 N N . ASN A 1 298 ? -6.799 -6.569 11.071 1.00 82.06 298 ASN A N 1
ATOM 2309 C CA . ASN A 1 298 ? -5.692 -6.828 11.995 1.00 82.06 298 ASN A CA 1
ATOM 2310 C C . ASN A 1 298 ? -6.125 -6.636 13.455 1.00 82.06 298 ASN A C 1
ATOM 2312 O O . ASN A 1 298 ? -5.288 -6.673 14.351 1.00 82.06 298 ASN A O 1
ATOM 2316 N N . PHE A 1 299 ? -7.416 -6.392 13.682 1.00 91.25 299 PHE A N 1
ATOM 2317 C CA . PHE A 1 299 ? -7.986 -6.146 14.994 1.00 91.25 299 PHE A CA 1
ATOM 2318 C C . PHE A 1 299 ? -9.309 -6.910 15.170 1.00 91.25 299 PHE A C 1
ATOM 2320 O O . PHE A 1 299 ? -10.351 -6.304 15.431 1.00 91.25 299 PHE A O 1
ATOM 2327 N N . PRO A 1 300 ? -9.297 -8.243 14.970 1.00 93.25 300 PRO A N 1
ATOM 2328 C CA . PRO A 1 300 ? -10.510 -9.044 14.995 1.00 93.25 300 PRO A CA 1
ATOM 2329 C C . PRO A 1 300 ? -11.134 -9.079 16.392 1.00 93.25 300 PRO A C 1
ATOM 2331 O O . PRO A 1 300 ? -10.445 -9.186 17.409 1.00 93.25 300 PRO A O 1
ATOM 2334 N N . LEU A 1 301 ? -12.462 -9.023 16.425 1.00 96.06 301 LEU A N 1
ATOM 2335 C CA . LEU A 1 301 ? -13.251 -9.189 17.639 1.00 96.06 301 LEU A CA 1
ATOM 2336 C C . LEU A 1 301 ? -13.411 -10.680 17.978 1.00 96.06 301 LEU A C 1
ATOM 2338 O O . LEU A 1 301 ? -13.878 -11.458 17.146 1.00 96.06 301 LEU A O 1
ATOM 2342 N N . ASP A 1 302 ? -13.089 -11.058 19.212 1.00 93.94 302 ASP A N 1
ATOM 2343 C CA . ASP A 1 302 ? -13.369 -12.378 19.762 1.00 93.94 302 ASP A CA 1
ATOM 2344 C C . ASP A 1 302 ? -14.863 -12.474 20.082 1.00 93.94 302 ASP A C 1
ATOM 2346 O O . ASP A 1 302 ? -15.376 -11.802 20.976 1.00 93.94 302 ASP A O 1
ATOM 2350 N N . GLN A 1 303 ? -15.573 -13.299 19.316 1.00 90.31 303 GLN A N 1
ATOM 2351 C CA . GLN A 1 303 ? -17.021 -13.474 19.451 1.00 90.31 303 GLN A CA 1
ATOM 2352 C C . GLN A 1 303 ? -17.405 -14.512 20.515 1.00 90.31 303 GLN A C 1
ATOM 2354 O O . GLN A 1 303 ? -18.591 -14.785 20.702 1.00 90.31 303 GLN A O 1
ATOM 2359 N N . THR A 1 304 ? -16.426 -15.128 21.178 1.00 93.50 304 THR A N 1
ATOM 2360 C CA . THR A 1 304 ? -16.644 -16.174 22.184 1.00 93.50 304 THR A CA 1
ATOM 2361 C C . THR A 1 304 ? -16.542 -15.662 23.616 1.00 93.50 304 THR A C 1
ATOM 2363 O O . THR A 1 304 ? -17.018 -16.348 24.517 1.00 93.50 304 THR A O 1
ATOM 2366 N N . ALA A 1 305 ? -16.012 -14.450 23.814 1.00 94.81 305 ALA A N 1
ATOM 2367 C CA . ALA A 1 305 ? -15.886 -13.829 25.125 1.00 94.81 305 ALA A CA 1
ATOM 2368 C C . ALA A 1 305 ? -17.250 -13.659 25.827 1.00 94.81 305 ALA A C 1
ATOM 2370 O O . ALA A 1 305 ? -18.190 -13.084 25.269 1.00 94.81 305 ALA A O 1
ATOM 2371 N N . ALA A 1 306 ? -17.349 -14.068 27.091 1.00 96.06 306 ALA A N 1
ATOM 2372 C CA . ALA A 1 306 ? -18.533 -13.881 27.922 1.00 96.06 306 ALA A CA 1
ATOM 2373 C C . ALA A 1 306 ? -18.814 -12.407 28.196 1.00 96.06 306 ALA A C 1
ATOM 2375 O O . ALA A 1 306 ? -19.977 -12.040 28.379 1.00 96.06 306 ALA A O 1
ATOM 2376 N N . HIS A 1 307 ? -17.779 -11.561 28.246 1.00 97.69 307 HIS A N 1
ATOM 2377 C CA . HIS A 1 307 ? -17.958 -10.118 28.346 1.00 97.69 307 HIS A CA 1
ATOM 2378 C C . HIS A 1 307 ? -16.838 -9.320 27.667 1.00 97.69 307 HIS A C 1
ATOM 2380 O O . HIS A 1 307 ? -15.655 -9.560 27.904 1.00 97.69 307 HIS A O 1
ATOM 2386 N N . THR A 1 308 ? -17.214 -8.309 26.882 1.00 98.38 308 THR A N 1
ATOM 2387 C CA . THR A 1 308 ? -16.268 -7.456 26.145 1.00 98.38 308 THR A CA 1
ATOM 2388 C C . THR A 1 308 ? -16.303 -6.002 26.621 1.00 98.38 308 THR A C 1
ATOM 2390 O O . THR A 1 308 ? -17.361 -5.377 26.646 1.00 98.38 308 THR A O 1
ATOM 2393 N N . ILE A 1 309 ? -15.137 -5.436 26.940 1.00 98.38 309 ILE A N 1
ATOM 2394 C CA . ILE A 1 309 ? -14.959 -4.010 27.246 1.00 98.38 309 ILE A CA 1
ATOM 2395 C C . ILE A 1 309 ? -14.343 -3.316 26.028 1.00 98.38 309 ILE A C 1
ATOM 2397 O O . ILE A 1 309 ? -13.238 -3.661 25.610 1.00 98.38 309 ILE A O 1
ATOM 2401 N N . LEU A 1 310 ? -15.027 -2.306 25.490 1.00 98.56 310 LEU A N 1
ATOM 2402 C CA . LEU A 1 310 ? -14.547 -1.471 24.386 1.00 98.56 310 LEU A CA 1
ATOM 2403 C C . LEU A 1 310 ? -14.065 -0.109 24.919 1.00 98.56 310 LEU A C 1
ATOM 2405 O O . LEU A 1 310 ? -14.867 0.707 25.376 1.00 98.56 310 LEU A O 1
ATOM 2409 N N . LEU A 1 311 ? -12.764 0.169 24.852 1.00 98.25 311 LEU A N 1
ATOM 2410 C CA . LEU A 1 311 ? -12.150 1.431 25.278 1.00 98.25 311 LEU A CA 1
ATOM 2411 C C . LEU A 1 311 ? -11.717 2.275 24.074 1.00 98.25 311 LEU A C 1
ATOM 2413 O O . LEU A 1 311 ? -10.698 2.017 23.432 1.00 98.25 311 LEU A O 1
ATOM 2417 N N . ALA A 1 312 ? -12.476 3.335 23.798 1.00 97.88 312 ALA A N 1
ATOM 2418 C CA . ALA A 1 312 ? -12.215 4.259 22.700 1.00 97.88 312 ALA A CA 1
ATOM 2419 C C . ALA A 1 312 ? -11.581 5.562 23.204 1.00 97.88 312 ALA A C 1
ATOM 2421 O O . ALA A 1 312 ? -12.086 6.176 24.141 1.00 97.88 312 ALA A O 1
ATOM 2422 N N . GLY A 1 313 ? -10.534 6.039 22.532 1.00 96.31 313 GLY A N 1
ATOM 2423 C CA . GLY A 1 313 ? -9.968 7.377 22.715 1.00 96.31 313 GLY A CA 1
ATOM 2424 C C . GLY A 1 313 ? -10.076 8.209 21.436 1.00 96.31 313 GLY A C 1
ATOM 2425 O O . GLY A 1 313 ? -9.465 7.875 20.420 1.00 96.31 313 GLY A O 1
ATOM 2426 N N . GLY A 1 314 ? -10.821 9.318 21.464 1.00 95.00 314 GLY A N 1
ATOM 2427 C CA . GLY A 1 314 ? -10.956 10.223 20.313 1.00 95.00 314 GLY A CA 1
ATOM 2428 C C . GLY A 1 314 ? -11.451 9.520 19.038 1.00 95.00 314 GLY A C 1
ATOM 2429 O O . GLY A 1 314 ? -12.535 8.942 19.031 1.00 95.00 314 GLY A O 1
ATOM 2430 N N . ILE A 1 315 ? -10.673 9.561 17.948 1.00 95.38 315 ILE A N 1
ATOM 2431 C CA . ILE A 1 315 ? -11.045 8.904 16.677 1.00 95.38 315 ILE A CA 1
ATOM 2432 C C . ILE A 1 315 ? -10.948 7.366 16.734 1.00 95.38 315 ILE A C 1
ATOM 2434 O O . ILE A 1 315 ? -11.514 6.689 15.877 1.00 95.38 315 ILE A O 1
ATOM 2438 N N . GLY A 1 316 ? -10.327 6.797 17.776 1.00 96.31 316 GLY A N 1
ATOM 2439 C CA . GLY A 1 316 ? -10.316 5.351 18.041 1.00 96.31 316 GLY A CA 1
ATOM 2440 C C . GLY A 1 316 ? -11.706 4.741 18.271 1.00 96.31 316 GLY A C 1
ATOM 2441 O O . GLY A 1 316 ? -11.849 3.526 18.311 1.00 96.31 316 GLY A O 1
ATOM 2442 N N . ILE A 1 317 ? -12.755 5.570 18.353 1.00 97.94 317 ILE A N 1
ATOM 2443 C CA . ILE A 1 317 ? -14.157 5.131 18.329 1.00 97.94 317 ILE A CA 1
ATOM 2444 C C . ILE A 1 317 ? -14.536 4.375 17.050 1.00 97.94 317 ILE A C 1
ATOM 2446 O O . ILE A 1 317 ? -15.477 3.593 17.057 1.00 97.94 317 ILE A O 1
ATOM 2450 N N . THR A 1 318 ? -13.815 4.597 15.952 1.00 98.00 318 THR A N 1
ATOM 2451 C CA . THR A 1 318 ? -14.157 4.075 14.622 1.00 98.00 318 THR A CA 1
ATOM 2452 C C . THR A 1 318 ? -14.256 2.536 14.562 1.00 98.00 318 THR A C 1
ATOM 2454 O O . THR A 1 318 ? -15.350 2.047 14.272 1.00 98.00 318 THR A O 1
ATOM 2457 N N . PRO A 1 319 ? -13.222 1.744 14.920 1.00 97.25 319 PRO A N 1
ATOM 2458 C CA . PRO A 1 319 ? -13.334 0.286 14.994 1.00 97.25 319 PRO A CA 1
ATOM 2459 C C . PRO A 1 319 ? -14.248 -0.167 16.141 1.00 97.25 319 PRO A C 1
ATOM 2461 O O . PRO A 1 319 ? -14.966 -1.155 16.001 1.00 97.25 319 PRO A O 1
ATOM 2464 N N . MET A 1 320 ? -14.278 0.577 17.256 1.00 98.12 320 MET A N 1
ATOM 2465 C CA . MET A 1 320 ? -15.098 0.250 18.431 1.00 98.12 320 MET A CA 1
ATOM 2466 C C . MET A 1 320 ? -16.598 0.306 18.124 1.00 98.12 320 MET A C 1
ATOM 2468 O O . MET A 1 320 ? -17.361 -0.516 18.622 1.00 98.12 320 MET A O 1
ATOM 2472 N N . LEU A 1 321 ? -17.037 1.240 17.277 1.00 98.12 321 LEU A N 1
ATOM 2473 C CA . LEU A 1 321 ? -18.433 1.333 16.856 1.00 98.12 321 LEU A CA 1
ATOM 2474 C C . LEU A 1 321 ? -18.847 0.124 16.003 1.00 98.12 321 LEU A C 1
ATOM 2476 O O . LEU A 1 321 ? -19.936 -0.409 16.197 1.00 98.12 321 LEU A O 1
ATOM 2480 N N . ALA A 1 322 ? -17.975 -0.355 15.109 1.00 98.06 322 ALA A N 1
ATOM 2481 C CA . ALA A 1 322 ? -18.234 -1.581 14.350 1.00 98.06 322 ALA A CA 1
ATOM 2482 C C . ALA A 1 322 ? -18.294 -2.823 15.260 1.00 98.06 322 ALA A C 1
ATOM 2484 O O . ALA A 1 322 ? -19.143 -3.693 15.063 1.00 98.06 322 ALA A O 1
ATOM 2485 N N . MET A 1 323 ? -17.445 -2.884 16.294 1.00 98.50 323 MET A N 1
ATOM 2486 C CA . MET A 1 323 ? -17.497 -3.939 17.316 1.00 98.50 323 MET A CA 1
ATOM 2487 C C . MET A 1 323 ? -18.790 -3.886 18.133 1.00 98.50 323 MET A C 1
ATOM 2489 O O . MET A 1 323 ? -19.408 -4.925 18.345 1.00 98.50 323 MET A O 1
ATOM 2493 N N . ALA A 1 324 ? -19.252 -2.695 18.523 1.00 98.06 324 ALA A N 1
ATOM 2494 C CA . ALA A 1 324 ? -20.530 -2.525 19.213 1.00 98.06 324 ALA A CA 1
ATOM 2495 C C . ALA A 1 324 ? -21.709 -3.048 18.376 1.00 98.06 324 ALA A C 1
ATOM 2497 O O . ALA A 1 324 ? -22.553 -3.772 18.900 1.00 98.06 324 ALA A O 1
ATOM 2498 N N . TYR A 1 325 ? -21.738 -2.761 17.067 1.00 97.56 325 TYR A N 1
ATOM 2499 C CA . TYR A 1 325 ? -22.741 -3.328 16.159 1.00 97.56 325 TYR A CA 1
ATOM 2500 C C . TYR A 1 325 ? -22.711 -4.863 16.132 1.00 97.56 325 TYR A C 1
ATOM 2502 O O . TYR A 1 325 ? -23.762 -5.496 16.241 1.00 97.56 325 TYR A O 1
ATOM 2510 N N . ALA A 1 326 ? -21.523 -5.465 16.023 1.00 97.38 326 ALA A N 1
ATOM 2511 C CA . ALA A 1 326 ? -21.373 -6.919 15.998 1.00 97.38 326 ALA A CA 1
ATOM 2512 C C . ALA A 1 326 ? -21.825 -7.581 17.315 1.00 97.38 326 ALA A C 1
ATOM 2514 O O . ALA A 1 326 ? -22.603 -8.535 17.283 1.00 97.38 326 ALA A O 1
ATOM 2515 N N . LEU A 1 327 ? -21.404 -7.038 18.463 1.00 97.50 327 LEU A N 1
ATOM 2516 C CA . LEU A 1 327 ? -21.761 -7.550 19.793 1.00 97.50 327 LEU A CA 1
ATOM 2517 C C . LEU A 1 327 ? -23.259 -7.409 20.078 1.00 97.50 327 LEU A C 1
ATOM 2519 O O . LEU A 1 327 ? -23.882 -8.337 20.597 1.00 97.50 327 LEU A O 1
ATOM 2523 N N . GLU A 1 328 ? -23.861 -6.276 19.703 1.00 96.12 328 GLU A N 1
ATOM 2524 C CA . GLU A 1 328 ? -25.300 -6.060 19.858 1.00 96.12 328 GLU A CA 1
ATOM 2525 C C . GLU A 1 328 ? -26.105 -7.047 19.010 1.00 96.12 328 GLU A C 1
ATOM 2527 O O . GLU A 1 328 ? -27.059 -7.652 19.494 1.00 96.12 328 GLU A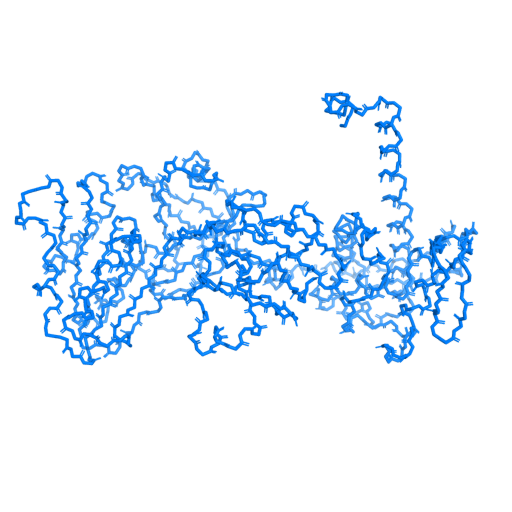 O 1
ATOM 2532 N N . ALA A 1 329 ? -25.686 -7.270 17.763 1.00 95.25 329 ALA A N 1
ATOM 2533 C CA . ALA A 1 329 ? -26.340 -8.207 16.859 1.00 95.25 329 ALA A CA 1
ATOM 2534 C C . ALA A 1 329 ? -26.257 -9.673 17.326 1.00 95.25 329 ALA A C 1
ATOM 2536 O O . ALA A 1 329 ? -27.110 -10.474 16.939 1.00 95.25 329 ALA A O 1
ATOM 2537 N N . GLN A 1 330 ? -25.245 -10.021 18.126 1.00 95.38 330 GLN A N 1
ATOM 2538 C CA . GLN A 1 330 ? -25.086 -11.337 18.753 1.00 95.38 330 GLN A CA 1
ATOM 2539 C C . GLN A 1 330 ? -25.867 -11.461 20.075 1.00 95.38 330 GLN A C 1
ATOM 2541 O O . GLN A 1 330 ? -26.065 -12.568 20.571 1.00 95.38 330 GLN A O 1
ATOM 2546 N N . GLY A 1 331 ? -26.310 -10.345 20.662 1.00 95.88 331 GLY A N 1
ATOM 2547 C CA . GLY A 1 331 ? -26.847 -10.322 22.024 1.00 95.88 331 GLY A CA 1
ATOM 2548 C C . GLY A 1 331 ? -25.779 -10.581 23.095 1.00 95.88 331 GLY A C 1
ATOM 2549 O O . GLY A 1 331 ? -26.110 -11.040 24.187 1.00 95.88 331 GLY A O 1
ATOM 2550 N N . ALA A 1 332 ? -24.504 -10.315 22.788 1.00 97.06 332 ALA A N 1
ATOM 2551 C CA . ALA A 1 332 ? -23.385 -10.530 23.700 1.00 97.06 332 ALA A CA 1
ATOM 2552 C C . ALA A 1 332 ? -23.382 -9.515 24.859 1.00 97.06 332 ALA A C 1
ATOM 2554 O O . ALA A 1 332 ? -23.957 -8.424 24.769 1.00 97.06 332 ALA A O 1
ATOM 2555 N N . SER A 1 333 ? -22.704 -9.856 25.959 1.00 97.38 333 SER A N 1
ATOM 2556 C CA . SER A 1 333 ? -22.485 -8.923 27.067 1.00 97.38 333 SER A CA 1
ATOM 2557 C C . SER A 1 333 ? -21.309 -8.003 26.753 1.00 97.38 333 SER A C 1
ATOM 2559 O O . SER A 1 333 ? -20.204 -8.473 26.481 1.00 97.38 333 SER A O 1
ATOM 2561 N N . TRP A 1 334 ? -21.525 -6.690 26.798 1.00 98.19 334 TRP A N 1
ATOM 2562 C CA . TRP A 1 334 ? -20.469 -5.720 26.527 1.00 98.19 334 TRP A CA 1
ATOM 2563 C C . TRP A 1 334 ? -20.739 -4.358 27.163 1.00 98.19 334 TRP A C 1
ATOM 2565 O O . TRP A 1 334 ? -21.886 -4.008 27.452 1.00 98.19 334 TRP A O 1
ATOM 2575 N N . GLU A 1 335 ? -19.673 -3.586 27.348 1.00 98.06 335 GLU A N 1
ATOM 2576 C CA . GLU A 1 335 ? -19.727 -2.172 27.718 1.00 98.06 335 GLU A CA 1
ATOM 2577 C C . GLU A 1 335 ? -18.691 -1.362 26.931 1.00 98.06 335 GLU A C 1
ATOM 2579 O O . GLU A 1 335 ? -17.664 -1.885 26.497 1.00 98.06 335 GLU A O 1
ATOM 2584 N N . MET A 1 336 ? -18.959 -0.072 26.730 1.00 98.50 336 MET A N 1
ATOM 2585 C CA . MET A 1 336 ? -18.043 0.851 26.069 1.00 98.50 336 MET A CA 1
ATOM 2586 C C . MET A 1 336 ? -17.756 2.062 26.939 1.00 98.50 336 MET A C 1
ATOM 2588 O O . MET A 1 336 ? -18.648 2.691 27.506 1.00 98.50 336 MET A O 1
ATOM 2592 N N . HIS A 1 337 ? -16.488 2.440 26.950 1.00 97.94 337 HIS A N 1
ATOM 2593 C CA . HIS A 1 337 ? -15.974 3.629 27.599 1.00 97.94 337 HIS A CA 1
ATOM 2594 C C . HIS A 1 337 ? -15.319 4.503 26.532 1.00 97.94 337 HIS A C 1
ATOM 2596 O O . HIS A 1 337 ? -14.240 4.190 26.027 1.00 97.94 337 HIS A O 1
ATOM 2602 N N . TYR A 1 338 ? -15.997 5.589 26.162 1.00 97.69 338 TYR A N 1
ATOM 2603 C CA . TYR A 1 338 ? -15.520 6.510 25.140 1.00 97.69 338 TYR A CA 1
ATOM 2604 C C . TYR A 1 338 ? -14.936 7.764 25.787 1.00 97.69 338 TYR A C 1
ATOM 2606 O O . TYR A 1 338 ? -15.665 8.581 26.344 1.00 97.69 338 TYR A O 1
ATOM 2614 N N . CYS A 1 339 ? -13.617 7.905 25.708 1.00 96.69 339 CYS A N 1
ATOM 2615 C CA . CYS A 1 339 ? -12.862 9.024 26.251 1.00 96.69 339 CYS A CA 1
ATOM 2616 C C . CYS A 1 339 ? -12.574 10.074 25.168 1.00 96.69 339 CYS A C 1
ATOM 2618 O O . CYS A 1 339 ? -12.133 9.753 24.057 1.00 96.69 339 CYS A O 1
ATOM 2620 N N . GLY A 1 340 ? -12.776 11.347 25.498 1.00 94.19 340 GLY A N 1
ATOM 2621 C CA . GLY A 1 340 ? -12.486 12.476 24.621 1.00 94.19 340 GLY A CA 1
ATOM 2622 C C . GLY A 1 340 ? -12.068 13.721 25.396 1.00 94.19 340 GLY A C 1
ATOM 2623 O O . GLY A 1 340 ? -12.386 13.888 26.569 1.00 94.19 340 GLY A O 1
ATOM 2624 N N . ARG A 1 341 ? -11.357 14.634 24.724 1.00 89.88 341 ARG A N 1
ATOM 2625 C CA . ARG A 1 341 ? -10.896 15.878 25.359 1.00 89.88 341 ARG A CA 1
ATOM 2626 C C . ARG A 1 341 ? -12.059 16.815 25.694 1.00 89.88 341 ARG A C 1
ATOM 2628 O O . ARG A 1 341 ? -12.117 17.375 26.782 1.00 89.88 341 ARG A O 1
ATOM 2635 N N . THR A 1 342 ? -12.954 16.997 24.732 1.00 91.19 342 THR A N 1
ATOM 2636 C CA . THR A 1 342 ? -14.152 17.834 24.810 1.00 91.19 342 THR A CA 1
ATOM 2637 C C . THR A 1 342 ? -15.275 17.139 24.051 1.00 91.19 342 THR A C 1
ATOM 2639 O O . THR A 1 342 ? -15.016 16.379 23.115 1.00 91.19 342 THR A O 1
ATOM 2642 N N . GLU A 1 343 ? -16.519 17.392 24.447 1.00 91.62 343 GLU A N 1
ATOM 2643 C CA . GLU A 1 343 ? -17.686 16.729 23.860 1.00 91.62 343 GLU A CA 1
ATOM 2644 C C . GLU A 1 343 ? -17.836 16.961 22.352 1.00 91.62 343 GLU A C 1
ATOM 2646 O O . GLU A 1 343 ? -18.203 16.045 21.620 1.00 91.62 343 GLU A O 1
ATOM 2651 N N . ASP A 1 344 ? -17.516 18.165 21.876 1.00 93.06 344 ASP A N 1
ATOM 2652 C CA . ASP A 1 344 ? -17.627 18.556 20.468 1.00 93.06 344 ASP A CA 1
ATOM 2653 C C . ASP A 1 344 ? -16.639 17.812 19.555 1.00 93.06 344 ASP A C 1
ATOM 2655 O O . ASP A 1 344 ? -16.816 17.795 18.341 1.00 93.06 344 ASP A O 1
ATOM 2659 N N . ARG A 1 345 ? -15.607 17.171 20.122 1.00 92.44 345 ARG A N 1
ATOM 2660 C CA . ARG A 1 345 ? -14.596 16.385 19.390 1.00 92.44 345 ARG A CA 1
ATOM 2661 C C . ARG A 1 345 ? -14.864 14.881 19.417 1.00 92.44 345 ARG A C 1
ATOM 2663 O O . ARG A 1 345 ? -14.073 14.114 18.869 1.00 92.44 345 ARG A O 1
ATOM 2670 N N . MET A 1 346 ? -15.944 14.449 20.063 1.00 95.62 346 MET A N 1
ATOM 2671 C CA . MET A 1 346 ? -16.330 13.044 20.160 1.00 95.62 346 MET A CA 1
ATOM 2672 C C . MET A 1 346 ? -17.329 12.715 19.050 1.00 95.62 346 MET A C 1
ATOM 2674 O O . MET A 1 346 ? -18.471 13.166 19.077 1.00 95.62 346 MET A O 1
ATOM 2678 N N . ALA A 1 347 ? -16.894 11.944 18.055 1.00 96.38 347 ALA A N 1
ATOM 2679 C CA . ALA A 1 347 ? -17.714 11.612 16.892 1.00 96.38 347 ALA A CA 1
ATOM 2680 C C . ALA A 1 347 ? -18.781 10.553 17.221 1.00 96.38 347 ALA A C 1
ATOM 2682 O O . ALA A 1 347 ? -18.619 9.751 18.139 1.00 96.38 347 ALA A O 1
ATOM 2683 N N . PHE A 1 348 ? -19.861 10.525 16.434 1.00 96.00 348 PHE A N 1
ATOM 2684 C CA . PHE A 1 348 ? -20.910 9.489 16.476 1.00 96.00 348 PHE A CA 1
ATOM 2685 C C . PHE A 1 348 ? -21.716 9.395 17.789 1.00 96.00 348 PHE A C 1
ATOM 2687 O O . PHE A 1 348 ? -22.386 8.391 18.023 1.00 96.00 348 PHE A O 1
ATOM 2694 N N . ARG A 1 349 ? -21.715 10.429 18.645 1.00 93.94 349 ARG A N 1
ATOM 2695 C CA . ARG A 1 349 ? -22.454 10.413 19.930 1.00 93.94 349 ARG A CA 1
ATOM 2696 C C . ARG A 1 349 ? -23.949 10.133 19.773 1.00 93.94 349 ARG A C 1
ATOM 2698 O O . ARG A 1 349 ? -24.496 9.339 20.531 1.00 93.94 349 ARG A O 1
ATOM 2705 N N . GLU A 1 350 ? -24.594 10.763 18.793 1.00 92.06 350 GLU A N 1
ATOM 2706 C CA . GLU A 1 350 ? -26.026 10.565 18.520 1.00 92.06 350 GLU A CA 1
ATOM 2707 C C . GLU A 1 350 ? -26.339 9.114 18.138 1.00 92.06 350 GLU A C 1
ATOM 2709 O O . GLU A 1 350 ? -27.338 8.547 18.567 1.00 92.06 350 GLU A O 1
ATOM 2714 N N . GLU A 1 351 ? -25.452 8.481 17.372 1.00 93.69 351 GLU A N 1
ATOM 2715 C CA . GLU A 1 351 ? -25.592 7.085 16.967 1.00 93.69 351 GLU A CA 1
ATOM 2716 C C . GLU A 1 351 ? -25.348 6.126 18.138 1.00 93.69 351 GLU A C 1
ATOM 2718 O O . GLU A 1 351 ? -26.076 5.148 18.300 1.00 93.69 351 GLU A O 1
ATOM 2723 N N . LEU A 1 352 ? -24.381 6.439 19.003 1.00 95.12 352 LEU A N 1
ATOM 2724 C CA . LEU A 1 352 ? -24.097 5.664 20.212 1.00 95.12 352 LEU A CA 1
ATOM 2725 C C . LEU A 1 352 ? -25.264 5.660 21.209 1.00 95.12 352 LEU A C 1
ATOM 2727 O O . LEU A 1 352 ? -25.377 4.722 21.998 1.00 95.12 352 LEU A O 1
ATOM 2731 N N . ALA A 1 353 ? -26.175 6.639 21.147 1.00 92.44 353 ALA A N 1
ATOM 2732 C CA . ALA A 1 353 ? -27.387 6.657 21.970 1.00 92.44 353 ALA A CA 1
ATOM 2733 C C . ALA A 1 353 ? -28.297 5.436 21.729 1.00 92.44 353 ALA A C 1
ATOM 2735 O O . ALA A 1 353 ? -29.096 5.080 22.595 1.00 92.44 353 ALA A O 1
ATOM 2736 N N . ARG A 1 354 ? -28.148 4.749 20.587 1.00 93.56 354 ARG A N 1
ATOM 2737 C CA . ARG A 1 354 ? -28.851 3.491 20.284 1.00 93.56 354 ARG A CA 1
ATOM 2738 C C . ARG A 1 354 ? -28.447 2.350 21.217 1.00 93.56 354 ARG A C 1
ATOM 2740 O O . ARG A 1 354 ? -29.250 1.455 21.450 1.00 93.56 354 ARG A O 1
ATOM 2747 N N . PHE A 1 355 ? -27.244 2.409 21.784 1.00 94.25 355 PHE A N 1
ATOM 2748 C CA . PHE A 1 355 ? -26.715 1.435 22.741 1.00 94.25 355 PHE A CA 1
ATOM 2749 C C . PHE A 1 355 ? -26.848 1.943 24.187 1.00 94.25 355 PHE A C 1
ATOM 2751 O O . PHE A 1 355 ? -25.960 1.750 25.025 1.00 94.25 355 PHE A O 1
ATOM 2758 N N . SER A 1 356 ? -27.942 2.659 24.471 1.00 85.56 356 SER A N 1
ATOM 2759 C CA . SER A 1 356 ? -28.199 3.274 25.775 1.00 85.56 356 SER A CA 1
ATOM 2760 C C . SER A 1 356 ? -28.032 2.268 26.920 1.00 85.56 356 SER A C 1
ATOM 2762 O O . SER A 1 356 ? -28.478 1.125 26.838 1.00 85.56 356 SER A O 1
ATOM 2764 N N . GLY A 1 357 ? -27.353 2.692 27.986 1.00 90.50 357 GLY A N 1
ATOM 2765 C CA . GLY A 1 357 ? -27.023 1.854 29.143 1.00 90.50 357 GLY A CA 1
ATOM 2766 C C . GLY A 1 357 ? -25.727 1.044 29.018 1.00 90.50 357 GLY A C 1
ATOM 2767 O O . GLY A 1 357 ? -25.202 0.627 30.048 1.00 90.50 357 GLY A O 1
ATOM 2768 N N . LYS A 1 358 ? -25.167 0.875 27.810 1.00 96.88 358 LYS A N 1
ATOM 2769 C CA . LYS A 1 358 ? -23.885 0.172 27.586 1.00 96.88 358 LYS A CA 1
ATOM 2770 C C . LYS A 1 358 ? -22.709 1.110 27.310 1.00 96.88 358 LYS A C 1
ATOM 2772 O O . LYS A 1 358 ? -21.563 0.708 27.476 1.00 96.88 358 LYS A O 1
ATOM 2777 N N . VAL A 1 359 ? -22.971 2.356 26.911 1.00 97.19 359 VAL A N 1
ATOM 2778 C CA . VAL A 1 359 ? -21.938 3.344 26.554 1.00 97.19 359 VAL A CA 1
ATOM 2779 C C . VAL A 1 359 ? -21.808 4.408 27.642 1.00 97.19 359 VAL A C 1
ATOM 2781 O O . VAL A 1 359 ? -22.793 5.040 28.025 1.00 97.19 359 VAL A O 1
ATOM 2784 N N . ARG A 1 360 ? -20.580 4.645 28.112 1.00 95.75 360 ARG A N 1
ATOM 2785 C CA . ARG A 1 360 ? -20.225 5.722 29.045 1.00 95.75 360 ARG A CA 1
ATOM 2786 C C . ARG A 1 360 ? -19.239 6.679 28.388 1.00 95.75 360 ARG A C 1
ATOM 2788 O O . ARG A 1 360 ? -18.205 6.252 27.875 1.00 95.75 360 ARG A O 1
ATOM 2795 N N . PHE A 1 361 ? -19.549 7.969 28.435 1.00 95.00 361 PHE A N 1
ATOM 2796 C CA . PHE A 1 361 ? -18.688 9.027 27.912 1.00 95.00 361 PHE A CA 1
ATOM 2797 C C . PHE A 1 361 ? -17.826 9.606 29.032 1.00 95.00 361 PHE A C 1
ATOM 2799 O O . PHE A 1 361 ? -18.342 9.898 30.109 1.00 95.00 361 PHE A O 1
ATOM 2806 N N . HIS A 1 362 ? -16.539 9.799 28.750 1.00 95.25 362 HIS A N 1
ATOM 2807 C CA . HIS A 1 362 ? -15.575 10.397 29.670 1.00 95.25 362 HIS A CA 1
ATOM 2808 C C . HIS A 1 362 ? -14.945 11.623 29.013 1.00 95.25 362 HIS A C 1
ATOM 2810 O O . HIS A 1 362 ? -14.395 11.515 27.914 1.00 95.25 362 HIS A O 1
ATOM 2816 N N . VAL A 1 363 ? -15.045 12.786 29.659 1.00 92.94 363 VAL A N 1
ATOM 2817 C CA . VAL A 1 363 ? -14.590 14.070 29.103 1.00 92.94 363 VAL A CA 1
ATOM 2818 C C . VAL A 1 363 ? -13.517 14.666 30.004 1.00 92.94 363 VAL A C 1
ATOM 2820 O O . VAL A 1 363 ? -13.796 15.037 31.141 1.00 92.94 363 VAL A O 1
ATOM 2823 N N . ASP A 1 364 ? -12.295 14.802 29.488 1.00 85.88 364 ASP A N 1
ATOM 2824 C CA . ASP A 1 364 ? -11.126 15.188 30.298 1.00 85.88 364 ASP A CA 1
ATOM 2825 C C . ASP A 1 364 ? -11.256 16.573 30.949 1.00 85.88 364 ASP A C 1
ATOM 2827 O O . ASP A 1 364 ? -10.816 16.778 32.083 1.00 85.88 364 ASP A O 1
ATOM 2831 N N . VAL A 1 365 ? -11.845 17.531 30.224 1.00 83.62 365 VAL A N 1
ATOM 2832 C CA . VAL A 1 365 ? -12.056 18.918 30.686 1.00 83.62 365 VAL A CA 1
ATOM 2833 C C . VAL A 1 365 ? -13.316 19.039 31.567 1.00 83.62 365 VAL A C 1
ATOM 2835 O O . VAL A 1 365 ? -13.624 20.116 32.072 1.00 83.62 365 VAL A O 1
ATOM 2838 N N . GLY A 1 366 ? -14.044 17.938 31.768 1.00 76.69 366 GLY A N 1
ATOM 2839 C CA . GLY A 1 366 ? -15.234 17.864 32.609 1.00 76.69 366 GLY A CA 1
ATOM 2840 C C . GLY A 1 366 ? -14.944 17.787 34.112 1.00 76.69 366 GLY A C 1
ATOM 2841 O O . GLY A 1 366 ? -13.802 17.874 34.575 1.00 76.69 366 GLY A O 1
ATOM 2842 N N . ALA A 1 367 ? -16.012 17.606 34.892 1.00 79.75 367 ALA A N 1
ATOM 2843 C CA . ALA A 1 367 ? -15.915 17.371 36.332 1.00 79.75 367 ALA A CA 1
ATOM 2844 C C . ALA A 1 367 ? -15.155 16.064 36.630 1.00 79.75 367 ALA A C 1
ATOM 2846 O O . ALA A 1 367 ? -15.084 15.169 35.792 1.00 79.75 367 ALA A O 1
ATOM 2847 N N . GLN A 1 368 ? -14.604 15.916 37.839 1.00 76.75 368 GLN A N 1
ATOM 2848 C CA . GLN A 1 368 ? -13.798 14.738 38.199 1.00 76.75 368 GLN A CA 1
ATOM 2849 C C . GLN A 1 368 ? -14.562 13.410 38.030 1.00 76.75 368 GLN A C 1
ATOM 2851 O O . GLN A 1 368 ? -13.968 12.410 37.647 1.00 76.75 368 GLN A O 1
ATOM 2856 N N . GLU A 1 369 ? -15.875 13.422 38.255 1.00 78.31 369 GLU A N 1
ATOM 2857 C CA . GLU A 1 369 ? -16.789 12.281 38.084 1.00 78.31 369 GLU A CA 1
ATOM 2858 C C . GLU A 1 369 ? -16.988 11.867 36.615 1.00 78.31 369 GLU A C 1
ATOM 2860 O O . GLU A 1 369 ? -17.424 10.754 36.339 1.00 78.31 369 GLU A O 1
ATOM 2865 N N . GLN A 1 370 ? -16.670 12.755 35.669 1.00 80.75 370 GLN A N 1
ATOM 2866 C CA . GLN A 1 370 ? -16.743 12.507 34.226 1.00 80.75 370 GLN A CA 1
ATOM 2867 C C . GLN A 1 370 ? -15.418 11.994 33.655 1.00 80.75 370 GLN A C 1
ATOM 2869 O O . GLN A 1 370 ? -15.315 11.779 32.448 1.00 80.75 370 GLN A O 1
ATOM 2874 N N . LYS A 1 371 ? -14.382 11.840 34.487 1.00 87.19 371 LYS A N 1
ATOM 2875 C CA . LYS A 1 371 ? -13.092 11.306 34.051 1.00 87.19 371 LYS A CA 1
ATOM 2876 C C . LYS A 1 371 ? -13.093 9.787 34.106 1.00 87.19 371 LYS A C 1
ATOM 2878 O O . LYS A 1 371 ? -13.746 9.169 34.942 1.00 87.19 371 LYS A O 1
ATOM 2883 N N . PHE A 1 372 ? -12.296 9.195 33.228 1.00 93.06 372 PHE A N 1
ATOM 2884 C CA . PHE A 1 372 ? -12.169 7.752 33.138 1.00 93.06 372 PHE A CA 1
ATOM 2885 C C . PHE A 1 372 ? -11.453 7.163 34.367 1.00 93.06 372 PHE A C 1
ATOM 2887 O O . PHE A 1 372 ? -10.270 7.419 34.597 1.00 93.06 372 PHE A O 1
ATOM 2894 N N . ASP A 1 373 ? -12.174 6.346 35.139 1.00 92.69 373 ASP A N 1
ATOM 2895 C CA . ASP A 1 373 ? -11.650 5.587 36.280 1.00 92.69 373 ASP A CA 1
ATOM 2896 C C . ASP A 1 373 ? -11.177 4.196 35.825 1.00 92.69 373 ASP A C 1
ATOM 2898 O O . ASP A 1 373 ? -11.936 3.223 35.801 1.00 92.69 373 ASP A O 1
ATOM 2902 N N . ALA A 1 374 ? -9.905 4.110 35.424 1.00 93.19 374 ALA A N 1
ATOM 2903 C CA . ALA A 1 374 ? -9.320 2.860 34.948 1.00 93.19 374 ALA A CA 1
ATOM 2904 C C . ALA A 1 374 ? -9.343 1.734 36.007 1.00 93.19 374 ALA A C 1
ATOM 2906 O O . ALA A 1 374 ? -9.762 0.631 35.651 1.00 93.19 374 ALA A O 1
ATOM 2907 N N . PRO A 1 375 ? -8.957 1.956 37.285 1.00 92.56 375 PRO A N 1
ATOM 2908 C CA . PRO A 1 375 ? -9.064 0.928 38.322 1.00 92.56 375 PRO A CA 1
ATOM 2909 C C . PRO A 1 375 ? -10.464 0.330 38.472 1.00 92.56 375 PRO A C 1
ATOM 2911 O O . PRO A 1 375 ? -10.587 -0.888 38.594 1.00 92.56 375 PRO A O 1
ATOM 2914 N N . ALA A 1 376 ? -11.515 1.156 38.449 1.00 93.12 376 ALA A N 1
ATOM 2915 C CA . ALA A 1 376 ? -12.882 0.666 38.599 1.00 93.12 376 ALA A CA 1
ATOM 2916 C C . ALA A 1 376 ? -13.336 -0.169 37.393 1.00 93.12 376 ALA A C 1
ATOM 2918 O O . ALA A 1 376 ? -13.924 -1.237 37.563 1.00 93.12 376 ALA A O 1
ATOM 2919 N N . VAL A 1 377 ? -13.046 0.297 36.176 1.00 94.81 377 VAL A N 1
ATOM 2920 C CA . VAL A 1 377 ? -13.486 -0.353 34.929 1.00 94.81 377 VAL A CA 1
ATOM 2921 C C . VAL A 1 377 ? -12.735 -1.660 34.678 1.00 94.81 377 VAL A C 1
ATOM 2923 O O . VAL A 1 377 ? -13.330 -2.671 34.306 1.00 94.81 377 VAL A O 1
ATOM 2926 N N . LEU A 1 378 ? -11.428 -1.662 34.938 1.00 96.00 378 LEU A N 1
ATOM 2927 C CA . LEU A 1 378 ? -10.539 -2.797 34.681 1.00 96.00 378 LEU A CA 1
ATOM 2928 C C . LEU A 1 378 ? -10.482 -3.794 35.850 1.00 96.00 378 LEU A C 1
ATOM 2930 O O . LEU A 1 378 ? -9.712 -4.755 35.802 1.00 96.00 378 LEU A O 1
ATOM 2934 N N . ALA A 1 379 ? -11.283 -3.596 36.899 1.00 92.12 379 ALA A N 1
ATOM 2935 C CA . ALA A 1 379 ? -11.351 -4.504 38.038 1.00 92.12 379 ALA A CA 1
ATOM 2936 C C . ALA A 1 379 ? -11.822 -5.908 37.623 1.00 92.12 379 ALA A C 1
ATOM 2938 O O . ALA A 1 379 ? -12.664 -6.045 36.739 1.00 92.12 379 ALA A O 1
ATOM 2939 N N . ARG A 1 380 ? -11.367 -6.947 38.340 1.00 90.50 380 ARG A N 1
ATOM 2940 C CA . ARG A 1 380 ? -11.781 -8.359 38.170 1.00 90.50 380 ARG A CA 1
ATOM 2941 C C . ARG A 1 380 ? -11.497 -8.924 36.762 1.00 90.50 380 ARG A C 1
ATOM 2943 O O . ARG A 1 380 ? -12.446 -9.251 36.040 1.00 90.50 380 ARG A O 1
ATOM 2950 N N . PRO A 1 381 ? -10.220 -9.051 36.360 1.00 90.38 381 PRO A N 1
ATOM 2951 C CA . PRO A 1 381 ? -9.876 -9.808 35.162 1.00 90.38 381 PRO A CA 1
ATOM 2952 C C . PRO A 1 381 ? -10.232 -11.286 35.330 1.00 90.38 381 PRO A C 1
ATOM 2954 O O . PRO A 1 381 ? -9.974 -11.888 36.373 1.00 90.38 381 PRO A O 1
ATOM 2957 N N . VAL A 1 382 ? -10.798 -11.871 34.281 1.00 89.62 382 VAL A N 1
ATOM 2958 C CA . VAL A 1 382 ? -10.993 -13.316 34.114 1.00 89.62 382 VAL A CA 1
ATOM 2959 C C . VAL A 1 382 ? -10.698 -13.657 32.655 1.00 89.62 382 VAL A C 1
ATOM 2961 O O . VAL A 1 382 ? -10.816 -12.785 31.800 1.00 89.62 382 VAL A O 1
ATOM 2964 N N . ALA A 1 383 ? -10.318 -14.903 32.365 1.00 85.62 383 ALA A N 1
ATOM 2965 C CA . ALA A 1 383 ? -9.874 -15.312 31.025 1.00 85.62 383 ALA A CA 1
ATOM 2966 C C . ALA A 1 383 ? -10.922 -15.079 29.918 1.00 85.62 383 ALA A C 1
ATOM 2968 O O . ALA A 1 383 ? -10.561 -14.899 28.766 1.00 85.62 383 ALA A O 1
ATOM 2969 N N . ASP A 1 384 ? -12.203 -15.047 30.287 1.00 91.25 384 ASP A N 1
ATOM 2970 C CA . ASP A 1 384 ? -13.350 -14.895 29.385 1.00 91.25 384 ASP A CA 1
ATOM 2971 C C . ASP A 1 384 ? -13.890 -13.447 29.327 1.00 91.25 384 ASP A C 1
ATOM 2973 O O . ASP A 1 384 ? -15.032 -13.166 28.956 1.00 91.25 384 ASP A O 1
ATOM 2977 N N . ARG A 1 385 ? -13.079 -12.490 29.787 1.00 95.94 385 ARG A N 1
ATOM 2978 C CA . ARG A 1 385 ? -13.387 -11.063 29.727 1.00 95.94 385 ARG A CA 1
ATOM 2979 C C . ARG A 1 385 ? -12.313 -10.393 28.896 1.00 95.94 385 ARG A C 1
ATOM 2981 O O . ARG A 1 385 ? -11.142 -10.445 29.255 1.00 95.94 385 ARG A O 1
ATOM 2988 N N . HIS A 1 386 ? -12.705 -9.819 27.765 1.00 97.75 386 HIS A N 1
ATOM 2989 C CA . HIS A 1 386 ? -11.772 -9.278 26.780 1.00 97.75 386 HIS A CA 1
ATOM 2990 C C . HIS A 1 386 ? -11.817 -7.753 26.782 1.00 97.75 386 HIS A C 1
ATOM 2992 O O . HIS A 1 386 ? -12.883 -7.145 26.882 1.00 97.75 386 HIS A O 1
ATOM 2998 N N . LEU A 1 387 ? -10.645 -7.136 26.676 1.00 97.81 387 LEU A N 1
ATOM 2999 C CA . LEU A 1 387 ? -10.462 -5.699 26.600 1.00 97.81 387 LEU A CA 1
ATOM 3000 C C . LEU A 1 387 ? -9.974 -5.332 25.202 1.00 97.81 387 LEU A C 1
ATOM 3002 O O . LEU A 1 387 ? -8.906 -5.769 24.790 1.00 97.81 387 LEU A O 1
ATOM 3006 N N . TYR A 1 388 ? -10.719 -4.472 24.517 1.00 98.19 388 TYR A N 1
ATOM 3007 C CA . TYR A 1 388 ? -10.329 -3.878 23.245 1.00 98.19 388 TYR A CA 1
ATOM 3008 C C . TYR A 1 388 ? -10.050 -2.396 23.444 1.00 98.19 388 TYR A C 1
ATOM 3010 O O . TYR A 1 388 ? -10.890 -1.682 23.986 1.00 98.19 388 TYR A O 1
ATOM 3018 N N . VAL A 1 389 ? -8.888 -1.914 23.007 1.00 97.31 389 VAL A N 1
ATOM 3019 C CA . VAL A 1 389 ? -8.506 -0.506 23.165 1.00 97.31 389 VAL A CA 1
ATOM 3020 C C . VAL A 1 389 ? -7.977 0.099 21.867 1.00 97.31 389 VAL A C 1
ATOM 3022 O O . VAL A 1 389 ? -7.113 -0.462 21.197 1.00 97.31 389 VAL A O 1
ATOM 3025 N N . CYS A 1 390 ? -8.479 1.281 21.511 1.00 95.88 390 CYS A N 1
ATOM 3026 C CA . CYS A 1 390 ? -7.972 2.059 20.382 1.00 95.88 390 CYS A CA 1
ATOM 3027 C C . CYS A 1 390 ? -8.053 3.559 20.684 1.00 95.88 390 CYS A C 1
ATOM 3029 O O . CYS A 1 390 ? -9.084 4.066 21.131 1.00 95.88 390 CYS A O 1
ATOM 3031 N N . GLY A 1 391 ? -6.971 4.296 20.436 1.00 92.94 391 GLY A N 1
ATOM 3032 C CA . GLY A 1 391 ? -6.912 5.740 20.657 1.00 92.94 391 GLY A CA 1
ATOM 3033 C C . GLY A 1 391 ? -5.501 6.314 20.502 1.00 92.94 391 GLY A C 1
ATOM 3034 O O . GLY A 1 391 ? -4.650 5.689 19.873 1.00 92.94 391 GLY A O 1
ATOM 3035 N N . PRO A 1 392 ? -5.221 7.509 21.053 1.00 88.75 392 PRO A N 1
ATOM 3036 C CA . PRO A 1 392 ? -3.867 8.067 21.093 1.00 88.75 392 PRO A CA 1
ATOM 3037 C C . PRO A 1 392 ? -2.893 7.181 21.887 1.00 88.75 392 PRO A C 1
ATOM 3039 O O . PRO A 1 392 ? -3.292 6.568 22.875 1.00 88.75 392 PRO A O 1
ATOM 3042 N N . ASN A 1 393 ? -1.605 7.160 21.515 1.00 82.31 393 ASN A N 1
ATOM 3043 C CA . ASN A 1 393 ? -0.600 6.275 22.135 1.00 82.31 393 ASN A CA 1
ATOM 3044 C C . ASN A 1 393 ? -0.548 6.396 23.661 1.00 82.31 393 ASN A C 1
ATOM 3046 O O . ASN A 1 393 ? -0.718 5.391 24.339 1.00 82.31 393 ASN A O 1
ATOM 3050 N N . GLY A 1 394 ? -0.438 7.615 24.199 1.00 85.44 394 GLY A N 1
ATOM 3051 C CA . GLY A 1 394 ? -0.401 7.815 25.652 1.00 85.44 394 GLY A CA 1
ATOM 3052 C C . GLY A 1 394 ? -1.660 7.320 26.379 1.00 85.44 394 GLY A C 1
ATOM 3053 O O . GLY A 1 394 ? -1.564 6.830 27.500 1.00 85.44 394 GLY A O 1
ATOM 3054 N N . PHE A 1 395 ? -2.830 7.383 25.733 1.00 90.94 395 PHE A N 1
ATOM 3055 C CA . PHE A 1 395 ? -4.070 6.822 26.280 1.00 90.94 395 PHE A CA 1
ATOM 3056 C C . PHE A 1 395 ? -4.036 5.290 26.276 1.00 90.94 395 PHE A C 1
ATOM 3058 O O . PHE A 1 395 ? -4.326 4.668 27.295 1.00 90.94 395 PHE A O 1
ATOM 3065 N N . MET A 1 396 ? -3.644 4.680 25.155 1.00 90.81 396 MET A N 1
ATOM 3066 C CA . MET A 1 396 ? -3.539 3.222 25.052 1.00 90.81 396 MET A CA 1
ATOM 3067 C C . MET A 1 396 ? -2.508 2.666 26.038 1.00 90.81 396 MET A C 1
ATOM 3069 O O . MET A 1 396 ? -2.799 1.700 26.735 1.00 90.81 396 MET A O 1
ATOM 3073 N N . ASP A 1 397 ? -1.344 3.307 26.162 1.00 85.94 397 ASP A N 1
ATOM 3074 C CA . ASP A 1 397 ? -0.286 2.897 27.091 1.00 85.94 397 ASP A CA 1
ATOM 3075 C C . ASP A 1 397 ? -0.770 2.968 28.546 1.00 85.94 397 ASP A C 1
ATOM 3077 O O . ASP A 1 397 ? -0.535 2.044 29.328 1.00 85.94 397 ASP A O 1
ATOM 3081 N N . PHE A 1 398 ? -1.505 4.027 28.902 1.00 93.31 398 PHE A N 1
ATOM 3082 C CA . PHE A 1 398 ? -2.134 4.168 30.215 1.00 93.31 398 PHE A CA 1
ATOM 3083 C C . PHE A 1 398 ? -3.150 3.054 30.501 1.00 93.31 398 PHE A C 1
ATOM 3085 O O . PHE A 1 398 ? -3.115 2.463 31.584 1.00 93.31 398 PHE A O 1
ATOM 3092 N N . VAL A 1 399 ? -4.031 2.744 29.544 1.00 94.38 399 VAL A N 1
ATOM 3093 C CA . VAL A 1 399 ? -5.048 1.691 29.685 1.00 94.38 399 VAL A CA 1
ATOM 3094 C C . VAL A 1 399 ? -4.393 0.320 29.832 1.00 94.38 399 VAL A C 1
ATOM 3096 O O . VAL A 1 399 ? -4.699 -0.396 30.782 1.00 94.38 399 VAL A O 1
ATOM 3099 N N . VAL A 1 400 ? -3.459 -0.028 28.943 1.00 90.94 400 VAL A N 1
ATOM 3100 C CA . VAL A 1 400 ? -2.770 -1.329 28.949 1.00 90.94 400 VAL A CA 1
ATOM 3101 C C . VAL A 1 400 ? -1.972 -1.510 30.237 1.00 90.94 400 VAL A C 1
ATOM 3103 O O . VAL A 1 400 ? -2.112 -2.530 30.907 1.00 90.94 400 VAL A O 1
ATOM 3106 N N . THR A 1 401 ? -1.214 -0.491 30.653 1.00 90.88 401 THR A N 1
ATOM 3107 C CA . THR A 1 401 ? -0.457 -0.536 31.915 1.00 90.88 401 THR A CA 1
ATOM 3108 C C . THR A 1 401 ? -1.392 -0.711 33.114 1.00 90.88 401 THR A C 1
ATOM 3110 O O . THR A 1 401 ? -1.083 -1.448 34.051 1.00 90.88 401 THR A O 1
ATOM 3113 N N . SER A 1 402 ? -2.546 -0.038 33.107 1.00 95.38 402 SER A N 1
ATOM 3114 C CA . SER A 1 402 ? -3.558 -0.173 34.161 1.00 95.38 402 SER A CA 1
ATOM 3115 C C . SER A 1 402 ? -4.184 -1.572 34.182 1.00 95.38 402 SER A C 1
ATOM 3117 O O . SER A 1 402 ? -4.357 -2.139 35.259 1.00 95.38 402 SER A O 1
ATOM 3119 N N . ALA A 1 403 ? -4.464 -2.155 33.014 1.00 93.94 403 ALA A N 1
ATOM 3120 C CA . ALA A 1 403 ? -5.011 -3.504 32.882 1.00 93.94 403 ALA A CA 1
ATOM 3121 C C . ALA A 1 403 ? -4.013 -4.563 33.377 1.00 93.94 403 ALA A C 1
ATOM 3123 O O . ALA A 1 403 ? -4.359 -5.409 34.201 1.00 93.94 403 ALA A O 1
ATOM 3124 N N . GLN A 1 404 ? -2.748 -4.465 32.968 1.00 92.19 404 GLN A N 1
ATOM 3125 C CA . GLN A 1 404 ? -1.687 -5.362 33.429 1.00 92.19 404 GLN A CA 1
ATOM 3126 C C . GLN A 1 404 ? -1.501 -5.282 34.952 1.00 92.19 404 GLN A C 1
ATOM 3128 O O . GLN A 1 404 ? -1.426 -6.310 35.621 1.00 92.19 404 GLN A O 1
ATOM 3133 N N . LYS A 1 405 ? -1.532 -4.075 35.537 1.00 93.81 405 LYS A N 1
ATOM 3134 C CA . LYS A 1 405 ? -1.507 -3.891 37.003 1.00 93.81 405 LYS A CA 1
ATOM 3135 C C . LYS A 1 405 ? -2.711 -4.514 37.710 1.00 93.81 405 LYS A C 1
ATOM 3137 O O . LYS A 1 405 ? -2.573 -4.966 38.842 1.00 93.81 405 LYS A O 1
ATOM 3142 N N . ALA A 1 406 ? -3.874 -4.530 37.064 1.00 94.56 406 ALA A N 1
ATOM 3143 C CA . ALA A 1 406 ? -5.074 -5.176 37.586 1.00 94.56 406 ALA A CA 1
ATOM 3144 C C . ALA A 1 406 ? -5.054 -6.711 37.433 1.00 94.56 406 ALA A C 1
ATOM 3146 O O . ALA A 1 406 ? -5.926 -7.369 37.995 1.00 94.56 406 ALA A O 1
ATOM 3147 N N . GLY A 1 407 ? -4.065 -7.278 36.726 1.00 94.25 407 GLY A N 1
ATOM 3148 C CA . GLY A 1 407 ? -3.872 -8.721 36.552 1.00 94.25 407 GLY A CA 1
ATOM 3149 C C . GLY A 1 407 ? -4.452 -9.299 35.258 1.00 94.25 407 GLY A C 1
ATOM 3150 O O . GLY A 1 407 ? -4.678 -10.505 35.183 1.00 94.25 407 GLY A O 1
ATOM 3151 N N . TRP A 1 408 ? -4.736 -8.467 34.253 1.00 95.62 408 TRP A N 1
ATOM 3152 C CA . TRP A 1 408 ? -5.156 -8.943 32.934 1.00 95.62 408 TRP A CA 1
ATOM 3153 C C . TRP A 1 408 ? -4.015 -9.685 32.231 1.00 95.62 408 TRP A C 1
ATOM 3155 O O . TRP A 1 408 ? -2.862 -9.261 32.296 1.00 95.62 408 TRP A O 1
ATOM 3165 N N . SER A 1 409 ? -4.345 -10.775 31.536 1.00 91.12 409 SER A N 1
ATOM 3166 C CA . SER A 1 409 ? -3.386 -11.469 30.671 1.00 91.12 409 SER A CA 1
ATOM 3167 C C . SER A 1 409 ? -3.298 -10.787 29.307 1.00 91.12 409 SER A C 1
ATOM 3169 O O . SER A 1 409 ? -4.309 -10.285 28.812 1.00 91.12 409 SER A O 1
ATOM 3171 N N . ASP A 1 410 ? -2.125 -10.823 28.671 1.00 83.94 410 ASP A N 1
ATOM 3172 C CA . ASP A 1 410 ? -1.925 -10.209 27.350 1.00 83.94 410 ASP A CA 1
ATOM 3173 C C . ASP A 1 410 ? -2.851 -10.811 26.276 1.00 83.94 410 ASP A C 1
ATOM 3175 O O . ASP A 1 410 ? -3.273 -10.107 25.367 1.00 83.94 410 ASP A O 1
ATOM 3179 N N . ALA A 1 411 ? -3.256 -12.079 26.416 1.00 85.50 411 ALA A N 1
ATOM 3180 C CA . ALA A 1 411 ? -4.199 -12.732 25.501 1.00 85.50 411 ALA A CA 1
ATOM 3181 C C . ALA A 1 411 ? -5.616 -12.123 25.529 1.00 85.50 411 ALA A C 1
ATOM 3183 O O . ALA A 1 411 ? -6.369 -12.261 24.567 1.00 85.50 411 ALA A O 1
ATOM 3184 N N . CYS A 1 412 ? -5.982 -11.443 26.619 1.00 92.44 412 CYS A N 1
ATOM 3185 C CA . CYS A 1 412 ? -7.283 -10.795 26.782 1.00 92.44 412 CYS A CA 1
ATOM 3186 C C . CYS A 1 412 ? -7.222 -9.283 26.498 1.00 92.44 412 CYS A C 1
ATOM 3188 O O . CYS A 1 412 ? -8.247 -8.613 26.625 1.00 92.44 412 CYS A O 1
ATOM 3190 N N . ILE A 1 413 ? -6.048 -8.734 26.156 1.00 92.50 413 ILE A N 1
ATOM 3191 C CA . ILE A 1 413 ? -5.852 -7.315 25.841 1.00 92.50 413 ILE A CA 1
ATOM 3192 C C . ILE A 1 413 ? -5.564 -7.179 24.346 1.00 92.50 413 ILE A C 1
ATOM 3194 O O . ILE A 1 413 ? -4.486 -7.508 23.860 1.00 92.50 413 ILE A O 1
ATOM 3198 N N . HIS A 1 414 ? -6.519 -6.612 23.625 1.00 93.81 414 HIS A N 1
ATOM 3199 C CA . HIS A 1 414 ? -6.462 -6.398 22.186 1.00 93.81 414 HIS A CA 1
ATOM 3200 C C . HIS A 1 414 ? -6.325 -4.902 21.923 1.00 93.81 414 HIS A C 1
ATOM 3202 O O . HIS A 1 414 ? -7.092 -4.102 22.463 1.00 93.81 414 HIS A O 1
ATOM 3208 N N . LEU A 1 415 ? -5.383 -4.492 21.072 1.00 91.88 415 LEU A N 1
ATOM 3209 C CA . LEU A 1 415 ? -5.194 -3.074 20.765 1.00 91.88 415 LEU A CA 1
ATOM 3210 C C . LEU A 1 415 ? -4.902 -2.800 19.291 1.00 91.88 415 LEU A C 1
ATOM 3212 O O . LEU A 1 415 ? -4.148 -3.527 18.650 1.00 91.88 415 LEU A O 1
ATOM 3216 N N . GLU A 1 416 ? -5.434 -1.688 18.785 1.00 88.06 416 GLU A N 1
ATOM 3217 C CA . GLU A 1 416 ? -5.109 -1.149 17.462 1.00 88.06 416 GLU A CA 1
ATOM 3218 C C . GLU A 1 416 ? -4.550 0.266 17.600 1.00 88.06 416 GLU A C 1
ATOM 3220 O O . GLU A 1 416 ? -5.183 1.153 18.178 1.00 88.06 416 GLU A O 1
ATOM 3225 N N . ARG A 1 417 ? -3.357 0.494 17.035 1.00 83.50 417 ARG A N 1
ATOM 3226 C CA . ARG A 1 417 ? -2.703 1.807 17.047 1.00 83.50 417 ARG A CA 1
ATOM 3227 C C . ARG A 1 417 ? -2.849 2.512 15.708 1.00 83.50 417 ARG A C 1
ATOM 3229 O O . ARG A 1 417 ? -2.316 2.062 14.693 1.00 83.50 417 ARG A O 1
ATOM 3236 N N . PHE A 1 418 ? -3.475 3.684 15.721 1.00 77.44 418 PHE A N 1
ATOM 3237 C CA . PHE A 1 418 ? -3.526 4.562 14.557 1.00 77.44 418 PHE A CA 1
ATOM 3238 C C . PHE A 1 418 ? -2.233 5.337 14.419 1.00 77.44 418 PHE A C 1
ATOM 3240 O O . PHE A 1 418 ? -1.985 6.263 15.182 1.00 77.44 418 PHE A O 1
ATOM 3247 N N . GLY A 1 419 ? -1.417 4.940 13.440 1.00 62.00 419 GLY A N 1
ATOM 3248 C CA . GLY A 1 419 ? -0.147 5.598 13.161 1.00 62.00 419 GLY A CA 1
ATOM 3249 C C . GLY A 1 419 ? 0.701 5.718 14.423 1.00 62.00 419 GLY A C 1
ATOM 3250 O O . GLY A 1 419 ? 0.850 6.817 14.946 1.00 62.00 419 GLY A O 1
ATOM 3251 N N . ALA A 1 420 ? 1.244 4.599 14.920 1.00 52.78 420 ALA A N 1
ATOM 3252 C CA . ALA A 1 420 ? 2.293 4.669 15.933 1.00 52.78 420 ALA A CA 1
ATOM 3253 C C . ALA A 1 420 ? 3.337 5.702 15.481 1.00 52.78 420 ALA A C 1
ATOM 3255 O O . ALA A 1 420 ? 3.830 5.633 14.348 1.00 52.78 420 ALA A O 1
ATOM 3256 N N . GLU A 1 421 ? 3.595 6.700 16.333 1.00 53.59 421 GLU A N 1
ATOM 3257 C CA . GLU A 1 421 ? 4.664 7.654 16.085 1.00 53.59 421 GLU A CA 1
ATOM 3258 C C . GLU A 1 421 ? 5.937 6.837 15.976 1.00 53.59 421 GLU A C 1
ATOM 3260 O O . GLU A 1 421 ? 6.348 6.145 16.911 1.00 53.59 421 GLU A O 1
ATOM 3265 N N . VAL A 1 422 ? 6.526 6.860 14.788 1.00 64.06 422 VAL A N 1
ATOM 3266 C CA . VAL A 1 422 ? 7.811 6.226 14.593 1.00 64.06 422 VAL A CA 1
ATOM 3267 C C . VAL A 1 422 ? 8.803 7.070 15.362 1.00 64.06 422 VAL A C 1
ATOM 3269 O O . VAL A 1 422 ? 9.162 8.163 14.928 1.00 64.06 422 VAL A O 1
ATOM 3272 N N . ASN A 1 423 ? 9.247 6.564 16.509 1.00 72.12 423 ASN A N 1
ATOM 3273 C CA . ASN A 1 423 ? 10.403 7.134 17.164 1.00 72.12 423 ASN A CA 1
ATOM 3274 C C . ASN A 1 423 ? 11.569 7.026 16.171 1.00 72.12 423 ASN A C 1
ATOM 3276 O O . ASN A 1 423 ? 12.031 5.928 15.860 1.00 72.12 423 ASN A O 1
ATOM 3280 N N . THR A 1 424 ? 12.026 8.160 15.652 1.00 80.69 424 THR A N 1
ATOM 3281 C CA . THR A 1 424 ? 13.185 8.270 14.757 1.00 80.69 424 THR A CA 1
ATOM 3282 C C . THR A 1 424 ? 14.425 8.806 15.475 1.00 80.69 424 THR A C 1
ATOM 3284 O O . THR A 1 424 ? 15.427 9.107 14.827 1.00 80.69 424 THR A O 1
ATOM 3287 N N . GLU A 1 425 ? 14.382 8.950 16.800 1.00 77.25 425 GLU A N 1
ATOM 3288 C CA . GLU A 1 425 ? 15.517 9.383 17.614 1.00 77.25 425 GLU A CA 1
ATOM 3289 C C . GLU A 1 425 ? 16.561 8.271 17.755 1.00 77.25 425 GLU A C 1
ATOM 3291 O O . GLU A 1 425 ? 16.254 7.077 17.700 1.00 77.25 425 GLU A O 1
ATOM 3296 N N . GLY A 1 426 ? 17.815 8.657 17.967 1.00 84.44 426 GLY A N 1
ATOM 3297 C CA . GLY A 1 426 ? 18.940 7.742 18.146 1.00 84.44 426 GLY A CA 1
ATOM 3298 C C . GLY A 1 426 ? 20.146 8.151 17.313 1.00 84.44 426 GLY A C 1
ATOM 3299 O O . GLY A 1 426 ? 20.059 9.044 16.474 1.00 84.44 426 GLY A O 1
ATOM 3300 N N . ALA A 1 427 ? 21.281 7.489 17.539 1.00 85.25 427 ALA A N 1
ATOM 3301 C CA . ALA A 1 427 ? 22.513 7.784 16.817 1.00 85.25 427 ALA A CA 1
ATOM 3302 C C . ALA A 1 427 ? 22.351 7.563 15.296 1.00 85.25 427 ALA A C 1
ATOM 3304 O O . ALA A 1 427 ? 21.561 6.702 14.876 1.00 85.25 427 ALA A O 1
ATOM 3305 N N . PRO A 1 428 ? 23.076 8.326 14.460 1.00 92.56 428 PRO A N 1
ATOM 3306 C CA . PRO A 1 428 ? 23.170 8.024 13.042 1.00 92.56 428 PRO A CA 1
ATOM 3307 C C . PRO A 1 428 ? 23.863 6.673 12.829 1.00 92.56 428 PRO A C 1
ATOM 3309 O O . PRO A 1 428 ? 24.758 6.289 13.586 1.00 92.56 428 PRO A O 1
ATOM 3312 N N . PHE A 1 429 ? 23.453 5.956 11.790 1.00 96.44 429 PHE A N 1
ATOM 3313 C CA . PHE A 1 429 ? 24.061 4.689 11.386 1.00 96.44 429 PHE A CA 1
ATOM 3314 C C . PHE A 1 429 ? 24.048 4.557 9.866 1.00 96.44 429 PHE A C 1
ATOM 3316 O O . PHE A 1 429 ? 23.288 5.233 9.179 1.00 96.44 429 PHE A O 1
ATOM 3323 N N . THR A 1 430 ? 24.887 3.675 9.337 1.00 97.38 430 THR A N 1
ATOM 3324 C CA . THR A 1 430 ? 24.914 3.354 7.910 1.00 97.38 430 THR A CA 1
ATOM 3325 C C . THR A 1 430 ? 24.024 2.150 7.637 1.00 97.38 430 THR A C 1
ATOM 3327 O O . THR A 1 430 ? 24.210 1.098 8.246 1.00 97.38 430 THR A O 1
ATOM 3330 N N . VAL A 1 431 ? 23.076 2.278 6.714 1.00 97.19 431 VAL A N 1
ATOM 3331 C CA . VAL A 1 431 ? 22.343 1.140 6.157 1.00 97.19 431 VAL A CA 1
ATOM 3332 C C . VAL A 1 431 ? 22.926 0.768 4.799 1.00 97.19 431 VAL A C 1
ATOM 3334 O O . VAL A 1 431 ? 23.100 1.635 3.946 1.00 97.19 431 VAL A O 1
ATOM 3337 N N . THR A 1 432 ? 23.216 -0.512 4.592 1.00 96.94 432 THR A N 1
ATOM 3338 C CA . THR A 1 432 ? 23.711 -1.058 3.325 1.00 96.94 432 THR A CA 1
ATOM 3339 C C . THR A 1 432 ? 22.651 -1.962 2.710 1.00 96.94 432 THR A C 1
ATOM 3341 O O . THR A 1 432 ? 22.255 -2.956 3.312 1.00 96.94 432 THR A O 1
ATOM 3344 N N . ALA A 1 433 ? 22.205 -1.629 1.502 1.00 95.75 433 ALA A N 1
ATOM 3345 C CA . ALA A 1 433 ? 21.332 -2.463 0.683 1.00 95.75 433 ALA A CA 1
ATOM 3346 C C . ALA A 1 433 ? 22.194 -3.498 -0.056 1.00 95.75 433 ALA A C 1
ATOM 3348 O O . ALA A 1 433 ? 22.840 -3.168 -1.055 1.00 95.75 433 ALA A O 1
ATOM 3349 N N . ALA A 1 434 ? 22.275 -4.723 0.470 1.00 92.19 434 ALA A N 1
ATOM 3350 C CA . ALA A 1 434 ? 23.231 -5.747 0.048 1.00 92.19 434 ALA A CA 1
ATOM 3351 C C . ALA A 1 434 ? 23.127 -6.090 -1.442 1.00 92.19 434 ALA A C 1
ATOM 3353 O O . ALA A 1 434 ? 24.153 -6.301 -2.086 1.00 92.19 434 ALA A O 1
ATOM 3354 N N . ARG A 1 435 ? 21.915 -6.083 -2.017 1.00 87.19 435 ARG A N 1
ATOM 3355 C CA . ARG A 1 435 ? 21.708 -6.455 -3.426 1.00 87.19 435 ARG A CA 1
ATOM 3356 C C . ARG A 1 435 ? 22.277 -5.412 -4.377 1.00 87.19 435 ARG A C 1
ATOM 3358 O O . ARG A 1 435 ? 22.764 -5.746 -5.457 1.00 87.19 435 ARG A O 1
ATOM 3365 N N . SER A 1 436 ? 22.216 -4.143 -3.978 1.00 83.31 436 SER A N 1
ATOM 3366 C CA . SER A 1 436 ? 22.731 -3.019 -4.765 1.00 83.31 436 SER A CA 1
ATOM 3367 C C . SER A 1 436 ? 24.151 -2.587 -4.375 1.00 83.31 436 SER A C 1
ATOM 3369 O O . SER A 1 436 ? 24.781 -1.836 -5.122 1.00 83.31 436 SER A O 1
ATOM 3371 N N . GLY A 1 437 ? 24.642 -3.018 -3.209 1.00 86.81 437 GLY A N 1
ATOM 3372 C CA . GLY A 1 437 ? 25.901 -2.577 -2.603 1.00 86.81 437 GLY A CA 1
ATOM 3373 C C . GLY A 1 437 ? 25.893 -1.118 -2.127 1.00 86.81 437 GLY A C 1
ATOM 3374 O O . GLY A 1 437 ? 26.928 -0.606 -1.701 1.00 86.81 437 GLY A O 1
ATOM 3375 N N . LYS A 1 438 ? 24.755 -0.417 -2.216 1.00 88.00 438 LYS A N 1
ATOM 3376 C CA . LYS A 1 438 ? 24.659 0.994 -1.832 1.00 88.00 438 LYS A CA 1
ATOM 3377 C C . LYS A 1 438 ? 24.578 1.131 -0.315 1.00 88.00 438 LYS A C 1
ATOM 3379 O O . LYS A 1 438 ? 23.852 0.383 0.336 1.00 88.00 438 LYS A O 1
ATOM 3384 N N . SER A 1 439 ? 25.275 2.129 0.219 1.00 93.69 439 SER A N 1
ATOM 3385 C CA . SER A 1 439 ? 25.283 2.456 1.644 1.00 93.69 439 SER A CA 1
ATOM 3386 C C . SER A 1 439 ? 24.838 3.894 1.867 1.00 93.69 439 SER A C 1
ATOM 3388 O O . SER A 1 439 ? 25.287 4.798 1.162 1.00 93.69 439 SER A O 1
ATOM 3390 N N . PHE A 1 440 ? 23.976 4.103 2.855 1.00 91.88 440 PHE A N 1
ATOM 3391 C CA . PHE A 1 440 ? 23.385 5.401 3.161 1.00 91.88 440 PHE A CA 1
ATOM 3392 C C . PHE A 1 440 ? 23.432 5.663 4.658 1.00 91.88 440 PHE A C 1
ATOM 3394 O O . PHE A 1 440 ? 23.152 4.773 5.457 1.00 91.88 440 PHE A O 1
ATOM 3401 N N . GLU A 1 441 ? 23.741 6.893 5.046 1.00 96.25 441 GLU A N 1
ATOM 3402 C CA . GLU A 1 441 ? 23.593 7.318 6.434 1.00 96.25 441 GLU A CA 1
ATOM 3403 C C . GLU A 1 441 ? 22.115 7.599 6.734 1.00 96.25 441 GLU A C 1
ATOM 3405 O O . GLU A 1 441 ? 21.473 8.367 6.019 1.00 96.25 441 GLU A O 1
ATOM 3410 N N . VAL A 1 442 ? 21.592 6.984 7.794 1.00 93.81 442 VAL A N 1
ATOM 3411 C CA . VAL A 1 442 ? 20.265 7.247 8.359 1.00 93.81 442 VAL A CA 1
ATOM 3412 C C . VAL A 1 442 ? 20.440 8.128 9.592 1.00 93.81 442 VAL A C 1
ATOM 3414 O O . VAL A 1 442 ? 20.941 7.680 10.629 1.00 93.81 442 VAL A O 1
ATOM 3417 N N . ARG A 1 443 ? 20.030 9.391 9.496 1.00 91.38 443 ARG A N 1
ATOM 3418 C CA . ARG A 1 443 ? 20.186 10.398 10.554 1.00 91.38 443 ARG A CA 1
ATOM 3419 C C . ARG A 1 443 ? 19.074 10.308 11.608 1.00 91.38 443 ARG A C 1
ATOM 3421 O O . ARG A 1 443 ? 18.072 9.611 11.405 1.00 91.38 443 ARG A O 1
ATOM 3428 N N . PRO A 1 444 ? 19.237 10.960 12.775 1.00 89.38 444 PRO A N 1
ATOM 3429 C CA . PRO A 1 444 ? 18.114 11.187 13.680 1.00 89.38 444 PRO A CA 1
ATOM 3430 C C . PRO A 1 444 ? 16.991 11.924 12.931 1.00 89.38 444 PRO A C 1
ATOM 3432 O O . PRO A 1 444 ? 17.268 12.873 12.201 1.00 89.38 444 PRO A O 1
ATOM 3435 N N . GLY A 1 445 ? 15.743 11.481 13.082 1.00 81.25 445 GLY A N 1
ATOM 3436 C CA . GLY A 1 445 ? 14.599 12.042 12.342 1.00 81.25 445 GLY A CA 1
ATOM 3437 C C . GLY A 1 445 ? 14.261 11.331 11.023 1.00 81.25 445 GLY A C 1
ATOM 3438 O O . GLY A 1 445 ? 13.184 11.549 10.479 1.00 81.25 445 GLY A O 1
ATOM 3439 N N . GLU A 1 446 ? 15.141 10.458 10.522 1.00 86.44 446 GLU A N 1
ATOM 3440 C CA . GLU A 1 446 ? 14.929 9.692 9.287 1.00 86.44 446 GLU A CA 1
ATOM 3441 C C . GLU A 1 446 ? 14.621 8.214 9.586 1.00 86.44 446 GLU A C 1
ATOM 3443 O O . GLU A 1 446 ? 15.090 7.642 10.577 1.00 86.44 446 GLU A O 1
ATOM 3448 N N . THR A 1 447 ? 13.866 7.569 8.692 1.00 92.75 447 THR A N 1
ATOM 3449 C CA . THR A 1 447 ? 13.650 6.110 8.697 1.00 92.75 447 THR A CA 1
ATOM 3450 C C . THR A 1 447 ? 14.513 5.412 7.646 1.00 92.75 447 THR A C 1
ATOM 3452 O O . THR A 1 447 ? 14.888 6.010 6.634 1.00 92.75 447 THR A O 1
ATOM 3455 N N . ILE A 1 448 ? 14.782 4.115 7.841 1.00 95.75 448 ILE A N 1
ATOM 3456 C CA . ILE A 1 448 ? 15.504 3.301 6.850 1.00 95.75 448 ILE A CA 1
ATOM 3457 C C . ILE A 1 448 ? 14.739 3.289 5.520 1.00 95.75 448 ILE A C 1
ATOM 3459 O O . ILE A 1 448 ? 15.330 3.509 4.467 1.00 95.75 448 ILE A O 1
ATOM 3463 N N . ALA A 1 449 ? 13.420 3.084 5.565 1.00 90.94 449 ALA A N 1
ATOM 3464 C CA . ALA A 1 449 ? 12.577 3.046 4.375 1.00 90.94 449 ALA A CA 1
ATOM 3465 C C . ALA A 1 449 ? 12.630 4.350 3.567 1.00 90.94 449 ALA A C 1
ATOM 3467 O O . ALA A 1 449 ? 12.769 4.293 2.347 1.00 90.94 449 ALA A O 1
ATOM 3468 N N . GLN A 1 450 ? 12.571 5.513 4.230 1.00 84.00 450 GLN A N 1
ATOM 3469 C CA . GLN A 1 450 ? 12.740 6.807 3.558 1.00 84.00 450 GLN A CA 1
ATOM 3470 C C . GLN A 1 450 ? 14.111 6.906 2.896 1.00 84.00 450 GLN A C 1
ATOM 3472 O O . GLN A 1 450 ? 14.186 7.229 1.714 1.00 84.00 450 GLN A O 1
ATOM 3477 N N . LYS A 1 451 ? 15.186 6.559 3.618 1.00 91.25 451 LYS A N 1
ATOM 3478 C CA . LYS A 1 451 ? 16.547 6.663 3.082 1.00 91.25 451 LYS A CA 1
ATOM 3479 C C . LYS A 1 451 ? 16.773 5.773 1.866 1.00 91.25 451 LYS A C 1
ATOM 3481 O O . LYS A 1 451 ? 17.379 6.206 0.889 1.00 91.25 451 LYS A O 1
ATOM 3486 N N . LEU A 1 452 ? 16.263 4.547 1.909 1.00 88.88 452 LEU A N 1
ATOM 3487 C CA . LEU A 1 452 ? 16.322 3.612 0.790 1.00 88.88 452 LEU A CA 1
ATOM 3488 C C . LEU A 1 452 ? 15.532 4.144 -0.418 1.00 88.88 452 LEU A C 1
ATOM 3490 O O . LEU A 1 452 ? 16.077 4.202 -1.521 1.00 88.88 452 LEU A O 1
ATOM 3494 N N . ALA A 1 453 ? 14.300 4.616 -0.202 1.00 79.88 453 ALA A N 1
ATOM 3495 C CA . ALA A 1 453 ? 13.447 5.150 -1.264 1.00 79.88 453 ALA A CA 1
ATOM 3496 C C . ALA A 1 453 ? 14.033 6.414 -1.924 1.00 79.88 453 ALA A C 1
ATOM 3498 O O . ALA A 1 453 ? 14.069 6.501 -3.150 1.00 79.88 453 ALA A O 1
ATOM 3499 N N . GLU A 1 454 ? 14.560 7.359 -1.135 1.00 80.75 454 GLU A N 1
ATOM 3500 C CA . GLU A 1 454 ? 15.248 8.569 -1.626 1.00 80.75 454 GLU A CA 1
ATOM 3501 C C . GLU A 1 454 ? 16.422 8.247 -2.557 1.00 80.75 454 GLU A C 1
ATOM 3503 O O . GLU A 1 454 ? 16.753 9.030 -3.445 1.00 80.75 454 GLU A O 1
ATOM 3508 N N . ASN A 1 455 ? 17.047 7.084 -2.366 1.00 80.94 455 ASN A N 1
ATOM 3509 C CA . ASN A 1 455 ? 18.215 6.647 -3.121 1.00 80.94 455 ASN A CA 1
ATOM 3510 C C . ASN A 1 455 ? 17.893 5.567 -4.173 1.00 80.94 455 ASN A C 1
ATOM 3512 O O . ASN A 1 455 ? 18.797 4.891 -4.692 1.00 80.94 455 ASN A O 1
ATOM 3516 N N . GLY A 1 456 ? 16.606 5.429 -4.511 1.00 77.44 456 GLY A N 1
ATOM 3517 C CA . GLY A 1 456 ? 16.117 4.565 -5.581 1.00 77.44 456 GLY A CA 1
ATOM 3518 C C . GLY A 1 456 ? 16.219 3.071 -5.275 1.00 77.44 456 GLY A C 1
ATOM 3519 O O . GLY A 1 456 ? 16.370 2.282 -6.203 1.00 77.44 456 GLY A O 1
ATOM 3520 N N . VAL A 1 457 ? 16.200 2.682 -3.997 1.00 83.00 457 VAL A N 1
ATOM 3521 C CA . VAL A 1 457 ? 16.036 1.284 -3.575 1.00 83.00 457 VAL A CA 1
ATOM 3522 C C . VAL A 1 457 ? 14.552 1.045 -3.305 1.00 83.00 457 VAL A C 1
ATOM 3524 O O . VAL A 1 457 ? 13.930 1.763 -2.519 1.00 83.00 457 VAL A O 1
ATOM 3527 N N . GLU A 1 458 ? 13.970 0.057 -3.984 1.00 75.31 458 GLU A N 1
ATOM 3528 C CA . GLU A 1 458 ? 12.551 -0.262 -3.853 1.00 75.31 458 GLU A CA 1
ATOM 3529 C C . GLU A 1 458 ? 12.246 -0.779 -2.443 1.00 75.31 458 GLU A C 1
ATOM 3531 O O . GLU A 1 458 ? 12.893 -1.697 -1.944 1.00 75.31 458 GLU A O 1
ATOM 3536 N N . THR A 1 459 ? 11.245 -0.190 -1.789 1.00 79.56 459 THR A N 1
ATOM 3537 C CA . THR A 1 459 ? 10.817 -0.594 -0.448 1.00 79.56 459 THR A CA 1
ATOM 3538 C C . THR A 1 459 ? 9.332 -0.911 -0.440 1.00 79.56 459 THR A C 1
ATOM 3540 O O . THR A 1 459 ? 8.508 -0.165 -0.970 1.00 79.56 459 THR A O 1
ATOM 3543 N N . ARG A 1 460 ? 8.967 -2.026 0.194 1.00 75.38 460 ARG A N 1
ATOM 3544 C CA . ARG A 1 460 ? 7.566 -2.400 0.401 1.00 75.38 460 ARG A CA 1
ATOM 3545 C C . ARG A 1 460 ? 7.089 -1.777 1.705 1.00 75.38 460 ARG A C 1
ATOM 3547 O O . ARG A 1 460 ? 7.421 -2.255 2.782 1.00 75.38 460 ARG A O 1
ATOM 3554 N N . VAL A 1 461 ? 6.326 -0.692 1.636 1.00 68.44 461 VAL A N 1
ATOM 3555 C CA . VAL A 1 461 ? 5.778 -0.023 2.826 1.00 68.44 461 VAL A CA 1
ATOM 3556 C C . VAL A 1 461 ? 4.272 0.177 2.696 1.00 68.44 461 VAL A C 1
ATOM 3558 O O . VAL A 1 461 ? 3.779 0.528 1.631 1.00 68.44 461 VAL A O 1
ATOM 3561 N N . SER A 1 462 ? 3.546 -0.038 3.796 1.00 61.41 462 SER A N 1
ATOM 3562 C CA . SER A 1 462 ? 2.100 0.210 3.887 1.00 61.41 462 SER A CA 1
ATOM 3563 C C . SER A 1 462 ? 1.792 1.165 5.049 1.00 61.41 462 SER A C 1
ATOM 3565 O O . SER A 1 462 ? 1.731 2.373 4.831 1.00 61.41 462 SER A O 1
ATOM 3567 N N . CYS A 1 463 ? 1.719 0.677 6.297 1.00 58.78 463 CYS A N 1
ATOM 3568 C CA . CYS A 1 463 ? 1.351 1.508 7.461 1.00 58.78 463 CYS A CA 1
ATOM 3569 C C . CYS A 1 463 ? 2.357 2.626 7.806 1.00 58.78 463 CYS A C 1
ATOM 3571 O O . CYS A 1 463 ? 1.978 3.658 8.356 1.00 58.78 463 CYS A O 1
ATOM 3573 N N . GLN A 1 464 ? 3.645 2.412 7.503 1.00 73.62 464 GLN A N 1
ATOM 3574 C CA . GLN A 1 464 ? 4.770 3.265 7.917 1.00 73.62 464 GLN A CA 1
ATOM 3575 C C . GLN A 1 464 ? 4.827 3.578 9.424 1.00 73.62 464 GLN A C 1
ATOM 3577 O O . GLN A 1 464 ? 5.285 4.643 9.821 1.00 73.62 464 GLN A O 1
ATOM 3582 N N . SER A 1 465 ? 4.348 2.655 10.252 1.00 71.81 465 SER A N 1
ATOM 3583 C CA . SER A 1 465 ? 4.288 2.800 11.709 1.00 71.81 465 SER A CA 1
ATOM 3584 C C . SER A 1 465 ? 4.669 1.515 12.453 1.00 71.81 465 SER A C 1
ATOM 3586 O O . SER A 1 465 ? 4.486 1.417 13.658 1.00 71.81 465 SER A O 1
ATOM 3588 N N . GLY A 1 466 ? 5.184 0.503 11.745 1.00 72.69 466 GLY A N 1
ATOM 3589 C CA . GLY A 1 466 ? 5.652 -0.738 12.372 1.00 72.69 466 GLY A CA 1
ATOM 3590 C C . GLY A 1 466 ? 4.567 -1.721 12.808 1.00 72.69 466 GLY A C 1
ATOM 3591 O O . GLY A 1 466 ? 4.874 -2.630 13.570 1.00 72.69 466 GLY A O 1
ATOM 3592 N N . VAL A 1 467 ? 3.321 -1.571 12.343 1.00 64.56 467 VAL A N 1
ATOM 3593 C CA . VAL A 1 467 ? 2.190 -2.409 12.805 1.00 64.56 467 VAL A CA 1
ATOM 3594 C C . VAL A 1 467 ? 1.719 -3.463 11.797 1.00 64.56 467 VAL A C 1
ATOM 3596 O O . VAL A 1 467 ? 1.120 -4.451 12.188 1.00 64.56 467 VAL A O 1
ATOM 3599 N N . CYS A 1 468 ? 1.981 -3.289 10.495 1.00 57.25 468 CYS A N 1
ATOM 3600 C CA . CYS A 1 468 ? 1.418 -4.168 9.450 1.00 57.25 468 CYS A CA 1
ATOM 3601 C C . CYS A 1 468 ? 2.366 -5.252 8.904 1.00 57.25 468 CYS A C 1
ATOM 3603 O O . CYS A 1 468 ? 1.948 -6.076 8.101 1.00 57.25 468 CYS A O 1
ATOM 3605 N N . GLY A 1 469 ? 3.665 -5.197 9.216 1.00 67.44 469 GLY A N 1
ATOM 3606 C CA . GLY A 1 469 ? 4.651 -6.170 8.712 1.00 67.44 469 GLY A CA 1
ATOM 3607 C C . GLY A 1 469 ? 5.042 -6.085 7.230 1.00 67.44 469 GLY A C 1
ATOM 3608 O O . GLY A 1 469 ? 6.039 -6.689 6.848 1.00 67.44 469 GLY A O 1
ATOM 3609 N N . THR A 1 470 ? 4.364 -5.295 6.388 1.00 71.00 470 THR A N 1
ATOM 3610 C CA . THR A 1 470 ? 4.714 -5.161 4.953 1.00 71.00 470 THR A CA 1
ATOM 3611 C C . THR A 1 470 ? 6.175 -4.756 4.722 1.00 71.00 470 THR A C 1
ATOM 3613 O O . THR A 1 470 ? 6.781 -5.178 3.743 1.00 71.00 470 THR A O 1
ATOM 3616 N N . CYS A 1 471 ? 6.738 -3.965 5.642 1.00 86.25 471 CYS A N 1
ATOM 3617 C CA . CYS A 1 471 ? 8.101 -3.438 5.574 1.00 86.25 471 CYS A CA 1
ATOM 3618 C C . CYS A 1 471 ? 9.162 -4.351 6.218 1.00 86.25 471 CYS A C 1
ATOM 3620 O O . CYS A 1 471 ? 10.243 -3.873 6.548 1.00 86.25 471 CYS A O 1
ATOM 3622 N N . LEU A 1 472 ? 8.868 -5.638 6.447 1.00 89.75 472 LEU A N 1
ATOM 3623 C CA . LEU A 1 472 ? 9.831 -6.585 7.018 1.00 89.75 472 LEU A CA 1
ATOM 3624 C C . LEU A 1 472 ? 10.874 -7.027 5.983 1.00 89.75 472 LEU A C 1
ATOM 3626 O O . LEU A 1 472 ? 10.587 -7.814 5.076 1.00 89.75 472 LEU A O 1
ATOM 3630 N N . THR A 1 473 ? 12.110 -6.586 6.190 1.00 95.19 473 THR A N 1
ATOM 3631 C CA . THR A 1 473 ? 13.263 -6.860 5.325 1.00 95.19 473 THR A CA 1
ATOM 3632 C C . THR A 1 473 ? 14.257 -7.783 6.033 1.00 95.19 473 THR A C 1
ATOM 3634 O O . THR A 1 473 ? 14.517 -7.563 7.217 1.00 95.19 473 THR A O 1
ATOM 3637 N N . PRO A 1 474 ? 14.828 -8.806 5.370 1.00 97.06 474 PRO A N 1
ATOM 3638 C CA . PRO A 1 474 ? 15.854 -9.650 5.980 1.00 97.06 474 PRO A CA 1
ATOM 3639 C C . PRO A 1 474 ? 17.134 -8.869 6.309 1.00 97.06 474 PRO A C 1
ATOM 3641 O O . PRO A 1 474 ? 17.560 -7.993 5.553 1.00 97.06 474 PRO A O 1
ATOM 3644 N N . VAL A 1 475 ? 17.755 -9.205 7.437 1.00 96.88 475 VAL A N 1
ATOM 3645 C CA . VAL A 1 475 ? 19.020 -8.620 7.898 1.00 96.88 475 VAL A CA 1
ATOM 3646 C C . VAL A 1 475 ? 20.149 -9.591 7.573 1.00 96.88 475 VAL A C 1
ATOM 3648 O O . VAL A 1 475 ? 20.096 -10.762 7.933 1.00 96.88 475 VAL A O 1
ATOM 3651 N N . VAL A 1 476 ? 21.180 -9.094 6.895 1.00 96.44 476 VAL A N 1
ATOM 3652 C CA . VAL A 1 476 ? 22.383 -9.859 6.530 1.00 96.44 476 VAL A CA 1
ATOM 3653 C C . VAL A 1 476 ? 23.467 -9.701 7.595 1.00 96.44 476 VAL A C 1
ATOM 3655 O O . VAL A 1 476 ? 24.147 -10.664 7.934 1.00 96.44 476 VAL A O 1
ATOM 3658 N N . ALA A 1 477 ? 23.645 -8.488 8.127 1.00 91.94 477 ALA A N 1
ATOM 3659 C CA . ALA A 1 477 ? 24.628 -8.202 9.171 1.00 91.94 477 ALA A CA 1
ATOM 3660 C C . ALA A 1 477 ? 24.245 -6.963 9.994 1.00 91.94 477 ALA A C 1
ATOM 3662 O O . ALA A 1 477 ? 23.587 -6.052 9.496 1.00 91.94 477 ALA A O 1
ATOM 3663 N N . GLY A 1 478 ? 24.726 -6.894 11.236 1.00 90.88 478 GLY A N 1
ATOM 3664 C CA . GLY A 1 478 ? 24.397 -5.827 12.186 1.00 90.88 478 GLY A CA 1
ATOM 3665 C C . GLY A 1 478 ? 23.252 -6.204 13.127 1.00 90.88 478 GLY A C 1
ATOM 3666 O O . GLY A 1 478 ? 22.637 -7.257 12.984 1.00 90.88 478 GLY A O 1
ATOM 3667 N N . MET A 1 479 ? 22.993 -5.352 14.120 1.00 90.12 479 MET A N 1
ATOM 3668 C CA . MET A 1 479 ? 21.961 -5.587 15.131 1.00 90.12 479 MET A CA 1
ATOM 3669 C C . MET A 1 479 ? 20.870 -4.516 15.021 1.00 90.12 479 MET A C 1
ATOM 3671 O O . MET A 1 479 ? 21.131 -3.357 15.364 1.00 90.12 479 MET A O 1
ATOM 3675 N N . PRO A 1 480 ? 19.662 -4.876 14.558 1.00 95.19 480 PRO A N 1
ATOM 3676 C CA . PRO A 1 480 ? 18.500 -4.001 14.583 1.00 95.19 480 PRO A CA 1
ATOM 3677 C C . PRO A 1 480 ? 18.205 -3.417 15.968 1.00 95.19 480 PRO A C 1
ATOM 3679 O O . PRO A 1 480 ? 18.362 -4.064 17.003 1.00 95.19 480 PRO A O 1
ATOM 3682 N N . ASP A 1 481 ? 17.718 -2.183 15.968 1.00 92.81 481 ASP A N 1
ATOM 3683 C CA . ASP A 1 481 ? 16.982 -1.597 17.081 1.00 92.81 481 ASP A CA 1
ATOM 3684 C C . ASP A 1 481 ? 15.488 -1.689 16.754 1.00 92.81 481 ASP A C 1
ATOM 3686 O O . ASP A 1 481 ? 14.946 -0.831 16.048 1.00 92.81 481 ASP A O 1
ATOM 3690 N N . HIS A 1 482 ? 14.852 -2.787 17.170 1.00 88.62 482 HIS A N 1
ATOM 3691 C CA . HIS A 1 482 ? 13.460 -3.088 16.825 1.00 88.62 482 HIS A CA 1
ATOM 3692 C C . HIS A 1 482 ? 12.495 -2.127 17.516 1.00 88.62 482 HIS A C 1
ATOM 3694 O O . HIS A 1 482 ? 12.476 -2.026 18.740 1.00 88.62 482 HIS A O 1
ATOM 3700 N N . ARG A 1 483 ? 11.673 -1.445 16.715 1.00 88.75 483 ARG A N 1
ATOM 3701 C CA . ARG A 1 483 ? 10.640 -0.498 17.171 1.00 88.75 483 ARG A CA 1
ATOM 3702 C C . ARG A 1 483 ? 9.253 -0.844 16.637 1.00 88.75 483 ARG A C 1
ATOM 3704 O O . ARG A 1 483 ? 8.316 -0.071 16.795 1.00 88.75 483 ARG A O 1
ATOM 3711 N N . ASP A 1 484 ? 9.134 -1.981 15.961 1.00 81.88 484 ASP A N 1
ATOM 3712 C CA . ASP A 1 484 ? 7.876 -2.491 15.438 1.00 81.88 484 ASP A CA 1
ATOM 3713 C C . ASP A 1 484 ? 7.076 -3.268 16.485 1.00 81.88 484 ASP A C 1
ATOM 3715 O O . ASP A 1 484 ? 7.607 -3.747 17.490 1.00 81.88 484 ASP A O 1
ATOM 3719 N N . LEU A 1 485 ? 5.782 -3.406 16.217 1.00 68.94 485 LEU A N 1
ATOM 3720 C CA . LEU A 1 485 ? 4.827 -4.155 17.034 1.00 68.94 485 LEU A CA 1
ATOM 3721 C C . LEU A 1 485 ? 4.365 -5.447 16.345 1.00 68.94 485 LEU A C 1
ATOM 3723 O O . LEU A 1 485 ? 3.462 -6.107 16.841 1.00 68.94 485 LEU A O 1
ATOM 3727 N N . VAL A 1 486 ? 4.958 -5.791 15.197 1.00 68.94 486 VAL A N 1
ATOM 3728 C CA . VAL A 1 486 ? 4.580 -6.972 14.409 1.00 68.94 486 VAL A CA 1
ATOM 3729 C C . VAL A 1 486 ? 5.428 -8.198 14.744 1.00 68.94 486 VAL A C 1
ATOM 3731 O O . VAL A 1 486 ? 4.917 -9.309 14.677 1.00 68.94 486 VAL A O 1
ATOM 3734 N N . GLN A 1 487 ? 6.700 -8.018 15.110 1.00 77.19 487 GLN A N 1
ATOM 3735 C CA . GLN A 1 487 ? 7.562 -9.122 15.532 1.00 77.19 487 GLN A CA 1
ATOM 3736 C C . GLN A 1 487 ? 7.440 -9.363 17.044 1.00 77.19 487 GLN A C 1
ATOM 3738 O O . GLN A 1 487 ? 7.483 -8.420 17.847 1.00 77.19 487 GLN A O 1
ATOM 3743 N N . THR A 1 488 ? 7.342 -10.636 17.427 1.00 58.41 488 THR A N 1
ATOM 3744 C CA . THR A 1 488 ? 7.427 -11.111 18.816 1.00 58.41 488 THR A CA 1
ATOM 3745 C C . THR A 1 488 ? 8.819 -10.870 19.404 1.00 58.41 488 THR A C 1
ATOM 3747 O O . THR A 1 488 ? 9.794 -10.668 18.678 1.00 58.41 488 THR A O 1
ATOM 3750 N N . ASP A 1 489 ? 8.953 -10.936 20.730 1.00 56.97 489 ASP A N 1
ATOM 3751 C CA . ASP A 1 489 ? 10.254 -10.765 21.392 1.00 56.97 489 ASP A CA 1
ATOM 3752 C C . ASP A 1 489 ? 11.281 -11.828 20.967 1.00 56.97 489 ASP A C 1
ATOM 3754 O O . ASP A 1 489 ? 12.466 -11.520 20.830 1.00 56.97 489 ASP A O 1
ATOM 3758 N N . ILE A 1 490 ? 10.832 -13.057 20.678 1.00 51.56 490 ILE A N 1
ATOM 3759 C CA . ILE A 1 490 ? 11.687 -14.144 20.174 1.00 51.56 490 ILE A CA 1
ATOM 3760 C C . ILE A 1 490 ? 12.189 -13.823 18.759 1.00 51.56 490 ILE A C 1
ATOM 3762 O O . ILE A 1 490 ? 13.382 -13.947 18.480 1.00 51.56 490 ILE A O 1
ATOM 3766 N N . GLU A 1 491 ? 11.306 -13.365 17.868 1.00 59.75 491 GLU A N 1
ATOM 3767 C CA . GLU A 1 491 ? 11.672 -12.977 16.498 1.00 59.75 491 GLU A CA 1
ATOM 3768 C C . GLU A 1 491 ? 12.610 -11.764 16.481 1.00 59.75 491 GLU A C 1
ATOM 3770 O O . GLU A 1 491 ? 13.597 -11.746 15.741 1.00 59.75 491 GLU A O 1
ATOM 3775 N N . LYS A 1 492 ? 12.356 -10.776 17.349 1.00 75.75 492 LYS A N 1
ATOM 3776 C CA . LYS A 1 492 ? 13.233 -9.615 17.543 1.00 75.75 492 LYS A CA 1
ATOM 3777 C C . LYS A 1 492 ? 14.610 -10.039 18.051 1.00 75.75 492 LYS A C 1
ATOM 3779 O O . LYS A 1 492 ? 15.620 -9.574 17.525 1.00 75.75 492 LYS A O 1
ATOM 3784 N N . ALA A 1 493 ? 1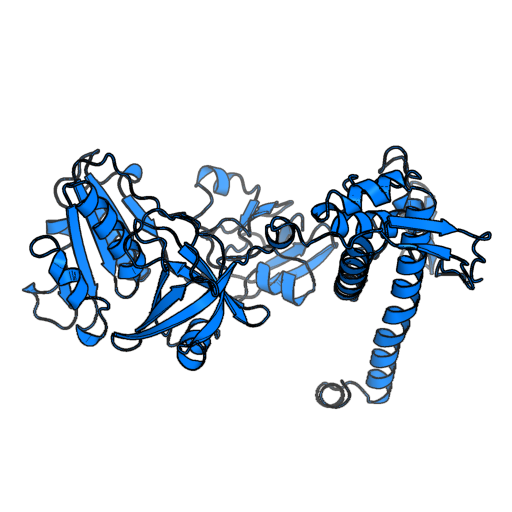4.676 -10.953 19.019 1.00 60.69 493 ALA A N 1
ATOM 3785 C CA . ALA A 1 493 ? 15.941 -11.456 19.552 1.00 60.69 493 ALA A CA 1
ATOM 3786 C C . ALA A 1 493 ? 16.790 -12.185 18.494 1.00 60.69 493 ALA A C 1
ATOM 3788 O O . ALA A 1 493 ? 18.019 -12.117 18.545 1.00 60.69 493 ALA A O 1
ATOM 3789 N N . ALA A 1 494 ? 16.155 -12.827 17.507 1.00 77.81 494 ALA A N 1
ATOM 3790 C CA . ALA A 1 494 ? 16.848 -13.520 16.422 1.00 77.81 494 ALA A CA 1
ATOM 3791 C C . ALA A 1 494 ? 17.530 -12.573 15.416 1.00 77.81 494 ALA A C 1
ATOM 3793 O O . ALA A 1 494 ? 18.430 -13.001 14.697 1.00 77.81 494 ALA A O 1
ATOM 3794 N N . ASN A 1 495 ? 17.119 -11.298 15.348 1.00 85.94 495 ASN A N 1
ATOM 3795 C CA . ASN A 1 495 ? 17.657 -10.282 14.431 1.00 85.94 495 ASN A CA 1
ATOM 3796 C C . ASN A 1 495 ? 17.637 -10.667 12.939 1.00 85.94 495 ASN A C 1
ATOM 3798 O O . ASN A 1 495 ? 18.348 -10.061 12.146 1.00 85.94 495 ASN A O 1
ATOM 3802 N N . ALA A 1 496 ? 16.819 -11.643 12.536 1.00 84.88 496 ALA A N 1
ATOM 3803 C CA . ALA A 1 496 ? 16.787 -12.147 11.163 1.00 84.88 496 ALA A CA 1
ATOM 3804 C C . ALA A 1 496 ? 16.089 -11.191 10.180 1.00 84.88 496 ALA A C 1
ATOM 3806 O O . ALA A 1 496 ? 16.353 -11.219 8.977 1.00 84.88 496 ALA A O 1
ATOM 3807 N N . ARG A 1 497 ? 15.170 -10.352 10.671 1.00 94.25 497 ARG A N 1
ATOM 3808 C CA . ARG A 1 497 ? 14.407 -9.382 9.876 1.00 94.25 497 ARG A CA 1
ATOM 3809 C C . ARG A 1 497 ? 14.269 -8.069 10.637 1.00 94.25 497 ARG A C 1
ATOM 3811 O O . ARG A 1 497 ? 14.466 -8.021 11.844 1.00 94.25 497 ARG A O 1
ATOM 3818 N N . ILE A 1 498 ? 13.945 -6.997 9.925 1.00 97.62 498 ILE A N 1
ATOM 3819 C CA . ILE A 1 498 ? 13.711 -5.671 10.494 1.00 97.62 498 ILE A CA 1
ATOM 3820 C C . ILE A 1 498 ? 12.567 -4.971 9.763 1.00 97.62 498 ILE A C 1
ATOM 3822 O O . ILE A 1 498 ? 12.485 -4.999 8.536 1.00 97.62 498 ILE A O 1
ATOM 3826 N N . ALA A 1 499 ? 11.699 -4.290 10.507 1.00 94.00 499 ALA A N 1
ATOM 3827 C CA . ALA A 1 499 ? 10.703 -3.388 9.942 1.00 94.00 499 ALA A CA 1
ATOM 3828 C C . ALA A 1 499 ? 11.345 -2.039 9.558 1.00 94.00 499 ALA A C 1
ATOM 3830 O O . ALA A 1 499 ? 11.461 -1.129 10.381 1.00 94.00 499 ALA A O 1
ATOM 3831 N N . ILE A 1 500 ? 11.743 -1.876 8.291 1.00 95.69 500 ILE A N 1
ATOM 3832 C CA . ILE A 1 500 ? 12.511 -0.698 7.825 1.00 95.69 500 ILE A CA 1
ATOM 3833 C C . ILE A 1 500 ? 11.754 0.634 7.928 1.00 95.69 500 ILE A C 1
ATOM 3835 O O . ILE A 1 500 ? 12.343 1.709 7.825 1.00 95.69 500 ILE A O 1
ATOM 3839 N N . CYS A 1 501 ? 10.440 0.585 8.114 1.00 86.44 501 CYS A N 1
ATOM 3840 C CA . CYS A 1 501 ? 9.607 1.769 8.217 1.00 86.44 501 CYS A CA 1
ATOM 3841 C C . CYS A 1 501 ? 9.580 2.400 9.617 1.00 86.44 501 CYS A C 1
ATOM 3843 O O . CYS A 1 501 ? 9.075 3.512 9.746 1.00 86.44 501 CYS A O 1
ATOM 3845 N N . CYS A 1 502 ? 10.125 1.732 10.641 1.00 88.12 502 CYS A N 1
ATOM 3846 C CA . CYS A 1 502 ? 10.154 2.273 12.002 1.00 88.12 502 CYS A CA 1
ATOM 3847 C C . CYS A 1 502 ? 11.387 1.917 12.837 1.00 88.12 502 CYS A C 1
ATOM 3849 O O . CYS A 1 502 ? 11.772 2.688 13.713 1.00 88.12 502 CYS A O 1
ATOM 3851 N N . SER A 1 503 ? 12.003 0.766 12.587 1.00 94.25 503 SER A N 1
ATOM 3852 C CA . SER A 1 503 ? 13.144 0.279 13.361 1.00 94.25 503 SER A CA 1
ATOM 3853 C C . SER A 1 503 ? 14.450 0.974 12.940 1.00 94.25 503 SER A C 1
ATOM 3855 O O . SER A 1 503 ? 14.567 1.497 11.828 1.00 94.25 503 SER A O 1
ATOM 3857 N N . ARG A 1 504 ? 15.438 1.004 13.843 1.00 95.81 504 ARG A N 1
ATOM 3858 C CA . ARG A 1 504 ? 16.771 1.608 13.633 1.00 95.81 504 ARG A CA 1
ATOM 3859 C C . ARG A 1 504 ? 17.869 0.546 13.773 1.00 95.81 504 ARG A C 1
ATOM 3861 O O . ARG A 1 504 ? 17.609 -0.643 13.613 1.00 95.81 504 ARG A O 1
ATOM 3868 N N . SER A 1 505 ? 19.104 0.957 14.050 1.00 94.75 505 SER A N 1
ATOM 3869 C CA . SER A 1 505 ? 20.241 0.063 14.270 1.00 94.75 505 SER A CA 1
ATOM 3870 C C . SER A 1 505 ? 20.915 0.349 15.608 1.00 94.75 505 SER A C 1
ATOM 3872 O O . SER A 1 505 ? 21.113 1.508 15.971 1.00 94.75 505 SER A O 1
ATOM 3874 N N . ARG A 1 506 ? 21.314 -0.713 16.314 1.00 87.50 506 ARG A N 1
ATOM 3875 C CA . ARG A 1 506 ? 22.204 -0.649 17.484 1.00 87.50 506 ARG A CA 1
ATOM 3876 C C . ARG A 1 506 ? 23.678 -0.662 17.080 1.00 87.50 506 ARG A C 1
ATOM 3878 O O . ARG A 1 506 ? 24.530 -0.192 17.828 1.00 87.50 506 ARG A O 1
ATOM 3885 N N . THR A 1 507 ? 23.994 -1.191 15.899 1.00 87.56 507 THR A N 1
ATOM 3886 C CA . THR A 1 507 ? 25.343 -1.176 15.319 1.00 87.56 507 THR A CA 1
ATOM 3887 C C . THR A 1 507 ? 25.536 0.022 14.394 1.00 87.56 507 THR A C 1
ATOM 3889 O O . THR A 1 507 ? 24.588 0.517 13.786 1.00 87.56 507 THR A O 1
ATOM 3892 N N . LYS A 1 508 ? 26.787 0.473 14.229 1.00 91.50 508 LYS A N 1
ATOM 3893 C CA . LYS A 1 508 ? 27.129 1.582 13.316 1.00 91.50 508 LYS A CA 1
ATOM 3894 C C . LYS A 1 508 ? 26.784 1.294 11.853 1.00 91.50 508 LYS A C 1
ATOM 3896 O O . LYS A 1 508 ? 26.537 2.232 11.102 1.00 91.50 508 LYS A O 1
ATOM 3901 N N . THR A 1 509 ? 26.749 0.017 11.480 1.00 92.62 509 THR A N 1
ATOM 3902 C CA . THR A 1 509 ? 26.364 -0.452 10.149 1.00 92.62 509 THR A CA 1
ATOM 3903 C C . THR A 1 509 ? 25.310 -1.543 10.276 1.00 92.62 509 THR A C 1
ATOM 3905 O O . THR A 1 509 ? 25.427 -2.412 11.145 1.00 92.62 509 THR A O 1
ATOM 3908 N N . LEU A 1 510 ? 24.299 -1.491 9.414 1.00 97.00 510 LEU A N 1
ATOM 3909 C CA . LEU A 1 510 ? 23.245 -2.488 9.274 1.00 97.00 510 LEU A CA 1
A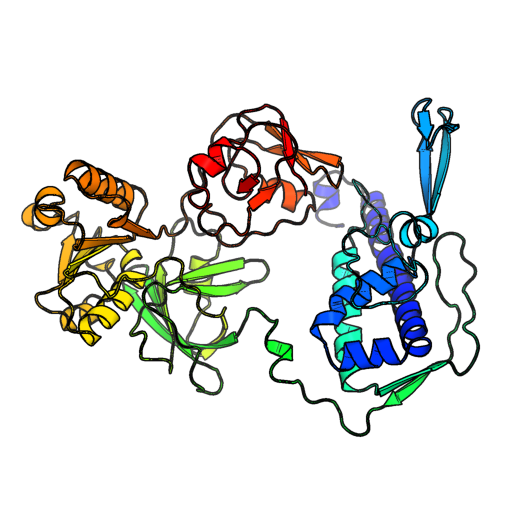TOM 3910 C C . LEU A 1 510 ? 23.127 -2.870 7.797 1.00 97.00 510 LEU A C 1
ATOM 3912 O O . LEU A 1 510 ? 22.911 -2.007 6.952 1.00 97.00 510 LEU A O 1
ATOM 3916 N N . VAL A 1 511 ? 23.278 -4.150 7.479 1.00 97.19 511 VAL A N 1
ATOM 3917 C CA . VAL A 1 511 ? 23.243 -4.675 6.110 1.00 97.19 511 VAL A CA 1
ATOM 3918 C C . VAL A 1 511 ? 21.942 -5.438 5.914 1.00 97.19 511 VAL A C 1
ATOM 3920 O O . VAL A 1 511 ? 21.639 -6.347 6.685 1.00 97.19 511 VAL A O 1
ATOM 3923 N N . LEU A 1 512 ? 21.174 -5.070 4.893 1.00 97.12 512 LEU A N 1
ATOM 3924 C CA . LEU A 1 512 ? 19.849 -5.612 4.601 1.00 97.12 512 LEU A CA 1
ATOM 3925 C C . LEU A 1 512 ? 19.847 -6.312 3.246 1.00 97.12 512 LEU A C 1
ATOM 3927 O O . LEU A 1 512 ? 20.458 -5.810 2.304 1.00 97.12 512 LEU A O 1
ATOM 3931 N N . ASP A 1 513 ? 19.136 -7.431 3.130 1.00 94.44 513 ASP A N 1
ATOM 3932 C CA . ASP A 1 513 ? 18.946 -8.119 1.849 1.00 94.44 513 ASP A CA 1
ATOM 3933 C C . ASP A 1 513 ? 17.857 -7.417 1.022 1.00 94.44 513 ASP A C 1
ATOM 3935 O O . ASP A 1 513 ? 16.706 -7.855 0.962 1.00 94.44 513 ASP A O 1
ATOM 3939 N N . ILE A 1 514 ? 18.219 -6.263 0.451 1.00 89.81 514 ILE A N 1
ATOM 3940 C CA . ILE A 1 514 ? 17.345 -5.390 -0.343 1.00 89.81 514 ILE A CA 1
ATOM 3941 C C . ILE A 1 514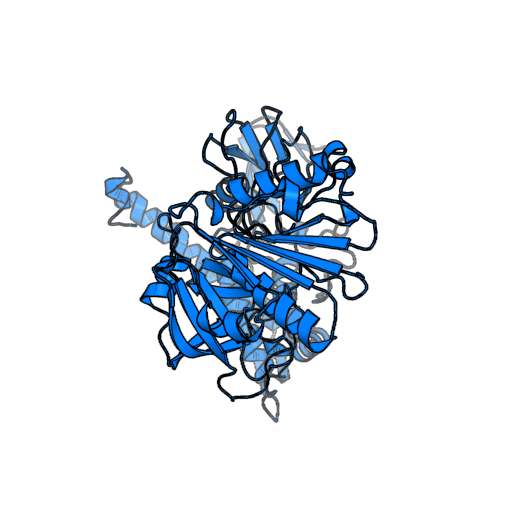 ? 18.106 -4.666 -1.450 1.00 89.81 514 ILE A C 1
ATOM 3943 O O . ILE A 1 514 ? 19.345 -4.480 -1.316 1.00 89.81 514 ILE A O 1
#

Sequence (514 aa):
IFEIGPERGISYERCAQLMRDYINPSLDTTISVSGQIIRLFAENPDQWALVRARPELIPNAVEEAVRIAAPVRGWTRFVTEDSEISGQPVPKGARVLVMFASACRDPAKYADPTRFDVTRDVHDHVGFGQGVHMCMGMHLARLEIVSLLRALRRRVERFELTAEPQVALNNSIRGYASMPVRVHLAAQPMADSAAEDAEAPWLDAVVSKRRDAATGIVELEVRSPSEAPLPAFEAGAHIDVYVRSGLIRQYSLTGDPKDNSRYRLGVLLDPNSRGGSSAVHADFQTGRPIRIGKPRNNFPLDQTAAHTILLAGGIGITPMLAMAYALEAQGASWEMHYCGRTEDRMAFREELARFSGKVRFHVDVGAQEQKFDAPAVLARPVADRHLYVCGPNGFMDFVVTSAQKAGWSDACIHLERFGAEVNTEGAPFTVTAARSGKSFEVRPGETIAQKLAENGVETRVSCQSGVCGTCLTPVVAGMPDHRDLVQTDIEKAANARIAICCSRSRTKTLVLDI

Foldseek 3Di:
DCVVCVVVVHDNVNVVVVVCVVPVVLPQLLQFLLQLLQVLCQVVVVQLVVCLVPVVLLLLLSLLSLLQALQFQWDKDAACAFDDDPNRTDHHGDIDIGGLNCQSQPCVVDPVSNDRDSPDDRPLRCSQHFFLPRNPCVVVSSVVSSVVSVVCSQWFSGKHFPDDFAWDDDDTGTGTPDTDIDTDTDPHGDDPDPCVCVPVLWAKKFFQDWDAQFVQKIKTKIAHPVLDFADQDAQQKWKWWCLDVPDIFIFAFADASVPRSITMGIAGDDPPDPCHSVSCVPPRHRGDITIMGHIDHPFHDDPQFQEEEEEAEQRSCRSVNNVVNVCVVVVHHYAYEYEYQAPRRHGPPVVCCVVPPRYQYAHNPDDPVSHDDLCVVLADDDPRYAYEYEYAPVVLVVNVVSNVVNPHDPVRYTYDYQQAPQQQDDQWAWEAQVRNRDIDIRHRVGFQQRGCVVSPHDAQDDRLRQEPCRRKFFWPDAQKQAPHPNDDPVRNVVRGIHRRSRIDGPDRYTYTND